Protein AF-0000000086144415 (afdb_homodimer)

InterPro domains:
  IPR002347 Short-chain dehydrogenase/reductase SDR [PF00106] (21-232)
  IPR002347 Short-chain dehydrogenase/reductase SDR [PR00081] (22-39)
  IPR002347 Short-chain dehydrogenase/reductase SDR [PR00081] (98-109)
  IPR002347 Short-chain dehydrogenase/reductase SDR [PR00081] (190-209)
  IPR002347 Short-chain dehydrogenase/reductase SDR [PR00081] (211-228)
  IPR020904 Short-chain dehydrogenase/reductase, conserved site [PS00061] (177-205)
  IPR036291 NAD(P)-binding domain superfamily [SSF51735] (18-260)

Nearest PDB structures (foldseek):
  5h5x-assembly2_E  TM=8.619E-01  e=9.545E-18  Streptomyces coelicolor A3(2)
  8hdi-assembly2_D  TM=8.477E-01  e=2.192E-17  Brucella melitensis bv. 1 str. 16M
  5h5x-assembly1_A  TM=8.588E-01  e=1.173E-15  Streptomyces coelicolor A3(2)
  3tjr-assembly1_B  TM=8.057E-01  e=3.034E-15  Mycobacterium avium subsp. paratuberculosis
  7eny-assembly1_B  TM=7.997E-01  e=1.056E-14  Escherichia coli K-12

Structure (mmCIF, N/CA/C/O backbone):
data_AF-0000000086144415-model_v1
#
loop_
_entity.id
_entity.type
_entity.pdbx_description
1 polymer 'Uncharacterized protein'
#
loop_
_atom_site.group_PDB
_atom_site.id
_atom_site.type_symbol
_atom_site.label_atom_id
_atom_site.label_alt_id
_atom_site.label_comp_id
_atom_site.label_asym_id
_atom_site.label_entity_id
_atom_site.label_seq_id
_atom_site.pdbx_PDB_ins_code
_atom_site.Cartn_x
_atom_site.Cartn_y
_atom_site.Cartn_z
_atom_site.occupancy
_atom_site.B_iso_or_equiv
_atom_site.auth_seq_id
_atom_site.auth_comp_id
_atom_site.auth_asym_id
_atom_site.auth_atom_id
_atom_site.pdbx_PDB_model_num
ATOM 1 N N . MET A 1 1 ? -20.672 19.828 -0.382 1 48.62 1 MET A N 1
ATOM 2 C CA . MET A 1 1 ? -19.234 19.562 -0.326 1 48.62 1 MET A CA 1
ATOM 3 C C . MET A 1 1 ? -18.484 20.406 -1.344 1 48.62 1 MET A C 1
ATOM 5 O O . MET A 1 1 ? -18.938 20.578 -2.477 1 48.62 1 MET A O 1
ATOM 9 N N . PRO A 1 2 ? -17.594 21.25 -0.908 1 56.31 2 PRO A N 1
ATOM 10 C CA . PRO A 1 2 ? -16.984 22.156 -1.889 1 56.31 2 PRO A CA 1
ATOM 11 C C . PRO A 1 2 ? -16.297 21.406 -3.031 1 56.31 2 PRO A C 1
ATOM 13 O O . PRO A 1 2 ? -15.859 20.266 -2.852 1 56.31 2 PRO A O 1
ATOM 16 N N . ALA A 1 3 ? -16.453 21.922 -4.102 1 64.31 3 ALA A N 1
ATOM 17 C CA . ALA A 1 3 ? -15.805 21.375 -5.293 1 64.31 3 ALA A CA 1
ATOM 18 C C . ALA A 1 3 ? -14.289 21.5 -5.203 1 64.31 3 ALA A C 1
ATOM 20 O O . ALA A 1 3 ? -13.766 22.562 -4.852 1 64.31 3 ALA A O 1
ATOM 21 N N . SER A 1 4 ? -13.594 20.391 -5.203 1 77.56 4 SER A N 1
ATOM 22 C CA . SER A 1 4 ? -12.141 20.438 -5.262 1 77.56 4 SER A CA 1
ATOM 23 C C . SER A 1 4 ? -11.664 21.109 -6.551 1 77.56 4 SER A C 1
ATOM 25 O O . SER A 1 4 ? -12.195 20.828 -7.629 1 77.56 4 SER A O 1
ATOM 27 N N . LYS A 1 5 ? -10.805 22.141 -6.531 1 80.06 5 LYS A N 1
ATOM 28 C CA . LYS A 1 5 ? -10.203 22.812 -7.676 1 80.06 5 LYS A CA 1
ATOM 29 C C . LYS A 1 5 ? -8.711 22.516 -7.777 1 80.06 5 LYS A C 1
ATOM 31 O O . LYS A 1 5 ? -8.078 22.156 -6.785 1 80.06 5 LYS A O 1
ATOM 36 N N . PRO A 1 6 ? -8.156 22.5 -8.961 1 79.56 6 PRO A N 1
ATOM 37 C CA . PRO A 1 6 ? -6.703 22.359 -9.086 1 79.56 6 PRO A CA 1
ATOM 38 C C . PRO A 1 6 ? -5.945 23.391 -8.242 1 79.56 6 PRO A C 1
ATOM 40 O O . PRO A 1 6 ? -6.406 24.531 -8.086 1 79.56 6 PRO A O 1
ATOM 43 N N . ILE A 1 7 ? -4.859 22.906 -7.84 1 85.12 7 ILE A N 1
ATOM 44 C CA . ILE A 1 7 ? -4.02 23.812 -7.07 1 85.12 7 ILE A CA 1
ATOM 45 C C . ILE A 1 7 ? -3.461 24.891 -7.984 1 85.12 7 ILE A C 1
ATOM 47 O O . ILE A 1 7 ? -2.918 24.594 -9.055 1 85.12 7 ILE A O 1
ATOM 51 N N . ASN A 1 8 ? -3.611 26.156 -7.59 1 87.62 8 ASN A N 1
ATOM 52 C CA . ASN A 1 8 ? -3.08 27.281 -8.344 1 87.62 8 ASN A CA 1
ATOM 53 C C . ASN A 1 8 ? -1.71 27.703 -7.816 1 87.62 8 ASN A C 1
ATOM 55 O O . ASN A 1 8 ? -1.618 28.453 -6.836 1 87.62 8 ASN A O 1
ATOM 59 N N . PHE A 1 9 ? -0.709 27.375 -8.523 1 90.94 9 PHE A N 1
ATOM 60 C CA . PHE A 1 9 ? 0.654 27.578 -8.047 1 90.94 9 PHE A CA 1
ATOM 61 C C . PHE A 1 9 ? 1.124 29 -8.336 1 90.94 9 PHE A C 1
ATOM 63 O O . PHE A 1 9 ? 2.207 29.406 -7.902 1 90.94 9 PHE A O 1
ATOM 70 N N . THR A 1 10 ? 0.354 29.766 -9.008 1 90.38 10 THR A N 1
ATOM 71 C CA . THR A 1 10 ? 0.693 31.156 -9.234 1 90.38 10 THR A CA 1
ATOM 72 C C . THR A 1 10 ? 0.309 32.031 -8.031 1 90.38 10 THR A C 1
ATOM 74 O O . THR A 1 10 ? 0.774 33.156 -7.887 1 90.38 10 THR A O 1
ATOM 77 N N . GLN A 1 11 ? -0.533 31.531 -7.234 1 92.12 11 GLN A N 1
ATOM 78 C CA . GLN A 1 11 ? -0.904 32.219 -6.004 1 92.12 11 GLN A CA 1
ATOM 79 C C . GLN A 1 11 ? 0.086 31.922 -4.883 1 92.12 11 GLN A C 1
ATOM 81 O O . GLN A 1 11 ? 0.542 30.781 -4.738 1 92.12 11 GLN A O 1
ATOM 86 N N . PRO A 1 12 ? 0.399 32.969 -4.164 1 93.88 12 PRO A N 1
ATOM 87 C CA . PRO A 1 12 ? 1.288 32.688 -3.029 1 93.88 12 PRO A CA 1
ATOM 88 C C . PRO A 1 12 ? 0.652 31.781 -1.981 1 93.88 12 PRO A C 1
ATOM 90 O O . PRO A 1 12 ? -0.575 31.734 -1.861 1 93.88 12 PRO A O 1
ATOM 93 N N . VAL A 1 13 ? 1.495 31.109 -1.271 1 95.62 13 VAL A N 1
ATOM 94 C CA . VAL A 1 13 ? 1.021 30.297 -0.165 1 95.62 13 VAL A CA 1
ATOM 95 C C . VAL A 1 13 ? 0.422 31.172 0.923 1 95.62 13 VAL A C 1
ATOM 97 O O . VAL A 1 13 ? 0.95 32.25 1.215 1 95.62 13 VAL A O 1
ATOM 100 N N . ASP A 1 14 ? -0.673 30.75 1.553 1 94.94 14 ASP A N 1
ATOM 101 C CA . ASP A 1 14 ? -1.291 31.484 2.656 1 94.94 14 ASP A CA 1
ATOM 102 C C . ASP A 1 14 ? -0.694 31.062 3.996 1 94.94 14 ASP A C 1
ATOM 104 O O . ASP A 1 14 ? -1.388 30.484 4.836 1 94.94 14 ASP A O 1
ATOM 108 N N . TYR A 1 15 ? 0.466 31.5 4.309 1 96.69 15 TYR A N 1
ATOM 109 C CA . TYR A 1 15 ? 1.142 31.125 5.547 1 96.69 15 TYR A CA 1
ATOM 110 C C . TYR A 1 15 ? 0.437 31.734 6.754 1 96.69 15 TYR A C 1
ATOM 112 O O . TYR A 1 15 ? 0.538 31.219 7.867 1 96.69 15 TYR A O 1
ATOM 120 N N . ALA A 1 16 ? -0.273 32.844 6.547 1 96.31 16 ALA A N 1
ATOM 121 C CA . ALA A 1 16 ? -0.988 33.5 7.637 1 96.31 16 ALA A CA 1
ATOM 122 C C . ALA A 1 16 ? -2.074 32.594 8.211 1 96.31 16 ALA A C 1
ATOM 124 O O . ALA A 1 16 ? -2.398 32.688 9.398 1 96.31 16 ALA A O 1
ATOM 125 N N . ALA A 1 17 ? -2.547 31.75 7.371 1 96.06 17 ALA A N 1
ATOM 126 C CA . ALA A 1 17 ? -3.611 30.844 7.781 1 96.06 17 ALA A CA 1
ATOM 127 C C . ALA A 1 17 ? -3.094 29.812 8.781 1 96.06 17 ALA A C 1
ATOM 129 O O . ALA A 1 17 ? -3.881 29.094 9.414 1 96.06 17 ALA A O 1
ATOM 130 N N . LEU A 1 18 ? -1.826 29.703 9.031 1 97.19 18 LEU A N 1
ATOM 131 C CA . LEU A 1 18 ? -1.237 28.75 9.961 1 97.19 18 LEU A CA 1
ATOM 132 C C . LEU A 1 18 ? -1.22 29.297 11.383 1 97.19 18 LEU A C 1
ATOM 134 O O . LEU A 1 18 ? -1.001 28.547 12.336 1 97.19 18 LEU A O 1
ATOM 138 N N . GLU A 1 19 ? -1.445 30.562 11.5 1 96.69 19 GLU A N 1
ATOM 139 C CA . GLU A 1 19 ? -1.404 31.188 12.812 1 96.69 19 GLU A CA 1
ATOM 140 C C . GLU A 1 19 ? -2.43 30.562 13.758 1 96.69 19 GLU A C 1
ATOM 142 O O . GLU A 1 19 ? -3.594 30.391 13.391 1 96.69 19 GLU A O 1
ATOM 147 N N . ASP A 1 20 ? -1.973 30.109 14.891 1 96.38 20 ASP A N 1
ATOM 148 C CA . ASP A 1 20 ? -2.754 29.578 16 1 96.38 20 ASP A CA 1
ATOM 149 C C . ASP A 1 20 ? -3.348 28.219 15.664 1 96.38 20 ASP A C 1
ATOM 151 O O . ASP A 1 20 ? -4.195 27.703 16.406 1 96.38 20 ASP A O 1
ATOM 155 N N . LYS A 1 21 ? -2.979 27.688 14.492 1 97 21 LYS A N 1
ATOM 156 C CA . LYS A 1 21 ? -3.422 26.328 14.18 1 97 21 LYS A CA 1
ATOM 157 C C . LYS A 1 21 ? -2.676 25.297 15.016 1 97 21 LYS A C 1
ATOM 159 O O . LYS A 1 21 ? -1.475 25.438 15.258 1 97 21 LYS A O 1
ATOM 164 N N . ASN A 1 22 ? -3.379 24.312 15.492 1 97.75 22 ASN A N 1
ATOM 165 C CA . ASN A 1 22 ? -2.793 23.188 16.203 1 97.75 22 ASN A CA 1
ATOM 166 C C . ASN A 1 22 ? -2.311 22.109 15.234 1 97.75 22 ASN A C 1
ATOM 168 O O . ASN A 1 22 ? -3.119 21.453 14.578 1 97.75 22 ASN A O 1
ATOM 172 N N . VAL A 1 23 ? -0.97 21.875 15.195 1 98.56 23 VAL A N 1
ATOM 173 C CA . VAL A 1 23 ? -0.371 20.953 14.234 1 98.56 23 VAL A CA 1
ATOM 174 C C . VAL A 1 23 ? 0.227 19.75 14.977 1 98.56 23 VAL A C 1
ATOM 176 O O . VAL A 1 23 ? 1.065 19.922 15.859 1 98.56 23 VAL A O 1
ATOM 179 N N . LEU A 1 24 ? -0.27 18.594 14.695 1 98.75 24 LEU A N 1
ATOM 180 C CA . LEU A 1 24 ? 0.326 17.328 15.133 1 98.75 24 LEU A CA 1
ATOM 181 C C . LEU A 1 24 ? 1.202 16.734 14.031 1 98.75 24 LEU A C 1
ATOM 183 O O . LEU A 1 24 ? 0.714 16.422 12.945 1 98.75 24 LEU A O 1
ATOM 187 N N . LEU A 1 25 ? 2.498 16.641 14.297 1 98.75 25 LEU A N 1
ATOM 188 C CA . LEU A 1 25 ? 3.488 16.25 13.297 1 98.75 25 LEU A CA 1
ATOM 189 C C . LEU A 1 25 ? 4.32 15.07 13.797 1 98.75 25 LEU A C 1
ATOM 191 O O . LEU A 1 25 ? 4.988 15.164 14.828 1 98.75 25 LEU A O 1
ATOM 195 N N . THR A 1 26 ? 4.227 13.945 13.109 1 98.38 26 THR A N 1
ATOM 196 C CA . THR A 1 26 ? 5.094 12.82 13.445 1 98.38 26 THR A CA 1
ATOM 197 C C . THR A 1 26 ? 6.328 12.805 12.547 1 98.38 26 THR A C 1
ATOM 199 O O . THR A 1 26 ? 6.328 13.391 11.469 1 98.38 26 THR A O 1
ATOM 202 N N . GLY A 1 27 ? 7.375 12.07 13.047 1 97.06 27 GLY A N 1
ATOM 203 C CA . GLY A 1 27 ? 8.633 12.117 12.32 1 97.06 27 GLY A CA 1
ATOM 204 C C . GLY A 1 27 ? 9.273 13.492 12.32 1 97.06 27 GLY A C 1
ATOM 205 O O . GLY A 1 27 ? 9.758 13.961 11.289 1 97.06 27 GLY A O 1
ATOM 206 N N . ALA A 1 28 ? 9.281 14.117 13.43 1 96.62 28 ALA A N 1
ATOM 207 C CA . ALA A 1 28 ? 9.578 15.547 13.484 1 96.62 28 ALA A CA 1
ATOM 208 C C . ALA A 1 28 ? 11.039 15.797 13.852 1 96.62 28 ALA A C 1
ATOM 210 O O . ALA A 1 28 ? 11.492 16.938 13.906 1 96.62 28 ALA A O 1
ATOM 211 N N . ALA A 1 29 ? 11.82 14.758 14.023 1 94.06 29 ALA A N 1
ATOM 212 C CA . ALA A 1 29 ? 13.164 14.953 14.57 1 94.06 29 ALA A CA 1
ATOM 213 C C . ALA A 1 29 ? 14.195 15.102 13.445 1 94.06 29 ALA A C 1
ATOM 215 O O . ALA A 1 29 ? 15.352 15.445 13.695 1 94.06 29 ALA A O 1
ATOM 216 N N . SER A 1 30 ? 13.797 14.781 12.203 1 89.38 30 SER A N 1
ATOM 217 C CA . SER A 1 30 ? 14.758 14.867 11.117 1 89.38 30 SER A CA 1
ATOM 218 C C . SER A 1 30 ? 14.062 15.109 9.781 1 89.38 30 SER A C 1
ATOM 220 O O . SER A 1 30 ? 12.836 15.109 9.703 1 89.38 30 SER A O 1
ATOM 222 N N . GLY A 1 31 ? 14.867 15.539 8.805 1 92.12 31 GLY A N 1
ATOM 223 C CA . GLY A 1 31 ? 14.406 15.594 7.43 1 92.12 31 GLY A CA 1
ATOM 224 C C . GLY A 1 31 ? 13.266 16.562 7.215 1 92.12 31 GLY A C 1
ATOM 225 O O . GLY A 1 31 ? 13.352 17.734 7.613 1 92.12 31 GLY A O 1
ATOM 226 N N . PHE A 1 32 ? 12.273 16.062 6.473 1 93.5 32 PHE A N 1
ATOM 227 C CA . PHE A 1 32 ? 11.109 16.891 6.16 1 93.5 32 PHE A CA 1
ATOM 228 C C . PHE A 1 32 ? 10.414 17.344 7.434 1 93.5 32 PHE A C 1
ATOM 230 O O . PHE A 1 32 ? 10 18.5 7.539 1 93.5 32 PHE A O 1
ATOM 237 N N . GLY A 1 33 ? 10.359 16.406 8.406 1 96.25 33 GLY A N 1
ATOM 238 C CA . GLY A 1 33 ? 9.641 16.703 9.641 1 96.25 33 GLY A CA 1
ATOM 239 C C . GLY A 1 33 ? 10.266 17.828 10.438 1 96.25 33 GLY A C 1
ATOM 240 O O . GLY A 1 33 ? 9.555 18.719 10.914 1 96.25 33 GLY A O 1
ATOM 241 N N . ALA A 1 34 ? 11.531 17.781 10.578 1 96.12 34 ALA A N 1
ATOM 242 C CA . ALA A 1 34 ? 12.227 18.828 11.32 1 96.12 34 ALA A CA 1
ATOM 243 C C . ALA A 1 34 ? 12.062 20.188 10.641 1 96.12 34 ALA A C 1
ATOM 245 O O . ALA A 1 34 ? 11.773 21.188 11.297 1 96.12 34 ALA A O 1
ATOM 246 N N . SER A 1 35 ? 12.25 20.188 9.359 1 96.88 35 SER A N 1
ATOM 247 C CA . SER A 1 35 ? 12.117 21.422 8.594 1 96.88 35 SER A CA 1
ATOM 248 C C . SER A 1 35 ? 10.68 21.938 8.633 1 96.88 35 SER A C 1
ATOM 250 O O . SER A 1 35 ? 10.453 23.141 8.734 1 96.88 35 SER A O 1
ATOM 252 N N . ALA A 1 36 ? 9.75 21.047 8.562 1 97.88 36 ALA A N 1
ATOM 253 C CA . ALA A 1 36 ? 8.336 21.422 8.617 1 97.88 36 ALA A CA 1
ATOM 254 C C . ALA A 1 36 ? 7.984 22 9.984 1 97.88 36 ALA A C 1
ATOM 256 O O . ALA A 1 36 ? 7.234 22.984 10.078 1 97.88 36 ALA A O 1
ATOM 257 N N . ALA A 1 37 ? 8.492 21.359 11.023 1 98.38 37 ALA A N 1
ATOM 258 C CA . ALA A 1 37 ? 8.258 21.875 12.375 1 98.38 37 ALA A CA 1
ATOM 259 C C . ALA A 1 37 ? 8.68 23.328 12.492 1 98.38 37 ALA A C 1
ATOM 261 O O . ALA A 1 37 ? 7.926 24.156 13.016 1 98.38 37 ALA A O 1
ATOM 262 N N . LYS A 1 38 ? 9.836 23.625 11.977 1 97.94 38 LYS A N 1
ATOM 263 C CA . LYS A 1 38 ? 10.352 25 12.023 1 97.94 38 LYS A CA 1
ATOM 264 C C . LYS A 1 38 ? 9.469 25.938 11.211 1 97.94 38 LYS A C 1
ATOM 266 O O . LYS A 1 38 ? 9.172 27.047 11.648 1 97.94 38 LYS A O 1
ATOM 271 N N . MET A 1 39 ? 9.055 25.484 10.039 1 97.94 39 MET A N 1
ATOM 272 C CA . MET A 1 39 ? 8.211 26.312 9.172 1 97.94 39 MET A CA 1
ATOM 273 C C . MET A 1 39 ? 6.879 26.609 9.844 1 97.94 39 MET A C 1
ATOM 275 O O . MET A 1 39 ? 6.445 27.766 9.883 1 97.94 39 MET A O 1
ATOM 279 N N . PHE A 1 40 ? 6.203 25.594 10.43 1 98.38 40 PHE A N 1
ATOM 280 C CA . PHE A 1 40 ? 4.922 25.797 11.102 1 98.38 40 PHE A CA 1
ATOM 281 C C . PHE A 1 40 ? 5.074 26.734 12.289 1 98.38 40 PHE A C 1
ATOM 283 O O . PHE A 1 40 ? 4.25 27.625 12.492 1 98.38 40 PHE A O 1
ATOM 290 N N . ALA A 1 41 ? 6.137 26.594 13.039 1 98.38 41 ALA A N 1
ATOM 291 C CA . ALA A 1 41 ? 6.395 27.453 14.195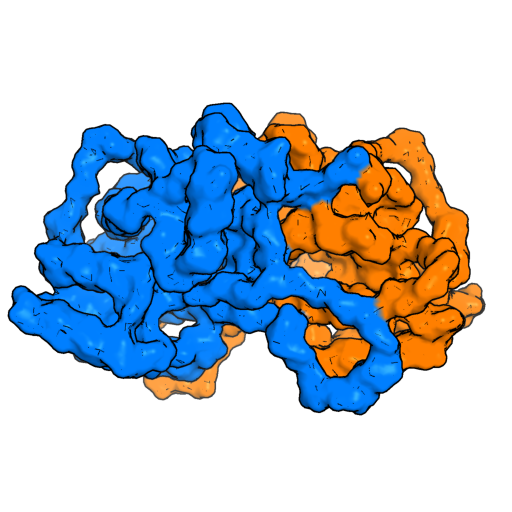 1 98.38 41 ALA A CA 1
ATOM 292 C C . ALA A 1 41 ? 6.625 28.891 13.766 1 98.38 41 ALA A C 1
ATOM 294 O O . ALA A 1 41 ? 6.086 29.812 14.375 1 98.38 41 ALA A O 1
ATOM 295 N N . GLN A 1 42 ? 7.402 29.031 12.75 1 97.62 42 GLN A N 1
ATOM 296 C CA . GLN A 1 42 ? 7.723 30.359 12.234 1 97.62 42 GLN A CA 1
ATOM 297 C C . GLN A 1 42 ? 6.461 31.109 11.852 1 97.62 42 GLN A C 1
ATOM 299 O O . GLN A 1 42 ? 6.426 32.344 11.914 1 97.62 42 GLN A O 1
ATOM 304 N N . HIS A 1 43 ? 5.461 30.406 11.516 1 97.88 43 HIS A N 1
ATOM 305 C CA . HIS A 1 43 ? 4.242 31.062 11.047 1 97.88 43 HIS A CA 1
ATOM 306 C C . HIS A 1 43 ? 3.141 31 12.102 1 97.88 43 HIS A C 1
ATOM 308 O O . HIS A 1 43 ? 1.958 31.125 11.773 1 97.88 43 HIS A O 1
ATOM 314 N N . GLY A 1 44 ? 3.447 30.641 13.359 1 97.75 44 GLY A N 1
ATOM 315 C CA . GLY A 1 44 ? 2.586 30.906 14.5 1 97.75 44 GLY A CA 1
ATOM 316 C C . GLY A 1 44 ? 1.765 29.703 14.922 1 97.75 44 GLY A C 1
ATOM 317 O O . GLY A 1 44 ? 0.854 29.828 15.742 1 97.75 44 GLY A O 1
ATOM 318 N N . ALA A 1 45 ? 2.066 28.578 14.43 1 97.94 45 ALA A N 1
ATOM 319 C CA . ALA A 1 45 ? 1.304 27.375 14.797 1 97.94 45 ALA A CA 1
ATOM 320 C C . ALA A 1 45 ? 1.707 26.875 16.172 1 97.94 45 ALA A C 1
ATOM 322 O O . ALA A 1 45 ? 2.816 27.141 16.641 1 97.94 45 ALA A O 1
ATOM 323 N N . ASN A 1 46 ? 0.771 26.203 16.844 1 98.25 46 ASN A N 1
ATOM 324 C CA . ASN A 1 46 ? 1.062 25.375 18.016 1 98.25 46 ASN A CA 1
ATOM 325 C C . ASN A 1 46 ? 1.437 23.953 17.594 1 98.25 46 ASN A C 1
ATOM 327 O O . ASN A 1 46 ? 0.776 23.344 16.734 1 98.25 46 ASN A O 1
ATOM 331 N N . LEU A 1 47 ? 2.52 23.469 18.25 1 98.62 47 LEU A N 1
ATOM 332 C CA . LEU A 1 47 ? 3.041 22.219 17.703 1 98.62 47 LEU A CA 1
ATOM 333 C C . LEU A 1 47 ? 3.111 21.141 18.766 1 98.62 47 LEU A C 1
ATOM 335 O O . LEU A 1 47 ? 3.512 21.406 19.906 1 98.62 47 LEU A O 1
ATOM 339 N N . VAL A 1 48 ? 2.65 19.984 18.422 1 98.81 48 VAL A N 1
ATOM 340 C CA . VAL A 1 48 ? 3.082 18.75 19.078 1 98.81 48 VAL A CA 1
ATOM 341 C C . VAL A 1 48 ? 3.881 17.891 18.094 1 98.81 48 VAL A C 1
ATOM 343 O O . VAL A 1 48 ? 3.383 17.547 17.016 1 98.81 48 VAL A O 1
ATOM 346 N N . LEU A 1 49 ? 5.102 17.625 18.484 1 98.69 49 LEU A N 1
ATOM 347 C CA . LEU A 1 49 ? 6.043 16.859 17.672 1 98.69 49 LEU A CA 1
ATOM 348 C C . LEU A 1 49 ? 6.191 15.438 18.219 1 98.69 49 LEU A C 1
ATOM 350 O O . LEU A 1 49 ? 6.23 15.234 19.438 1 98.69 49 LEU A O 1
ATOM 354 N N . ALA A 1 50 ? 6.238 14.5 17.312 1 98.56 50 ALA A N 1
ATOM 355 C CA . ALA A 1 50 ? 6.418 13.102 17.703 1 98.56 50 ALA A CA 1
ATOM 356 C C . ALA A 1 50 ? 7.484 12.422 16.859 1 98.56 50 ALA A C 1
ATOM 358 O O . ALA A 1 50 ? 7.57 12.672 15.648 1 98.56 50 ALA A O 1
ATOM 359 N N . ASP A 1 51 ? 8.242 11.625 17.453 1 97.88 51 ASP A N 1
ATOM 360 C CA . ASP A 1 51 ? 9.297 10.859 16.797 1 97.88 51 ASP A CA 1
ATOM 361 C C . ASP A 1 51 ? 9.797 9.727 17.688 1 97.88 51 ASP A C 1
ATOM 363 O O . ASP A 1 51 ? 9.609 9.766 18.906 1 97.88 51 ASP A O 1
ATOM 367 N N . LEU A 1 52 ? 10.383 8.805 17.078 1 96.12 52 LEU A N 1
ATOM 368 C CA . LEU A 1 52 ? 11.055 7.758 17.828 1 96.12 52 LEU A CA 1
ATOM 369 C C . LEU A 1 52 ? 12.344 8.281 18.469 1 96.12 52 LEU A C 1
ATOM 371 O O . LEU A 1 52 ? 12.734 7.836 19.547 1 96.12 52 LEU A O 1
ATOM 375 N N . ASN A 1 53 ? 13.039 9.148 17.797 1 96.06 53 ASN A N 1
ATOM 376 C CA . ASN A 1 53 ? 14.289 9.75 18.234 1 96.06 53 ASN A CA 1
ATOM 377 C C . ASN A 1 53 ? 14.062 10.789 19.328 1 96.06 53 ASN A C 1
ATOM 379 O O . ASN A 1 53 ? 13.898 11.977 19.031 1 96.06 53 ASN A O 1
ATOM 383 N N . GLU A 1 54 ? 14.195 10.391 20.547 1 96.81 54 GLU A N 1
ATOM 384 C CA . GLU A 1 54 ? 13.883 11.25 21.688 1 96.81 54 GLU A CA 1
ATOM 385 C C . GLU A 1 54 ? 14.859 12.422 21.781 1 96.81 54 GLU A C 1
ATOM 387 O O . GLU A 1 54 ? 14.453 13.57 21.938 1 96.81 54 GLU A O 1
ATOM 392 N N . SER A 1 55 ? 16.125 12.109 21.641 1 97.19 55 SER A N 1
ATOM 393 C CA . SER A 1 55 ? 17.125 13.156 21.766 1 97.19 55 SER A CA 1
ATOM 394 C C . SER A 1 55 ? 16.953 14.227 20.703 1 97.19 55 SER A C 1
ATOM 396 O O . SER A 1 55 ? 16.953 15.422 21 1 97.19 55 SER A O 1
ATOM 398 N N . GLY A 1 56 ? 16.797 13.812 19.438 1 96.12 56 GLY A N 1
ATOM 399 C CA . GLY A 1 56 ? 16.594 14.75 18.344 1 96.12 56 GLY A CA 1
ATOM 400 C C . GLY A 1 56 ? 15.305 15.547 18.484 1 96.12 56 GLY A C 1
ATOM 401 O O . GLY A 1 56 ? 15.281 16.75 18.203 1 96.12 56 GLY A O 1
ATOM 402 N N . GLY A 1 57 ? 14.281 14.883 18.984 1 97.5 57 GLY A N 1
ATOM 403 C CA . GLY A 1 57 ? 13 15.539 19.188 1 97.5 57 GLY A CA 1
ATOM 404 C C . GLY A 1 57 ? 13.031 16.594 20.281 1 97.5 57 GLY A C 1
ATOM 405 O O . GLY A 1 57 ? 12.477 17.672 20.125 1 97.5 57 GLY A O 1
ATOM 406 N N . LYS A 1 58 ? 13.672 16.281 21.359 1 97.75 58 LYS A N 1
ATOM 407 C CA . LYS A 1 58 ? 13.789 17.234 22.469 1 97.75 58 LYS A CA 1
ATOM 408 C C . LYS A 1 58 ? 14.625 18.453 22.062 1 97.75 58 LYS A C 1
ATOM 410 O O . LYS A 1 58 ? 14.328 19.578 22.469 1 97.75 58 LYS A O 1
ATOM 415 N N . ALA A 1 59 ? 15.648 18.172 21.312 1 97.44 59 ALA A N 1
ATOM 416 C CA . ALA A 1 59 ? 16.453 19.281 20.797 1 97.44 59 ALA A CA 1
ATOM 417 C C . ALA A 1 59 ? 15.609 20.203 19.922 1 97.44 59 ALA A C 1
ATOM 419 O O . ALA A 1 59 ? 15.727 21.422 20.016 1 97.44 59 ALA A O 1
ATOM 420 N N . MET A 1 60 ? 14.797 19.625 19.094 1 97.19 60 MET A N 1
ATOM 421 C CA . MET A 1 60 ? 13.906 20.391 18.234 1 97.19 60 MET A CA 1
ATOM 422 C C . MET A 1 60 ? 12.898 21.188 19.047 1 97.19 60 MET A C 1
ATOM 424 O O . MET A 1 60 ? 12.648 22.359 18.766 1 97.19 60 MET A O 1
ATOM 428 N N . GLU A 1 61 ? 12.305 20.578 20.031 1 98.25 61 GLU A N 1
ATOM 429 C CA . GLU A 1 61 ? 11.383 21.266 20.938 1 98.25 61 GLU A CA 1
ATOM 430 C C . GLU A 1 61 ? 12.031 22.484 21.578 1 98.25 61 GLU A C 1
ATOM 432 O O . GLU A 1 61 ? 11.438 23.578 21.594 1 98.25 61 GLU A O 1
ATOM 437 N N . GLN A 1 62 ? 13.227 22.312 22.047 1 97.94 62 GLN A N 1
ATOM 438 C CA . GLN A 1 62 ? 13.938 23.406 22.703 1 97.94 62 GLN A CA 1
ATOM 439 C C . GLN A 1 62 ? 14.219 24.547 21.719 1 97.94 62 GLN A C 1
ATOM 441 O O . GLN A 1 62 ? 14.039 25.719 22.047 1 97.94 62 GLN A O 1
ATOM 446 N N . GLU A 1 63 ? 14.672 24.156 20.594 1 97.12 63 GLU A N 1
ATOM 447 C CA . GLU A 1 63 ? 14.969 25.156 19.562 1 97.12 63 GLU A CA 1
ATOM 448 C C . GLU A 1 63 ? 13.727 25.984 19.219 1 97.12 63 GLU A C 1
ATOM 450 O O . GLU A 1 63 ? 13.773 27.219 19.188 1 97.12 63 GLU A O 1
ATOM 455 N N . ILE A 1 64 ? 12.648 25.344 18.969 1 97.75 64 ILE A N 1
ATOM 456 C CA . ILE A 1 64 ? 11.406 26 18.562 1 97.75 64 ILE A CA 1
ATOM 457 C C . ILE A 1 64 ? 10.844 26.797 19.734 1 97.75 64 ILE A C 1
ATOM 459 O O . ILE A 1 64 ? 10.375 27.922 19.547 1 97.75 64 ILE A O 1
ATOM 463 N N . ALA A 1 65 ? 10.898 26.266 20.938 1 97.56 65 ALA A N 1
ATOM 464 C CA . ALA A 1 65 ? 10.398 26.969 22.109 1 97.56 65 ALA A CA 1
ATOM 465 C C . ALA A 1 65 ? 11.164 28.266 22.344 1 97.56 65 ALA A C 1
ATOM 467 O O . ALA A 1 65 ? 10.594 29.266 22.797 1 97.56 65 ALA A O 1
ATOM 468 N N . SER A 1 66 ? 12.367 28.203 22.047 1 96.62 66 SER A N 1
ATOM 469 C CA . SER A 1 66 ? 13.219 29.375 22.25 1 96.62 66 SER A CA 1
ATOM 470 C C . SER A 1 66 ? 12.797 30.531 21.359 1 96.62 66 SER A C 1
ATOM 472 O O . SER A 1 66 ? 13.102 31.688 21.656 1 96.62 66 SER A O 1
ATOM 474 N N . SER A 1 67 ? 12.133 30.188 20.328 1 93.88 67 SER A N 1
ATOM 475 C CA . SER A 1 67 ? 11.648 31.234 19.422 1 93.88 67 SER A CA 1
ATOM 476 C C . SER A 1 67 ? 10.297 31.766 19.875 1 93.88 67 SER A C 1
ATOM 478 O O . SER A 1 67 ? 9.727 32.656 19.234 1 93.88 67 SER A O 1
ATOM 480 N N . GLY A 1 68 ? 9.703 31.203 21 1 94.62 68 GLY A N 1
ATOM 481 C CA . GLY A 1 68 ? 8.453 31.672 21.562 1 94.62 68 GLY A CA 1
ATOM 482 C C . GLY A 1 68 ? 7.254 30.859 21.125 1 94.62 68 GLY A C 1
ATOM 483 O O . GLY A 1 68 ? 6.125 31.125 21.547 1 94.62 68 GLY A O 1
ATOM 484 N N . ALA A 1 69 ? 7.453 29.953 20.312 1 95.44 69 ALA A N 1
ATOM 485 C CA . ALA A 1 69 ? 6.355 29.141 19.797 1 95.44 69 ALA A CA 1
ATOM 486 C C . ALA A 1 69 ? 5.887 28.125 20.844 1 95.44 69 ALA A C 1
ATOM 488 O O . ALA A 1 69 ? 6.668 27.719 21.703 1 95.44 69 ALA A O 1
ATOM 489 N N . LYS A 1 70 ? 4.672 27.812 20.891 1 97.56 70 LYS A N 1
ATOM 490 C CA . LYS A 1 70 ? 4.113 26.734 21.719 1 97.56 70 LYS A CA 1
ATOM 491 C C . LYS A 1 70 ? 4.379 25.375 21.094 1 97.56 70 LYS A C 1
ATOM 493 O O . LYS A 1 70 ? 3.838 25.047 20.031 1 97.56 70 LYS A O 1
ATOM 498 N N . VAL A 1 71 ? 5.254 24.594 21.766 1 98.56 71 VAL A N 1
ATOM 499 C CA . VAL A 1 71 ? 5.672 23.328 21.188 1 98.56 71 VAL A CA 1
ATOM 500 C C . VAL A 1 71 ? 5.902 22.297 22.281 1 98.56 71 VAL A C 1
ATOM 502 O O . VAL A 1 71 ? 6.359 22.641 23.375 1 98.56 71 VAL A O 1
ATOM 505 N N . LYS A 1 72 ? 5.535 21.078 22.031 1 98.62 72 LYS A N 1
ATOM 506 C CA . LYS A 1 72 ? 5.781 19.922 22.906 1 98.62 72 LYS A CA 1
ATOM 507 C C . LYS A 1 72 ? 6.242 18.719 22.094 1 98.62 72 LYS A C 1
ATOM 509 O O . LYS A 1 72 ? 5.688 18.422 21.031 1 98.62 72 LYS A O 1
ATOM 514 N N . PHE A 1 73 ? 7.262 18.031 22.562 1 98.62 73 PHE A N 1
ATOM 515 C CA . PHE A 1 73 ? 7.719 16.797 21.938 1 98.62 73 PHE A CA 1
ATOM 516 C C . PHE A 1 73 ? 7.25 15.586 22.75 1 98.62 73 PHE A C 1
ATOM 518 O O . PHE A 1 73 ? 7.262 15.609 23.984 1 98.62 73 PHE A O 1
ATOM 525 N N . ILE A 1 74 ? 6.84 14.555 22.062 1 98.38 74 ILE A N 1
ATOM 526 C CA . ILE A 1 74 ? 6.453 13.281 22.656 1 98.38 74 ILE A CA 1
ATOM 527 C C . ILE A 1 74 ? 7.141 12.141 21.906 1 98.38 74 ILE A C 1
ATOM 529 O O . ILE A 1 74 ? 7.027 12.031 20.688 1 98.38 74 ILE A O 1
ATOM 533 N N . ALA A 1 75 ? 7.875 11.289 22.625 1 97.88 75 ALA A N 1
ATOM 534 C CA . ALA A 1 75 ? 8.484 10.109 22.016 1 97.88 75 ALA A CA 1
ATOM 535 C C . ALA A 1 75 ? 7.441 9.047 21.703 1 97.88 75 ALA A C 1
ATOM 537 O O . ALA A 1 75 ? 6.727 8.586 22.594 1 97.88 75 ALA A O 1
ATOM 538 N N . VAL A 1 76 ? 7.391 8.656 20.406 1 96.44 76 VAL A N 1
ATOM 539 C CA . VAL A 1 76 ? 6.344 7.719 20 1 96.44 76 VAL A CA 1
ATOM 540 C C . VAL A 1 76 ? 6.871 6.781 18.922 1 96.44 76 VAL A C 1
ATOM 542 O O . VAL A 1 76 ? 7.578 7.215 18.016 1 96.44 76 VAL A O 1
ATOM 545 N N . ASP A 1 77 ? 6.602 5.539 19.125 1 96.56 77 ASP A N 1
ATOM 546 C CA . ASP A 1 77 ? 6.691 4.57 18.047 1 96.56 77 ASP A CA 1
ATOM 547 C C . ASP A 1 77 ? 5.359 4.449 17.297 1 96.56 77 ASP A C 1
ATOM 549 O O . ASP A 1 77 ? 4.418 3.838 17.812 1 96.56 77 ASP A O 1
ATOM 553 N N . VAL A 1 78 ? 5.309 4.965 16.109 1 95.06 78 VAL A N 1
ATOM 554 C CA . VAL A 1 78 ? 4.039 5.078 15.391 1 95.06 78 VAL A CA 1
ATOM 555 C C . VAL A 1 78 ? 3.557 3.693 14.977 1 95.06 78 VAL A C 1
ATOM 557 O O . VAL A 1 78 ? 2.414 3.533 14.539 1 95.06 78 VAL A O 1
ATOM 560 N N . THR A 1 79 ? 4.418 2.652 15.07 1 92.31 79 THR A N 1
ATOM 561 C CA . THR A 1 79 ? 3.988 1.3 14.734 1 92.31 79 THR A CA 1
ATOM 562 C C . THR A 1 79 ? 3.152 0.703 15.867 1 92.31 79 THR A C 1
ATOM 564 O O . THR A 1 79 ? 2.51 -0.334 15.688 1 92.31 79 THR A O 1
ATOM 567 N N . SER A 1 80 ? 3.162 1.354 17.016 1 92.44 80 SER A N 1
ATOM 568 C CA . SER A 1 80 ? 2.344 0.939 18.141 1 92.44 80 SER A CA 1
ATOM 569 C C . SER A 1 80 ? 1.044 1.734 18.203 1 92.44 80 SER A C 1
ATOM 571 O O . SER A 1 80 ? 1.063 2.947 18.422 1 92.44 80 SER A O 1
ATOM 573 N N . THR A 1 81 ? 0.037 1.021 18.109 1 89.12 81 THR A N 1
ATOM 574 C CA . THR A 1 81 ? -1.27 1.669 18.172 1 89.12 81 THR A CA 1
ATOM 575 C C . THR A 1 81 ? -1.5 2.305 19.531 1 89.12 81 THR A C 1
ATOM 577 O O . THR A 1 81 ? -2.041 3.408 19.625 1 89.12 81 THR A O 1
ATOM 580 N N . GLU A 1 82 ? -1.127 1.629 20.562 1 91.12 82 GLU A N 1
ATOM 581 C CA . GLU A 1 82 ? -1.248 2.174 21.906 1 91.12 82 GLU A CA 1
ATOM 582 C C . GLU A 1 82 ? -0.461 3.473 22.047 1 91.12 82 GLU A C 1
ATOM 584 O O . GLU A 1 82 ? -0.935 4.43 22.672 1 91.12 82 GLU A O 1
ATOM 589 N N . ALA A 1 83 ? 0.69 3.482 21.453 1 94.31 83 ALA A N 1
ATOM 590 C CA . ALA A 1 83 ? 1.521 4.684 21.516 1 94.31 83 ALA A CA 1
ATOM 591 C C . ALA A 1 83 ? 0.867 5.84 20.766 1 94.31 83 ALA A C 1
ATOM 593 O O . ALA A 1 83 ? 0.956 6.992 21.188 1 94.31 83 ALA A O 1
ATOM 594 N N . GLN A 1 84 ? 0.187 5.57 19.719 1 94.88 84 GLN A N 1
ATOM 595 C CA . GLN A 1 84 ? -0.47 6.621 18.938 1 94.88 84 GLN A CA 1
ATOM 596 C C . GLN A 1 84 ? -1.682 7.176 19.688 1 94.88 84 GLN A C 1
ATOM 598 O O . GLN A 1 84 ? -1.981 8.367 19.594 1 94.88 84 GLN A O 1
ATOM 603 N N . ILE A 1 85 ? -2.363 6.293 20.359 1 94.19 85 ILE A N 1
ATOM 604 C CA . ILE A 1 85 ? -3.486 6.738 21.188 1 94.19 85 ILE A CA 1
ATOM 605 C C . ILE A 1 85 ? -2.986 7.688 22.266 1 94.19 85 ILE A C 1
ATOM 607 O O . ILE A 1 85 ? -3.543 8.773 22.469 1 94.19 85 ILE A O 1
ATOM 611 N N . LYS A 1 86 ? -1.961 7.289 22.875 1 95 86 LYS A N 1
ATOM 612 C CA . LYS A 1 86 ? -1.38 8.125 23.922 1 95 86 LYS A CA 1
ATOM 613 C C . LYS A 1 86 ? -0.87 9.445 23.359 1 95 86 LYS A C 1
ATOM 615 O O . LYS A 1 86 ? -1.019 10.5 23.969 1 95 86 LYS A O 1
ATOM 620 N N . LEU A 1 87 ? -0.281 9.367 22.203 1 97.12 87 LEU A N 1
ATOM 621 C CA . LEU A 1 87 ? 0.179 10.578 21.516 1 97.12 87 LEU A CA 1
ATOM 622 C C . LEU A 1 87 ? -0.971 11.555 21.312 1 97.12 87 LEU A C 1
ATOM 624 O O . LEU A 1 87 ? -0.842 12.742 21.625 1 97.12 87 LEU A O 1
ATOM 628 N N . LEU A 1 88 ? -2.07 11.031 20.812 1 96.94 88 LEU A N 1
ATOM 629 C CA . LEU A 1 88 ? -3.217 11.891 20.516 1 96.94 88 LEU A CA 1
ATOM 630 C C . LEU A 1 88 ? -3.787 12.477 21.812 1 96.94 88 LEU A C 1
ATOM 632 O O . LEU A 1 88 ? -4.129 13.664 21.859 1 96.94 88 LEU A O 1
ATOM 636 N N . GLN A 1 89 ? -3.814 11.688 22.859 1 96.38 89 GLN A N 1
ATOM 637 C CA . GLN A 1 89 ? -4.293 12.172 24.141 1 96.38 89 GLN A CA 1
ATOM 638 C C . GLN A 1 89 ? -3.434 13.328 24.656 1 96.38 89 GLN A C 1
ATOM 640 O O . GLN A 1 89 ? -3.957 14.367 25.062 1 96.38 89 GLN A O 1
ATOM 645 N N . GLU A 1 90 ? -2.195 13.148 24.609 1 97.5 90 GLU A N 1
ATOM 646 C CA . GLU A 1 90 ? -1.271 14.172 25.109 1 97.5 90 GLU A CA 1
ATOM 647 C C . GLU A 1 90 ? -1.316 15.422 24.234 1 97.5 90 GLU A C 1
ATOM 649 O O . GLU A 1 90 ? -1.227 16.547 24.734 1 97.5 90 GLU A O 1
ATOM 654 N N . ALA A 1 91 ? -1.436 15.18 22.953 1 98.19 91 ALA A N 1
ATOM 655 C CA . ALA A 1 91 ? -1.535 16.312 22.047 1 98.19 91 ALA A CA 1
ATOM 656 C C . ALA A 1 91 ? -2.766 17.156 22.344 1 98.19 91 ALA A C 1
ATOM 658 O O . ALA A 1 91 ? -2.676 18.391 22.438 1 98.19 91 ALA A O 1
ATOM 659 N N . LEU A 1 92 ? -3.857 16.5 22.547 1 97.25 92 LEU A N 1
ATOM 660 C CA . LEU A 1 92 ? -5.109 17.203 22.797 1 97.25 92 LEU A CA 1
ATOM 661 C C . LEU A 1 92 ? -5.043 17.953 24.125 1 97.25 92 LEU A C 1
ATOM 663 O O . LEU A 1 92 ? -5.547 19.078 24.234 1 97.25 92 LEU A O 1
ATOM 667 N N . ALA A 1 93 ? -4.41 17.375 25.078 1 96.94 93 ALA A N 1
ATOM 668 C CA . ALA A 1 93 ? -4.266 18.031 26.375 1 96.94 93 ALA A CA 1
ATOM 669 C C . ALA A 1 93 ? -3.389 19.266 26.266 1 96.94 93 ALA A C 1
ATOM 671 O O . ALA A 1 93 ? -3.574 20.234 27.016 1 96.94 93 ALA A O 1
ATOM 672 N N . PHE A 1 94 ? -2.523 19.266 25.344 1 98 94 PHE A N 1
ATOM 673 C CA . PHE A 1 94 ? -1.554 20.344 25.219 1 98 94 PHE A CA 1
ATOM 674 C C . PHE A 1 94 ? -2.131 21.5 24.391 1 98 94 PHE A C 1
ATOM 676 O O . PHE A 1 94 ? -1.865 22.672 24.672 1 98 94 PHE A O 1
ATOM 683 N N . PHE A 1 95 ? -2.861 21.172 23.312 1 97.19 95 PHE A N 1
ATOM 684 C CA . PHE A 1 95 ? -3.314 22.156 22.344 1 97.19 95 PHE A CA 1
ATOM 685 C C . PHE A 1 95 ? -4.383 23.062 22.938 1 97.19 95 PHE A C 1
ATOM 687 O O . PHE A 1 95 ? -5.25 22.594 23.688 1 97.19 95 PHE A O 1
ATOM 694 N N . PRO A 1 96 ? -4.285 24.281 22.438 1 92.12 96 PRO A N 1
ATOM 695 C CA . PRO A 1 96 ? -5.469 25.109 22.703 1 92.12 96 PRO A CA 1
ATOM 696 C C . PRO A 1 96 ? -6.734 24.547 22.062 1 92.12 96 PRO A C 1
ATOM 698 O O . PRO A 1 96 ? -6.664 23.922 21 1 92.12 96 PRO A O 1
ATOM 701 N N . ARG A 1 97 ? -7.875 24.594 22.641 1 90.19 97 ARG A N 1
ATOM 702 C CA . ARG A 1 97 ? -9.188 24.172 22.172 1 90.19 97 ARG A CA 1
ATOM 703 C C . ARG A 1 97 ? -9.312 22.641 22.188 1 90.19 97 ARG A C 1
ATOM 705 O O . ARG A 1 97 ? -10.359 22.094 21.844 1 90.19 97 ARG A O 1
ATOM 712 N N . ASN A 1 98 ? -8.172 21.875 22.453 1 93.12 98 ASN A N 1
ATOM 713 C CA . ASN A 1 98 ? -8.172 20.422 22.547 1 93.12 98 ASN A CA 1
ATOM 714 C C . ASN A 1 98 ? -8.547 19.781 21.203 1 93.12 98 ASN A C 1
ATOM 716 O O . ASN A 1 98 ? -9.352 18.844 21.172 1 93.12 98 ASN A O 1
ATOM 720 N N . GLU A 1 99 ? -8.023 20.391 20.156 1 94.94 99 GLU A N 1
ATOM 721 C CA . GLU A 1 99 ? -8.289 19.891 18.812 1 94.94 99 GLU A CA 1
ATOM 722 C C . GLU A 1 99 ? -7.043 19.969 17.938 1 94.94 99 GLU A C 1
ATOM 724 O O . GLU A 1 99 ? -6.191 20.828 18.141 1 94.94 99 GLU A O 1
ATOM 729 N N . VAL A 1 100 ? -7.023 19.016 17.016 1 97.44 100 VAL A N 1
ATOM 730 C CA . VAL A 1 100 ? -6.016 19.062 15.953 1 97.44 100 VAL A CA 1
ATOM 731 C C . VAL A 1 100 ? -6.594 19.75 14.719 1 97.44 100 VAL A C 1
ATOM 733 O O . VAL A 1 100 ? -7.668 19.375 14.242 1 97.44 100 VAL A O 1
ATOM 736 N N . ASP A 1 101 ? -5.887 20.75 14.219 1 97.31 101 ASP A N 1
ATOM 737 C CA . ASP A 1 101 ? -6.309 21.391 12.984 1 97.31 101 ASP A CA 1
ATOM 738 C C . ASP A 1 101 ? -5.617 20.766 11.773 1 97.31 101 ASP A C 1
ATOM 740 O O . ASP A 1 101 ? -6.23 20.625 10.711 1 97.31 101 ASP A O 1
ATOM 744 N N . ILE A 1 102 ? -4.352 20.5 11.93 1 98.31 102 ILE A N 1
ATOM 745 C CA . ILE A 1 102 ? -3.535 19.938 10.867 1 98.31 102 ILE A CA 1
ATOM 746 C C . ILE A 1 102 ? -2.773 18.719 11.391 1 98.31 102 ILE A C 1
ATOM 748 O O . ILE A 1 102 ? -2.043 18.828 12.383 1 98.31 102 ILE A O 1
ATOM 752 N N . TYR A 1 103 ? -2.98 17.578 10.812 1 98.62 103 TYR A N 1
ATOM 753 C CA . TYR A 1 103 ? -2.215 16.375 11.117 1 98.62 103 TYR A CA 1
ATOM 754 C C . TYR A 1 103 ? -1.284 16.016 9.969 1 98.62 103 TYR A C 1
ATOM 756 O O . TYR A 1 103 ? -1.719 15.914 8.82 1 98.62 103 TYR A O 1
ATOM 764 N N . VAL A 1 104 ? -0.011 15.883 10.25 1 98.62 104 VAL A N 1
ATOM 765 C CA . VAL A 1 104 ? 1 15.508 9.266 1 98.62 104 VAL A CA 1
ATOM 766 C C . VAL A 1 104 ? 1.696 14.219 9.711 1 98.62 104 VAL A C 1
ATOM 768 O O . VAL A 1 104 ? 2.736 14.266 10.375 1 98.62 104 VAL A O 1
ATOM 771 N N . PRO A 1 105 ? 1.17 13.117 9.297 1 98.12 105 PRO A N 1
ATOM 772 C CA . PRO A 1 105 ? 1.85 11.844 9.586 1 98.12 105 PRO A CA 1
ATOM 773 C C . PRO A 1 105 ? 3.084 11.633 8.719 1 98.12 105 PRO A C 1
ATOM 775 O O . PRO A 1 105 ? 3.062 10.805 7.801 1 98.12 105 PRO A O 1
ATOM 778 N N . ASN A 1 106 ? 4.184 12.211 9.148 1 96.75 106 ASN A N 1
ATOM 779 C CA . ASN A 1 106 ? 5.391 12.289 8.336 1 96.75 106 ASN A CA 1
ATOM 780 C C . ASN A 1 106 ? 6.391 11.203 8.711 1 96.75 106 ASN A C 1
ATOM 782 O O . ASN A 1 106 ? 7.34 10.945 7.965 1 96.75 106 ASN A O 1
ATOM 786 N N . ALA A 1 107 ? 6.188 10.555 9.836 1 92.62 107 ALA A N 1
ATOM 787 C CA . ALA A 1 107 ? 7.113 9.484 10.211 1 92.62 107 ALA A CA 1
ATOM 788 C C . ALA A 1 107 ? 7.246 8.453 9.094 1 92.62 107 ALA A C 1
ATOM 790 O O . ALA A 1 107 ? 6.246 7.996 8.539 1 92.62 107 ALA A O 1
ATOM 791 N N . GLY A 1 108 ? 8.438 8.164 8.703 1 91.5 108 GLY A N 1
ATOM 792 C CA . GLY A 1 108 ? 8.688 7.223 7.625 1 91.5 108 GLY A CA 1
ATOM 793 C C . GLY A 1 108 ? 10.141 6.785 7.543 1 91.5 108 GLY A C 1
ATOM 794 O O . GLY A 1 108 ? 11.031 7.477 8.047 1 91.5 108 GLY A O 1
ATOM 795 N N . ILE A 1 109 ? 10.336 5.648 6.953 1 89 109 ILE A N 1
ATOM 796 C CA . ILE A 1 109 ? 11.672 5.105 6.746 1 89 109 ILE A CA 1
ATOM 797 C C . ILE A 1 109 ? 11.812 4.598 5.312 1 89 109 ILE A C 1
ATOM 799 O O . ILE A 1 109 ? 10.805 4.328 4.645 1 89 109 ILE A O 1
ATOM 803 N N . LEU A 1 110 ? 12.984 4.547 4.816 1 82.44 110 LEU A N 1
ATOM 804 C CA . LEU A 1 110 ? 13.25 4.031 3.477 1 82.44 110 LEU A CA 1
ATOM 805 C C . LEU A 1 110 ? 13.445 2.52 3.502 1 82.44 110 LEU A C 1
ATOM 807 O O . LEU A 1 110 ? 13.008 1.818 2.584 1 82.44 110 LEU A O 1
ATOM 811 N N . GLY A 1 111 ? 13.93 1.972 4.609 1 76.88 111 GLY A N 1
ATOM 812 C CA . GLY A 1 111 ? 14.266 0.559 4.676 1 76.88 111 GLY A CA 1
ATOM 813 C C . GLY A 1 111 ? 15.484 0.197 3.852 1 76.88 111 GLY A C 1
ATOM 814 O O . GLY A 1 111 ? 16.031 1.04 3.135 1 76.88 111 GLY A O 1
ATOM 815 N N . PRO A 1 112 ? 15.953 -1.026 3.934 1 77.19 112 PRO A N 1
ATOM 816 C CA . PRO A 1 112 ? 17.109 -1.484 3.164 1 77.19 112 PRO A CA 1
ATOM 817 C C . PRO A 1 112 ? 16.766 -1.795 1.709 1 77.19 112 PRO A C 1
ATOM 819 O O . PRO A 1 112 ? 15.602 -2 1.376 1 77.19 112 PRO A O 1
ATOM 822 N N . PRO A 1 113 ? 17.859 -1.685 0.845 1 76.94 113 PRO A N 1
ATOM 823 C CA . PRO A 1 113 ? 17.609 -2.168 -0.517 1 76.94 113 PRO A CA 1
ATOM 824 C C . PRO A 1 113 ? 17.125 -3.615 -0.553 1 76.94 113 PRO A C 1
ATOM 826 O O . PRO A 1 113 ? 17.516 -4.418 0.306 1 76.94 113 PRO A O 1
ATOM 829 N N . LEU A 1 114 ? 16.312 -3.848 -1.572 1 81.19 114 LEU A N 1
ATOM 830 C CA . LEU A 1 114 ? 15.805 -5.207 -1.704 1 81.19 114 LEU A CA 1
ATOM 831 C C . LEU A 1 114 ? 16.938 -6.188 -1.98 1 81.19 114 LEU A C 1
ATOM 833 O O . LEU A 1 114 ? 17.828 -5.906 -2.787 1 81.19 114 LEU A O 1
ATOM 837 N N . ALA A 1 115 ? 16.906 -7.348 -1.25 1 84.06 115 ALA A N 1
ATOM 838 C CA . ALA A 1 115 ? 17.75 -8.5 -1.571 1 84.06 115 ALA A CA 1
ATOM 839 C C . ALA A 1 115 ? 16.938 -9.797 -1.543 1 84.06 115 ALA A C 1
ATOM 841 O O . ALA A 1 115 ? 16.422 -10.188 -0.496 1 84.06 115 ALA A O 1
ATOM 842 N N . ILE A 1 116 ? 16.812 -10.336 -2.742 1 89.19 116 ILE A N 1
ATOM 843 C CA . ILE A 1 116 ? 16.156 -11.641 -2.764 1 89.19 116 ILE A CA 1
ATOM 844 C C . ILE A 1 116 ? 17.016 -12.664 -2.031 1 89.19 116 ILE A C 1
ATOM 846 O O . ILE A 1 116 ? 16.5 -13.461 -1.24 1 89.19 116 ILE A O 1
ATOM 850 N N . ALA A 1 117 ? 18.391 -12.594 -2.242 1 89.38 117 ALA A N 1
ATOM 851 C CA . ALA A 1 117 ? 19.359 -13.375 -1.496 1 89.38 117 ALA A CA 1
ATOM 852 C C . ALA A 1 117 ? 18.953 -14.836 -1.408 1 89.38 117 ALA A C 1
ATOM 854 O O . ALA A 1 117 ? 18.734 -15.367 -0.315 1 89.38 117 ALA A O 1
ATOM 855 N N . PRO A 1 118 ? 18.906 -15.461 -2.635 1 92.38 118 PRO A N 1
ATOM 856 C CA . PRO A 1 118 ? 18.516 -16.875 -2.631 1 92.38 118 PRO A CA 1
ATOM 857 C C . PRO A 1 118 ? 19.297 -17.703 -1.627 1 92.38 118 PRO A C 1
ATOM 859 O O . PRO A 1 118 ? 20.516 -17.531 -1.495 1 92.38 118 PRO A O 1
ATOM 862 N N . ALA A 1 119 ? 18.594 -18.547 -0.855 1 92.69 119 ALA A N 1
ATOM 863 C CA . ALA A 1 119 ? 19.188 -19.328 0.226 1 92.69 119 ALA A CA 1
ATOM 864 C C . ALA A 1 119 ? 18.656 -20.75 0.247 1 92.69 119 ALA A C 1
ATOM 866 O O . ALA A 1 119 ? 17.609 -21.031 -0.351 1 92.69 119 ALA A O 1
ATOM 867 N N . ASP A 1 120 ? 19.375 -21.578 0.917 1 92.69 120 ASP A N 1
ATOM 868 C CA . ASP A 1 120 ? 18.969 -22.969 1.068 1 92.69 120 ASP A CA 1
ATOM 869 C C . ASP A 1 120 ? 17.75 -23.078 1.976 1 92.69 120 ASP A C 1
ATOM 871 O O . ASP A 1 120 ? 17.703 -22.484 3.049 1 92.69 120 ASP A O 1
ATOM 875 N N . PRO A 1 121 ? 16.75 -23.844 1.512 1 92.56 121 PRO A N 1
ATOM 876 C CA . PRO A 1 121 ? 15.555 -24.016 2.342 1 92.56 121 PRO A CA 1
ATOM 877 C C . PRO A 1 121 ? 15.875 -24.578 3.725 1 92.56 121 PRO A C 1
ATOM 879 O O . PRO A 1 121 ? 15.102 -24.406 4.664 1 92.56 121 PRO A O 1
ATOM 882 N N . ALA A 1 122 ? 16.953 -25.234 3.891 1 90.88 122 ALA A N 1
ATOM 883 C CA . ALA A 1 122 ? 17.359 -25.781 5.188 1 90.88 122 ALA A CA 1
ATOM 884 C C . ALA A 1 122 ? 17.531 -24.656 6.211 1 90.88 122 ALA A C 1
ATOM 886 O O . ALA A 1 122 ? 17.406 -24.891 7.418 1 90.88 122 ALA A O 1
ATOM 887 N N . ASP A 1 123 ? 17.766 -23.5 5.691 1 91.06 123 ASP A N 1
ATOM 888 C CA . ASP A 1 123 ? 17.969 -22.359 6.566 1 91.06 123 ASP A CA 1
ATOM 889 C C . ASP A 1 123 ? 16.672 -21.922 7.223 1 91.06 123 ASP A C 1
ATOM 891 O O . ASP A 1 123 ? 16.672 -21.203 8.219 1 91.06 123 ASP A O 1
ATOM 895 N N . LEU A 1 124 ? 15.547 -22.375 6.648 1 90.19 124 LEU A N 1
ATOM 896 C CA . LEU A 1 124 ? 14.25 -22.031 7.207 1 90.19 124 LEU A CA 1
ATOM 897 C C . LEU A 1 124 ? 14.109 -22.562 8.633 1 90.19 124 LEU A C 1
ATOM 899 O O . LEU A 1 124 ? 13.492 -21.906 9.477 1 90.19 124 LEU A O 1
ATOM 903 N N . ALA A 1 125 ? 14.672 -23.703 8.898 1 86.06 125 ALA A N 1
ATOM 904 C CA . ALA A 1 125 ? 14.531 -24.359 10.188 1 86.06 125 ALA A CA 1
ATOM 905 C C . ALA A 1 125 ? 15.227 -23.578 11.289 1 86.06 125 ALA A C 1
ATOM 907 O O . ALA A 1 125 ? 14.875 -23.688 12.469 1 86.06 125 ALA A O 1
ATOM 908 N N . SER A 1 126 ? 16.141 -22.766 10.906 1 84.31 126 SER A N 1
ATOM 909 C CA . SER A 1 126 ? 16.922 -22.031 11.898 1 84.31 126 SER A CA 1
ATOM 910 C C . SER A 1 126 ? 16.375 -20.625 12.125 1 84.31 126 SER A C 1
ATOM 912 O O . SER A 1 126 ? 16.844 -19.906 13.008 1 84.31 126 SER A O 1
ATOM 914 N N . LEU A 1 127 ? 15.352 -20.391 11.266 1 83.81 127 LEU A N 1
ATOM 915 C CA . LEU A 1 127 ? 14.836 -19.047 11.406 1 83.81 127 LEU A CA 1
ATOM 916 C C . LEU A 1 127 ? 14.031 -18.891 12.695 1 83.81 127 LEU A C 1
ATOM 918 O O . LEU A 1 127 ? 13.172 -19.719 12.992 1 83.81 127 LEU A O 1
ATOM 922 N N . LYS A 1 128 ? 14.508 -17.953 13.648 1 74.44 128 LYS A N 1
ATOM 923 C CA . LYS A 1 128 ? 13.773 -17.625 14.867 1 74.44 128 LYS A CA 1
ATOM 924 C C . LYS A 1 128 ? 12.703 -16.578 14.602 1 74.44 128 LYS A C 1
ATOM 926 O O . LYS A 1 128 ? 11.844 -16.328 15.453 1 74.44 128 LYS A O 1
ATOM 931 N N . GLY A 1 129 ? 12.742 -16.109 13.469 1 73.94 129 GLY A N 1
ATOM 932 C CA . GLY A 1 129 ? 11.867 -15.047 12.977 1 73.94 129 GLY A CA 1
ATOM 933 C C . GLY A 1 129 ? 12.203 -14.609 11.562 1 73.94 129 GLY A C 1
ATOM 934 O O . GLY A 1 129 ? 13.102 -15.172 10.922 1 73.94 129 GLY A O 1
ATOM 935 N N . VAL A 1 130 ? 11.406 -13.734 11.055 1 72.25 130 VAL A N 1
ATOM 936 C CA . VAL A 1 130 ? 11.664 -13.258 9.703 1 72.25 130 VAL A CA 1
ATOM 937 C C . VAL A 1 130 ? 12.898 -12.359 9.703 1 72.25 130 VAL A C 1
ATOM 939 O O . VAL A 1 130 ? 13.039 -11.484 10.555 1 72.25 130 VAL A O 1
ATOM 942 N N . PRO A 1 131 ? 13.688 -12.742 8.727 1 79.44 131 PRO A N 1
ATOM 943 C CA . PRO A 1 131 ? 14.766 -11.766 8.531 1 79.44 131 PRO A CA 1
ATOM 944 C C . PRO A 1 131 ? 14.242 -10.336 8.398 1 79.44 131 PRO A C 1
ATOM 946 O O . PRO A 1 131 ? 13.188 -10.109 7.801 1 79.44 131 PRO A O 1
ATOM 949 N N . GLN A 1 132 ? 14.906 -9.477 8.984 1 76.25 132 GLN A N 1
ATOM 950 C CA . GLN A 1 132 ? 14.461 -8.086 9.07 1 76.25 132 GLN A CA 1
ATOM 951 C C . GLN A 1 132 ? 14.195 -7.512 7.68 1 76.25 132 GLN A C 1
ATOM 953 O O . GLN A 1 132 ? 13.266 -6.723 7.496 1 76.25 132 GLN A O 1
ATOM 958 N N . ASP A 1 133 ? 15.023 -7.977 6.797 1 78.75 133 ASP A N 1
ATOM 959 C CA . ASP A 1 133 ? 14.883 -7.434 5.449 1 78.75 133 ASP A CA 1
ATOM 960 C C . ASP A 1 133 ? 13.609 -7.938 4.777 1 78.75 133 ASP A C 1
ATOM 962 O O . ASP A 1 133 ? 13.133 -7.344 3.807 1 78.75 133 ASP A O 1
ATOM 966 N N . LEU A 1 134 ? 13.031 -8.969 5.398 1 82.56 134 LEU A N 1
ATOM 967 C CA . LEU A 1 134 ? 11.812 -9.531 4.824 1 82.56 134 LEU A CA 1
ATOM 968 C C . LEU A 1 134 ? 10.586 -9.07 5.605 1 82.56 134 LEU A C 1
ATOM 970 O O . LEU A 1 134 ? 9.461 -9.211 5.129 1 82.56 134 LEU A O 1
ATOM 974 N N . ALA A 1 135 ? 10.82 -8.477 6.715 1 77.5 135 ALA A N 1
ATOM 975 C CA . ALA A 1 135 ? 9.719 -8.109 7.598 1 77.5 135 ALA A CA 1
ATOM 976 C C . ALA A 1 135 ? 9.016 -6.844 7.105 1 77.5 135 ALA A C 1
ATOM 978 O O . ALA A 1 135 ? 7.918 -6.52 7.555 1 77.5 135 ALA A O 1
ATOM 979 N N . ALA A 1 136 ? 9.547 -6.207 6.277 1 84.81 136 ALA A N 1
ATOM 980 C CA . ALA A 1 136 ? 9 -5.016 5.629 1 84.81 136 ALA A CA 1
ATOM 981 C C . ALA A 1 136 ? 8.516 -4.004 6.66 1 84.81 136 ALA A C 1
ATOM 983 O O . ALA A 1 136 ? 7.383 -3.529 6.59 1 84.81 136 ALA A O 1
ATOM 984 N N . PRO A 1 137 ? 9.406 -3.654 7.578 1 88.5 137 PRO A N 1
ATOM 985 C CA . PRO A 1 137 ? 9.016 -2.615 8.531 1 88.5 137 PRO A CA 1
ATOM 986 C C . PRO A 1 137 ? 8.555 -1.33 7.852 1 88.5 137 PRO A C 1
ATOM 988 O O . PRO A 1 137 ? 7.773 -0.566 8.43 1 88.5 137 PRO A O 1
ATOM 991 N N . VAL A 1 138 ? 8.969 -1.167 6.656 1 92.38 138 VAL A N 1
ATOM 992 C CA . VAL A 1 138 ? 8.625 0.031 5.898 1 92.38 138 VAL A CA 1
ATOM 993 C C . VAL A 1 138 ? 7.109 0.1 5.699 1 92.38 138 VAL A C 1
ATOM 995 O O . VAL A 1 138 ? 6.512 1.17 5.824 1 92.38 138 VAL A O 1
ATOM 998 N N . ILE A 1 139 ? 6.484 -1.006 5.398 1 93.81 139 ILE A N 1
ATOM 999 C CA . ILE A 1 139 ? 5.039 -1.034 5.199 1 93.81 139 ILE A CA 1
ATOM 1000 C C . ILE A 1 139 ? 4.328 -0.691 6.504 1 93.81 139 ILE A C 1
ATOM 1002 O O . ILE A 1 139 ? 3.344 0.052 6.504 1 93.81 139 ILE A O 1
ATOM 1006 N N . THR A 1 140 ? 4.852 -1.149 7.57 1 93 140 THR A N 1
ATOM 1007 C CA . THR A 1 140 ? 4.246 -0.916 8.875 1 93 140 THR A CA 1
ATOM 1008 C C . THR A 1 140 ? 4.375 0.551 9.281 1 93 140 THR A C 1
ATOM 1010 O O . THR A 1 140 ? 3.406 1.162 9.734 1 93 140 THR A O 1
ATOM 1013 N N . VAL A 1 141 ? 5.484 1.094 9.078 1 94.38 141 VAL A N 1
ATOM 1014 C CA . VAL A 1 141 ? 5.742 2.463 9.508 1 94.38 141 VAL A CA 1
ATOM 1015 C C . VAL A 1 141 ? 5.098 3.443 8.531 1 94.38 141 VAL A C 1
ATOM 1017 O O . VAL A 1 141 ? 4.34 4.328 8.945 1 94.38 141 VAL A O 1
ATOM 1020 N N . ASN A 1 142 ? 5.344 3.236 7.223 1 95.5 142 ASN A N 1
ATOM 1021 C CA . ASN A 1 142 ? 5.039 4.25 6.219 1 95.5 142 ASN A CA 1
ATOM 1022 C C . ASN A 1 142 ? 3.58 4.176 5.773 1 95.5 142 ASN A C 1
ATOM 1024 O O . ASN A 1 142 ? 3.066 5.109 5.16 1 95.5 142 ASN A O 1
ATOM 1028 N N . LEU A 1 143 ? 2.943 3.064 6.047 1 95.25 143 LEU A N 1
ATOM 1029 C CA . LEU A 1 143 ? 1.569 2.938 5.57 1 95.25 143 LEU A CA 1
ATOM 1030 C C . LEU A 1 143 ? 0.616 2.66 6.727 1 95.25 143 LEU A C 1
ATOM 1032 O O . LEU A 1 143 ? -0.282 3.459 7.004 1 95.25 143 LEU A O 1
ATOM 1036 N N . HIS A 1 144 ? 0.878 1.577 7.41 1 94 144 HIS A N 1
ATOM 1037 C CA . HIS A 1 144 ? -0.04 1.21 8.484 1 94 144 HIS A CA 1
ATOM 1038 C C . HIS A 1 144 ? -0.077 2.281 9.57 1 94 144 HIS A C 1
ATOM 1040 O O . HIS A 1 144 ? -1.152 2.66 10.039 1 94 144 HIS A O 1
ATOM 1046 N N . GLY A 1 145 ? 1.035 2.748 9.984 1 94.69 145 GLY A N 1
ATOM 1047 C CA . GLY A 1 145 ? 1.103 3.82 10.961 1 94.69 145 GLY A CA 1
ATOM 1048 C C . GLY A 1 145 ? 0.407 5.09 10.508 1 94.69 145 GLY A C 1
ATOM 1049 O O . GLY A 1 145 ? -0.27 5.75 11.297 1 94.69 145 GLY A O 1
ATOM 1050 N N . VAL A 1 146 ? 0.555 5.41 9.273 1 96.62 146 VAL A N 1
ATOM 1051 C CA . VAL A 1 146 ? -0.08 6.586 8.688 1 96.62 146 VAL A CA 1
ATOM 1052 C C . VAL A 1 146 ? -1.598 6.414 8.695 1 96.62 146 VAL A C 1
ATOM 1054 O O . VAL A 1 146 ? -2.33 7.328 9.086 1 96.62 146 VAL A O 1
ATOM 1057 N N . TYR A 1 147 ? -2.061 5.27 8.281 1 95.38 147 TYR A N 1
ATOM 1058 C CA . TYR A 1 147 ? -3.488 4.973 8.242 1 95.38 147 TYR A CA 1
ATOM 1059 C C . TYR A 1 147 ? -4.109 5.102 9.625 1 95.38 147 TYR A C 1
ATOM 1061 O O . TYR A 1 147 ? -5.086 5.836 9.812 1 95.38 147 TYR A O 1
ATOM 1069 N N . VAL A 1 148 ? -3.514 4.457 10.609 1 94.38 148 VAL A N 1
ATOM 1070 C CA . VAL A 1 148 ? -4.055 4.418 11.961 1 94.38 148 VAL A CA 1
ATOM 1071 C C . VAL A 1 148 ? -4.031 5.82 12.57 1 94.38 148 VAL A C 1
ATOM 1073 O O . VAL A 1 148 ? -5.023 6.266 13.148 1 94.38 148 VAL A O 1
ATOM 1076 N N . GLY A 1 149 ? -2.955 6.469 12.391 1 96 149 GLY A N 1
ATOM 1077 C CA . GLY A 1 149 ? -2.85 7.82 12.922 1 96 149 GLY A CA 1
ATOM 1078 C C . GLY A 1 149 ? -3.889 8.766 12.352 1 96 149 GLY A C 1
ATOM 1079 O O . GLY A 1 149 ? -4.516 9.531 13.094 1 96 149 GLY A O 1
ATOM 1080 N N . ALA A 1 150 ? -4.066 8.727 11.047 1 96.5 150 ALA A N 1
ATOM 1081 C CA . ALA A 1 150 ? -5.027 9.602 10.383 1 96.5 150 ALA A CA 1
ATOM 1082 C C . ALA A 1 150 ? -6.453 9.297 10.844 1 96.5 150 ALA A C 1
ATOM 1084 O O . ALA A 1 150 ? -7.223 10.211 11.141 1 96.5 150 ALA A O 1
ATOM 1085 N N . MET A 1 151 ? -6.738 8.031 10.922 1 94.31 151 MET A N 1
ATOM 1086 C CA . MET A 1 151 ? -8.094 7.633 11.297 1 94.31 151 MET A CA 1
ATOM 1087 C C . MET A 1 151 ? -8.375 7.984 12.75 1 94.31 151 MET A C 1
ATOM 1089 O O . MET A 1 151 ? -9.453 8.492 13.078 1 94.31 151 MET A O 1
ATOM 1093 N N . LEU A 1 152 ? -7.449 7.734 13.625 1 94.75 152 LEU A N 1
ATOM 1094 C CA . LEU A 1 152 ? -7.598 8.086 15.039 1 94.75 152 LEU A CA 1
ATOM 1095 C C . LEU A 1 152 ? -7.789 9.594 15.203 1 94.75 152 LEU A C 1
ATOM 1097 O O . LEU A 1 152 ? -8.664 10.031 15.945 1 94.75 152 LEU A O 1
ATOM 1101 N N . THR A 1 153 ? -6.992 10.328 14.508 1 96.88 153 THR A N 1
ATOM 1102 C CA . THR A 1 153 ? -7.035 11.781 14.625 1 96.88 153 THR A CA 1
ATOM 1103 C C . THR A 1 153 ? -8.367 12.328 14.109 1 96.88 153 THR A C 1
ATOM 1105 O O . THR A 1 153 ? -8.961 13.219 14.727 1 96.88 153 THR A O 1
ATOM 1108 N N . MET A 1 154 ? -8.852 11.797 13.008 1 95.19 154 MET A N 1
ATOM 1109 C CA . MET A 1 154 ? -10.141 12.242 12.484 1 95.19 154 MET A CA 1
ATOM 1110 C C . MET A 1 154 ? -11.273 11.891 13.438 1 95.19 154 MET A C 1
ATOM 1112 O O . MET A 1 154 ? -12.125 12.734 13.727 1 95.19 154 MET A O 1
ATOM 1116 N N . ARG A 1 155 ? -11.242 10.773 13.977 1 93.88 155 ARG A N 1
ATOM 1117 C CA . ARG A 1 155 ? -12.352 10.305 14.797 1 93.88 155 ARG A CA 1
ATOM 1118 C C . ARG A 1 155 ? -12.398 11.047 16.125 1 93.88 155 ARG A C 1
ATOM 1120 O O . ARG A 1 155 ? -13.469 11.438 16.594 1 93.88 155 ARG A O 1
ATOM 1127 N N . TYR A 1 156 ? -11.172 11.289 16.656 1 94.56 156 TYR A N 1
ATOM 1128 C CA . TYR A 1 156 ? -11.18 11.727 18.047 1 94.56 156 TYR A CA 1
ATOM 1129 C C . TYR A 1 156 ? -10.523 13.094 18.203 1 94.56 156 TYR A C 1
ATOM 1131 O O . TYR A 1 156 ? -10.688 13.758 19.219 1 94.56 156 TYR A O 1
ATOM 1139 N N . GLY A 1 157 ? -9.805 13.5 17.172 1 96.31 157 GLY A N 1
ATOM 1140 C CA . GLY A 1 157 ? -8.867 14.578 17.453 1 96.31 157 GLY A CA 1
ATOM 1141 C C . GLY A 1 157 ? -9.266 15.898 16.812 1 96.31 157 GLY A C 1
ATOM 1142 O O . GLY A 1 157 ? -8.773 16.953 17.203 1 96.31 157 GLY A O 1
ATOM 1143 N N . MET A 1 158 ? -10.164 15.867 15.844 1 96.06 158 MET A N 1
ATOM 1144 C CA . MET A 1 158 ? -10.352 17.078 15.039 1 96.06 158 MET A CA 1
ATOM 1145 C C . MET A 1 158 ? -11.648 17.781 15.414 1 96.06 158 MET A C 1
ATOM 1147 O O . MET A 1 158 ? -12.094 18.688 14.703 1 96.06 158 MET A O 1
ATOM 1151 N N . GLY A 1 159 ? -12.281 17.297 16.484 1 93.25 159 GLY A N 1
ATOM 1152 C CA . GLY A 1 159 ? -13.477 17.953 16.984 1 93.25 159 GLY A CA 1
ATOM 1153 C C . GLY A 1 159 ? -14.68 17.766 16.078 1 93.25 159 GLY A C 1
ATOM 1154 O O . GLY A 1 159 ? -15.609 18.578 16.078 1 93.25 159 GLY A O 1
ATOM 1155 N N . LEU A 1 160 ? -14.664 16.703 15.32 1 92.5 160 LEU A N 1
ATOM 1156 C CA . LEU A 1 160 ? -15.703 16.484 14.328 1 92.5 160 LEU A CA 1
ATOM 1157 C C . LEU A 1 160 ? -17.031 16.109 14.992 1 92.5 160 LEU A C 1
ATOM 1159 O O . LEU A 1 160 ? -18.078 16.172 14.359 1 92.5 160 LEU A O 1
ATOM 1163 N N . HIS A 1 161 ? -16.938 15.633 16.219 1 90.19 161 HIS A N 1
ATOM 1164 C CA . HIS A 1 161 ? -18.141 15.234 16.953 1 90.19 161 HIS A CA 1
ATOM 1165 C C . HIS A 1 161 ? -18.938 16.453 17.406 1 90.19 161 HIS A C 1
ATOM 1167 O O . HIS A 1 161 ? -20.094 16.328 17.797 1 90.19 161 HIS A O 1
ATOM 1173 N N . LYS A 1 162 ? -18.375 17.5 17.422 1 87.5 162 LYS A N 1
ATOM 1174 C CA . LYS A 1 162 ? -19.016 18.719 17.906 1 87.5 162 LYS A CA 1
ATOM 1175 C C . LYS A 1 162 ? -20.031 19.234 16.891 1 87.5 162 LYS A C 1
ATOM 1177 O O . LYS A 1 162 ? -19.828 19.125 15.688 1 87.5 162 LYS A O 1
ATOM 1182 N N . THR A 1 163 ? -21.328 19.547 17.344 1 73.88 163 THR A N 1
ATOM 1183 C CA . THR A 1 163 ? -22.391 20.141 16.547 1 73.88 163 THR A CA 1
ATOM 1184 C C . THR A 1 163 ? -22.203 21.656 16.422 1 73.88 163 THR A C 1
ATOM 1186 O O . THR A 1 163 ? -21.703 22.297 17.344 1 73.88 163 THR A O 1
ATOM 1189 N N . GLY A 1 164 ? -22.469 22.406 15.266 1 55.91 164 GLY A N 1
ATOM 1190 C CA . GLY A 1 164 ? -22.625 23.844 15.117 1 55.91 164 GLY A CA 1
ATOM 1191 C C . GLY A 1 164 ? -21.375 24.531 14.602 1 55.91 164 GLY A C 1
ATOM 1192 O O . GLY A 1 164 ? -21.438 25.656 14.117 1 55.91 164 GLY A O 1
ATOM 1193 N N . THR A 1 165 ? -20.266 24.422 15.328 1 50.25 165 THR A N 1
ATOM 1194 C CA . THR A 1 165 ? -19.156 25.344 15.117 1 50.25 165 THR A CA 1
ATOM 1195 C C . THR A 1 165 ? -18.438 25.062 13.797 1 50.25 165 THR A C 1
ATOM 1197 O O . THR A 1 165 ? -18.312 23.906 13.398 1 50.25 165 THR A O 1
ATOM 1200 N N . ALA A 1 166 ? -18.625 26.203 13.031 1 51.72 166 ALA A N 1
ATOM 1201 C CA . ALA A 1 166 ? -17.859 26.25 11.789 1 51.72 166 ALA A CA 1
ATOM 1202 C C . ALA A 1 166 ? -16.438 25.75 11.992 1 51.72 166 ALA A C 1
ATOM 1204 O O . ALA A 1 166 ? -15.625 26.422 12.625 1 51.72 166 ALA A O 1
ATOM 1205 N N . ALA A 1 167 ? -16.25 24.625 12.219 1 56.25 167 ALA A N 1
ATOM 1206 C CA . ALA A 1 167 ? -14.961 24 12.523 1 56.25 167 ALA A CA 1
ATOM 1207 C C . ALA A 1 167 ? -13.898 24.438 11.523 1 56.25 167 ALA A C 1
ATOM 1209 O O . ALA A 1 167 ? -14.211 24.75 10.367 1 56.25 167 ALA A O 1
ATOM 1210 N N . SER A 1 168 ? -12.789 25.266 12.07 1 59.47 168 SER A N 1
ATOM 1211 C CA . SER A 1 168 ? -11.578 25.5 11.281 1 59.47 168 SER A CA 1
ATOM 1212 C C . SER A 1 168 ? -11.336 24.344 10.305 1 59.47 168 SER A C 1
ATOM 1214 O O . SER A 1 168 ? -11.672 23.188 10.594 1 59.47 168 SER A O 1
ATOM 1216 N N . PRO A 1 169 ? -11.047 24.828 9.078 1 80.88 169 PRO A N 1
ATOM 1217 C CA . PRO A 1 169 ? -10.758 23.797 8.086 1 80.88 169 PRO A CA 1
ATOM 1218 C C . PRO A 1 169 ? -9.758 22.766 8.578 1 80.88 169 PRO A C 1
ATOM 1220 O O . PRO A 1 169 ? -8.773 23.109 9.242 1 80.88 169 PRO A O 1
ATOM 1223 N N . LYS A 1 170 ? -10.078 21.641 8.711 1 94.38 170 LYS A N 1
ATOM 1224 C CA . LYS A 1 170 ? -9.219 20.531 9.125 1 94.38 170 LYS A CA 1
ATOM 1225 C C . LYS A 1 170 ? -8.492 19.922 7.922 1 94.38 170 LYS A C 1
ATOM 1227 O O . LYS A 1 170 ? -9.047 19.875 6.82 1 94.38 170 LYS A O 1
ATOM 1232 N N . SER A 1 171 ? -7.203 19.656 8.203 1 96.88 171 SER A N 1
ATOM 1233 C CA . SER A 1 171 ? -6.398 19.141 7.102 1 96.88 171 SER A CA 1
ATOM 1234 C C . SER A 1 171 ? -5.5 18 7.547 1 96.88 171 SER A C 1
ATOM 1236 O O . SER A 1 171 ? -4.934 18.031 8.641 1 96.88 171 SER A O 1
ATOM 1238 N N . ILE A 1 172 ? -5.473 17.047 6.746 1 97.69 172 ILE A N 1
ATOM 1239 C CA . ILE A 1 172 ? -4.449 16.016 6.832 1 97.69 172 ILE A CA 1
ATOM 1240 C C . ILE A 1 172 ? -3.516 16.109 5.629 1 97.69 172 ILE A C 1
ATOM 1242 O O . ILE A 1 172 ? -3.969 16.094 4.48 1 97.69 172 ILE A O 1
ATOM 1246 N N . VAL A 1 173 ? -2.23 16.25 5.91 1 98.12 173 VAL A N 1
ATOM 1247 C CA . VAL A 1 173 ? -1.219 16.328 4.859 1 98.12 173 VAL A CA 1
ATOM 1248 C C . VAL A 1 173 ? -0.41 15.031 4.828 1 98.12 173 VAL A C 1
ATOM 1250 O O . VAL A 1 173 ? 0.443 14.797 5.688 1 98.12 173 VAL A O 1
ATOM 1253 N N . LEU A 1 174 ? -0.667 14.242 3.803 1 97.25 174 LEU A N 1
ATOM 1254 C CA . LEU A 1 174 ? 0.032 12.969 3.662 1 97.25 174 LEU A CA 1
ATOM 1255 C C . LEU A 1 174 ? 1.348 13.148 2.914 1 97.25 174 LEU A C 1
ATOM 1257 O O . LEU A 1 174 ? 1.396 13.836 1.891 1 97.25 174 LEU A O 1
ATOM 1261 N N . MET A 1 175 ? 2.375 12.539 3.48 1 94.12 175 MET A N 1
ATOM 1262 C CA . MET A 1 175 ? 3.662 12.516 2.791 1 94.12 175 MET A CA 1
ATOM 1263 C C . MET A 1 175 ? 3.801 11.273 1.926 1 94.12 175 MET A C 1
ATOM 1265 O O . MET A 1 175 ? 4.117 10.195 2.432 1 94.12 175 MET A O 1
ATOM 1269 N N . ASP A 1 176 ? 3.6 11.453 0.741 1 89.38 176 ASP A N 1
ATOM 1270 C CA . ASP A 1 176 ? 3.766 10.398 -0.253 1 89.38 176 ASP A CA 1
ATOM 1271 C C . ASP A 1 176 ? 5.137 10.477 -0.918 1 89.38 176 ASP A C 1
ATOM 1273 O O . ASP A 1 176 ? 6.145 10.727 -0.25 1 89.38 176 ASP A O 1
ATOM 1277 N N . SER A 1 177 ? 5.289 10.016 -2.041 1 72.94 177 SER A N 1
ATOM 1278 C CA . SER A 1 177 ? 6.508 10.016 -2.84 1 72.94 177 SER A CA 1
ATOM 1279 C C . SER A 1 177 ? 6.203 9.805 -4.32 1 72.94 177 SER A C 1
ATOM 1281 O O . SER A 1 177 ? 5.137 9.297 -4.672 1 72.94 177 SER A O 1
ATOM 1283 N N . LEU A 1 178 ? 7.109 10.305 -5.039 1 67.44 178 LEU A N 1
ATOM 1284 C CA . LEU A 1 178 ? 6.977 9.938 -6.445 1 67.44 178 LEU A CA 1
ATOM 1285 C C . LEU A 1 178 ? 7.137 8.438 -6.637 1 67.44 178 LEU A C 1
ATOM 1287 O O . LEU A 1 178 ? 6.676 7.883 -7.641 1 67.44 178 LEU A O 1
ATOM 1291 N N . ALA A 1 179 ? 7.746 7.863 -5.676 1 62.59 179 ALA A N 1
ATOM 1292 C CA . ALA A 1 179 ? 7.844 6.406 -5.688 1 62.59 179 ALA A CA 1
ATOM 1293 C C . ALA A 1 179 ? 6.465 5.762 -5.59 1 62.59 179 ALA A C 1
ATOM 1295 O O . ALA A 1 179 ? 6.309 4.57 -5.863 1 62.59 179 ALA A O 1
ATOM 1296 N N . GLY A 1 180 ? 5.516 6.453 -5.266 1 63.44 180 GLY A N 1
ATOM 1297 C CA . GLY A 1 180 ? 4.137 5.984 -5.254 1 63.44 180 GLY A CA 1
ATOM 1298 C C . GLY A 1 180 ? 3.498 5.992 -6.629 1 63.44 180 GLY A C 1
ATOM 1299 O O . GLY A 1 180 ? 2.375 5.512 -6.801 1 63.44 180 GLY A O 1
ATOM 1300 N N . TYR A 1 181 ? 4.262 6.473 -7.551 1 64.25 181 TYR A N 1
ATOM 1301 C CA . TYR A 1 181 ? 3.736 6.57 -8.906 1 64.25 181 TYR A CA 1
ATOM 1302 C C . TYR A 1 181 ? 4.609 5.793 -9.891 1 64.25 181 TYR A C 1
ATOM 1304 O O . TYR A 1 181 ? 4.094 5.113 -10.781 1 64.25 181 TYR A O 1
ATOM 1312 N N . CYS A 1 182 ? 5.938 5.891 -9.797 1 61.25 182 CYS A N 1
ATOM 1313 C CA . CYS A 1 182 ? 6.805 5.242 -10.773 1 61.25 182 CYS A CA 1
ATOM 1314 C C . CYS A 1 182 ? 7.688 4.191 -10.109 1 61.25 182 CYS A C 1
ATOM 1316 O O . CYS A 1 182 ? 8.281 3.352 -10.781 1 61.25 182 CYS A O 1
ATOM 1318 N N . GLY A 1 183 ? 7.586 3.994 -8.984 1 59.44 183 GLY A N 1
ATOM 1319 C CA . GLY A 1 183 ? 8.43 3.059 -8.258 1 59.44 183 GLY A CA 1
ATOM 1320 C C . GLY A 1 183 ? 9.812 3.607 -7.961 1 59.44 183 GLY A C 1
ATOM 1321 O O . GLY A 1 183 ? 10.297 4.496 -8.664 1 59.44 183 GLY A O 1
ATOM 1322 N N . ALA A 1 184 ? 10.359 3.348 -6.875 1 55.91 184 ALA A N 1
ATOM 1323 C CA . ALA A 1 184 ? 11.766 3.6 -6.547 1 55.91 184 ALA A CA 1
ATOM 1324 C C . ALA A 1 184 ? 12.602 2.338 -6.727 1 55.91 184 ALA A C 1
ATOM 1326 O O . ALA A 1 184 ? 12.383 1.337 -6.039 1 55.91 184 ALA A O 1
ATOM 1327 N N . GLU A 1 185 ? 13.461 2.488 -7.707 1 60.16 185 GLU A N 1
ATOM 1328 C CA . GLU A 1 185 ? 14.258 1.31 -8.016 1 60.16 185 GLU A CA 1
ATOM 1329 C C . GLU A 1 185 ? 15.047 0.839 -6.801 1 60.16 185 GLU A C 1
ATOM 1331 O O . GLU A 1 185 ? 15.695 1.643 -6.125 1 60.16 185 GLU A O 1
ATOM 1336 N N . GLY A 1 186 ? 14.789 -0.353 -6.434 1 65.56 186 GLY A N 1
ATOM 1337 C CA . GLY A 1 186 ? 15.594 -0.997 -5.406 1 65.56 186 GLY A CA 1
ATOM 1338 C C . GLY A 1 186 ? 14.922 -1.018 -4.047 1 65.56 186 GLY A C 1
ATOM 1339 O O . GLY A 1 186 ? 15.336 -1.755 -3.152 1 65.56 186 GLY A O 1
ATOM 1340 N N . CYS A 1 187 ? 14.008 -0.227 -3.895 1 80.12 187 CYS A N 1
ATOM 1341 C CA . CYS A 1 187 ? 13.312 -0.225 -2.609 1 80.12 187 CYS A CA 1
ATOM 1342 C C . CYS A 1 187 ? 11.875 -0.685 -2.766 1 80.12 187 CYS A C 1
ATOM 1344 O O . CYS A 1 187 ? 10.945 0.128 -2.709 1 80.12 187 CYS A O 1
ATOM 1346 N N . VAL A 1 188 ? 11.711 -1.885 -2.758 1 86 188 VAL A N 1
ATOM 1347 C CA . VAL A 1 188 ? 10.438 -2.49 -3.125 1 86 188 VAL A CA 1
ATOM 1348 C C . VAL A 1 188 ? 9.414 -2.25 -2.018 1 86 188 VAL A C 1
ATOM 1350 O O . VAL A 1 188 ? 8.266 -1.892 -2.291 1 86 188 VAL A O 1
ATOM 1353 N N . SER A 1 189 ? 9.844 -2.455 -0.755 1 89.31 189 SER A N 1
ATOM 1354 C CA . SER A 1 189 ? 8.906 -2.246 0.344 1 89.31 189 SER A CA 1
ATOM 1355 C C . SER A 1 189 ? 8.5 -0.782 0.45 1 89.31 189 SER A C 1
ATOM 1357 O O . SER A 1 189 ? 7.352 -0.476 0.791 1 89.31 189 SER A O 1
ATOM 1359 N N . TYR A 1 190 ? 9.383 0.109 0.166 1 88.31 190 TYR A N 1
ATOM 1360 C CA . TYR A 1 190 ? 9.062 1.533 0.158 1 88.31 190 TYR A CA 1
ATOM 1361 C C . TYR A 1 190 ? 8.062 1.865 -0.942 1 88.31 190 TYR A C 1
ATOM 1363 O O . TYR A 1 190 ? 7.074 2.557 -0.7 1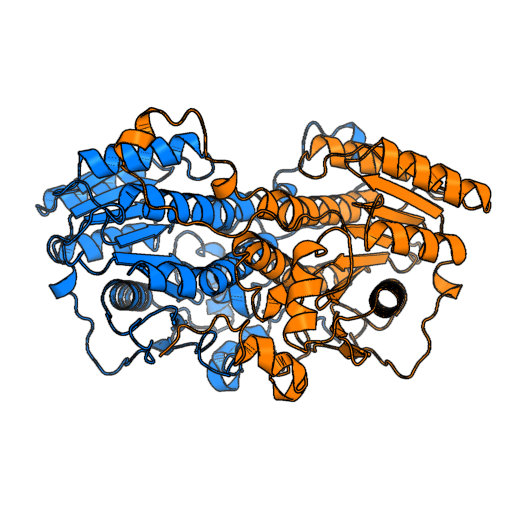 88.31 190 TYR A O 1
ATOM 1371 N N . THR A 1 191 ? 8.344 1.337 -2.111 1 85.81 191 THR A N 1
ATOM 1372 C CA . THR A 1 191 ? 7.434 1.544 -3.236 1 85.81 191 THR A CA 1
ATOM 1373 C C . THR A 1 191 ? 6.035 1.031 -2.906 1 85.81 191 THR A C 1
ATOM 1375 O O . THR A 1 191 ? 5.043 1.725 -3.139 1 85.81 191 THR A O 1
ATOM 1378 N N . ALA A 1 192 ? 5.984 -0.111 -2.355 1 89.81 192 ALA A N 1
ATOM 1379 C CA . ALA A 1 192 ? 4.699 -0.684 -1.973 1 89.81 192 ALA A CA 1
ATOM 1380 C C . ALA A 1 192 ? 3.979 0.208 -0.965 1 89.81 192 ALA A C 1
ATOM 1382 O O . ALA A 1 192 ? 2.785 0.481 -1.109 1 89.81 192 ALA A O 1
ATOM 1383 N N . ALA A 1 193 ? 4.656 0.648 -0.004 1 92 193 ALA A N 1
ATOM 1384 C CA . ALA A 1 193 ? 4.074 1.486 1.041 1 92 193 ALA A CA 1
ATOM 1385 C C . ALA A 1 193 ? 3.561 2.803 0.465 1 92 193 ALA A C 1
ATOM 1387 O O . ALA A 1 193 ? 2.457 3.244 0.794 1 92 193 ALA A O 1
ATOM 1388 N N . LYS A 1 194 ? 4.34 3.377 -0.33 1 88.19 194 LYS A N 1
ATOM 1389 C CA . LYS A 1 194 ? 3.971 4.695 -0.838 1 88.19 194 LYS A CA 1
ATOM 1390 C C . LYS A 1 194 ? 2.832 4.594 -1.85 1 88.19 194 LYS A C 1
ATOM 1392 O O . LYS A 1 194 ? 1.991 5.492 -1.937 1 88.19 194 LYS A O 1
ATOM 1397 N N . PHE A 1 195 ? 2.805 3.527 -2.607 1 87 195 PHE A N 1
ATOM 1398 C CA . PHE A 1 195 ? 1.596 3.26 -3.379 1 87 195 PHE A CA 1
ATOM 1399 C C . PHE A 1 195 ? 0.389 3.113 -2.459 1 87 195 PHE A C 1
ATOM 1401 O O . PHE A 1 195 ? -0.699 3.602 -2.77 1 87 195 PHE A O 1
ATOM 1408 N N . GLY A 1 196 ? 0.612 2.479 -1.431 1 90.88 196 GLY A N 1
ATOM 1409 C CA . GLY A 1 196 ? -0.444 2.336 -0.442 1 90.88 196 GLY A CA 1
ATOM 1410 C C . GLY A 1 196 ? -0.943 3.664 0.096 1 90.88 196 GLY A C 1
ATOM 1411 O O . GLY A 1 196 ? -2.15 3.861 0.252 1 90.88 196 GLY A O 1
ATOM 1412 N N . VAL A 1 197 ? -0.053 4.551 0.365 1 92.94 197 VAL A N 1
ATOM 1413 C CA . VAL A 1 197 ? -0.425 5.871 0.859 1 92.94 197 VAL A CA 1
ATOM 1414 C C . VAL A 1 197 ? -1.23 6.613 -0.206 1 92.94 197 VAL A C 1
ATOM 1416 O O . VAL A 1 197 ? -2.205 7.301 0.111 1 92.94 197 VAL A O 1
ATOM 1419 N N . ARG A 1 198 ? -0.821 6.492 -1.413 1 85.88 198 ARG A N 1
ATOM 1420 C CA . ARG A 1 198 ? -1.597 7.07 -2.506 1 85.88 198 ARG A CA 1
ATOM 1421 C C . ARG A 1 198 ? -3.021 6.527 -2.512 1 85.88 198 ARG A C 1
ATOM 1423 O O . ARG A 1 198 ? -3.982 7.289 -2.613 1 85.88 198 ARG A O 1
ATOM 1430 N N . GLY A 1 199 ? -3.1 5.227 -2.441 1 86.12 199 GLY A N 1
ATOM 1431 C CA . GLY A 1 199 ? -4.414 4.609 -2.377 1 86.12 199 GLY A CA 1
ATOM 1432 C C . GLY A 1 199 ? -5.227 5.055 -1.177 1 86.12 199 GLY A C 1
ATOM 1433 O O . GLY A 1 199 ? -6.445 5.223 -1.271 1 86.12 199 GLY A O 1
ATOM 1434 N N . PHE A 1 200 ? -4.562 5.238 -0.091 1 90.56 200 PHE A N 1
ATOM 1435 C CA . PHE A 1 200 ? -5.219 5.727 1.117 1 90.56 200 PHE A CA 1
ATOM 1436 C C . PHE A 1 200 ? -5.797 7.117 0.898 1 90.56 200 PHE A C 1
ATOM 1438 O O . PHE A 1 200 ? -6.961 7.367 1.21 1 90.56 200 PHE A O 1
ATOM 1445 N N . MET A 1 201 ? -4.996 7.938 0.348 1 88.56 201 MET A N 1
ATOM 1446 C CA . MET A 1 201 ? -5.465 9.289 0.043 1 88.56 201 MET A CA 1
ATOM 1447 C C . MET A 1 201 ? -6.68 9.242 -0.88 1 88.56 201 MET A C 1
ATOM 1449 O O . MET A 1 201 ? -7.719 9.836 -0.575 1 88.56 201 MET A O 1
ATOM 1453 N N . ARG A 1 202 ? -6.562 8.547 -1.887 1 80.88 202 ARG A N 1
ATOM 1454 C CA . ARG A 1 202 ? -7.629 8.469 -2.881 1 80.88 202 ARG A CA 1
ATOM 1455 C C . ARG A 1 202 ? -8.906 7.898 -2.271 1 80.88 202 ARG A C 1
ATOM 1457 O O . ARG A 1 202 ? -10 8.391 -2.545 1 80.88 202 ARG A O 1
ATOM 1464 N N . GLY A 1 203 ? -8.75 6.91 -1.544 1 82.5 203 GLY A N 1
ATOM 1465 C CA . GLY A 1 203 ? -9.906 6.262 -0.944 1 82.5 203 GLY A CA 1
ATOM 1466 C C . GLY A 1 203 ? -10.539 7.082 0.161 1 82.5 203 GLY A C 1
ATOM 1467 O O . GLY A 1 203 ? -11.75 7.008 0.378 1 82.5 203 GLY A O 1
ATOM 1468 N N . LEU A 1 204 ? -9.781 7.879 0.808 1 87.94 204 LEU A N 1
ATOM 1469 C CA . LEU A 1 204 ? -10.242 8.578 2.004 1 87.94 204 LEU A CA 1
ATOM 1470 C C . LEU A 1 204 ? -10.812 9.945 1.648 1 87.94 204 LEU A C 1
ATOM 1472 O O . LEU A 1 204 ? -11.68 10.469 2.354 1 87.94 204 LEU A O 1
ATOM 1476 N N . ARG A 1 205 ? -10.352 10.523 0.635 1 86.44 205 ARG A N 1
ATOM 1477 C CA . ARG A 1 205 ? -10.539 11.938 0.361 1 86.44 205 ARG A CA 1
ATOM 1478 C C . ARG A 1 205 ? -12.023 12.289 0.327 1 86.44 205 ARG A C 1
ATOM 1480 O O . ARG A 1 205 ? -12.445 13.305 0.897 1 86.44 205 ARG A O 1
ATOM 1487 N N . LYS A 1 206 ? -12.844 11.508 -0.298 1 82.62 206 LYS A N 1
ATOM 1488 C CA . LYS A 1 206 ? -14.273 11.797 -0.394 1 82.62 206 LYS A CA 1
ATOM 1489 C C . LYS A 1 206 ? -14.945 11.688 0.971 1 82.62 206 LYS A C 1
ATOM 1491 O O . LYS A 1 206 ? -15.789 12.523 1.319 1 82.62 206 LYS A O 1
ATOM 1496 N N . HIS A 1 207 ? -14.625 10.711 1.703 1 85.25 207 HIS A N 1
ATOM 1497 C CA . HIS A 1 207 ? -15.195 10.508 3.027 1 85.25 207 HIS A CA 1
ATOM 1498 C C . HIS A 1 207 ? -14.781 11.617 3.988 1 85.25 207 HIS A C 1
ATOM 1500 O O . HIS A 1 207 ? -15.594 12.109 4.773 1 85.25 207 HIS A O 1
ATOM 1506 N N . ALA A 1 208 ? -13.562 11.938 3.916 1 89.5 208 ALA A N 1
ATOM 1507 C CA . ALA A 1 208 ? -13.055 13.023 4.754 1 89.5 208 ALA A CA 1
ATOM 1508 C C . ALA A 1 208 ? -13.734 14.344 4.414 1 89.5 208 ALA A C 1
ATOM 1510 O O . ALA A 1 208 ? -14.133 15.094 5.309 1 89.5 208 ALA A O 1
ATOM 1511 N N . ALA A 1 209 ? -13.875 14.586 3.145 1 87.06 209 ALA A N 1
ATOM 1512 C CA . ALA A 1 209 ? -14.516 15.82 2.695 1 87.06 209 ALA A CA 1
ATOM 1513 C C . ALA A 1 209 ? -15.945 15.914 3.232 1 87.06 209 ALA A C 1
ATOM 1515 O O . ALA A 1 209 ? -16.422 17 3.562 1 87.06 209 ALA A O 1
ATOM 1516 N N . ALA A 1 210 ? -16.562 14.812 3.365 1 85.31 210 ALA A N 1
ATOM 1517 C CA . ALA A 1 210 ? -17.953 14.773 3.822 1 85.31 210 ALA A CA 1
ATOM 1518 C C . ALA A 1 210 ? -18.062 15.25 5.266 1 85.31 210 ALA A C 1
ATOM 1520 O O . ALA A 1 210 ? -19.141 15.68 5.699 1 85.31 210 ALA A O 1
ATOM 1521 N N . VAL A 1 211 ? -16.969 15.234 5.961 1 87.81 211 VAL A N 1
ATOM 1522 C CA . VAL A 1 211 ? -17.016 15.68 7.348 1 87.81 211 VAL A CA 1
ATOM 1523 C C . VAL A 1 211 ? -16.172 16.938 7.516 1 87.81 211 VAL A C 1
ATOM 1525 O O . VAL A 1 211 ? -15.797 17.312 8.633 1 87.81 211 VAL A O 1
ATOM 1528 N N . GLY A 1 212 ? -15.734 17.469 6.406 1 88.62 212 GLY A N 1
ATOM 1529 C CA . GLY A 1 212 ? -15.086 18.766 6.43 1 88.62 212 GLY A CA 1
ATOM 1530 C C . GLY A 1 212 ? -13.586 18.688 6.641 1 88.62 212 GLY A C 1
ATOM 1531 O O . GLY A 1 212 ? -12.969 19.641 7.113 1 88.62 212 GLY A O 1
ATOM 1532 N N . VAL A 1 213 ? -13.008 17.562 6.359 1 93.19 213 VAL A N 1
ATOM 1533 C CA . VAL A 1 213 ? -11.562 17.406 6.496 1 93.19 213 VAL A CA 1
ATOM 1534 C C . VAL A 1 213 ? -10.93 17.281 5.113 1 93.19 213 VAL A C 1
ATOM 1536 O O . VAL A 1 213 ? -11.328 16.438 4.316 1 93.19 213 VAL A O 1
ATOM 1539 N N . ARG A 1 214 ? -9.977 18.156 4.824 1 92.94 214 ARG A N 1
ATOM 1540 C CA . ARG A 1 214 ? -9.219 18.016 3.588 1 92.94 214 ARG A CA 1
ATOM 1541 C C . ARG A 1 214 ? -8.07 17.031 3.756 1 92.94 214 ARG A C 1
ATOM 1543 O O . ARG A 1 214 ? -7.375 17.047 4.777 1 92.94 214 ARG A O 1
ATOM 1550 N N . VAL A 1 215 ? -7.938 16.156 2.779 1 93.38 215 VAL A N 1
ATOM 1551 C CA . VAL A 1 215 ? -6.812 15.234 2.734 1 93.38 215 VAL A CA 1
ATOM 1552 C C . VAL A 1 215 ? -6.039 15.422 1.431 1 93.38 215 VAL A C 1
ATOM 1554 O O . VAL A 1 215 ? -6.57 15.18 0.345 1 93.38 215 VAL A O 1
ATOM 1557 N N . ASN A 1 216 ? -4.812 15.898 1.541 1 92.5 216 ASN A N 1
ATOM 1558 C CA . ASN A 1 216 ? -3.953 16.125 0.384 1 92.5 216 ASN A CA 1
ATOM 1559 C C . ASN A 1 216 ? -2.586 15.469 0.56 1 92.5 216 ASN A C 1
ATOM 1561 O O . ASN A 1 216 ? -2.152 15.219 1.686 1 92.5 216 ASN A O 1
ATOM 1565 N N . SER A 1 217 ? -1.966 15.211 -0.584 1 93.31 217 SER A N 1
ATOM 1566 C CA . SER A 1 217 ? -0.672 14.539 -0.541 1 93.31 217 SER A CA 1
ATOM 1567 C C . SER A 1 217 ? 0.433 15.43 -1.104 1 93.31 217 SER A C 1
ATOM 1569 O O . SER A 1 217 ? 0.192 16.219 -2.014 1 93.31 217 SER A O 1
ATOM 1571 N N . VAL A 1 218 ? 1.611 15.281 -0.52 1 94.69 218 VAL A N 1
ATOM 1572 C CA . VAL A 1 218 ? 2.857 15.828 -1.054 1 94.69 218 VAL A CA 1
ATOM 1573 C C . VAL A 1 218 ? 3.73 14.688 -1.579 1 94.69 218 VAL A C 1
ATOM 1575 O O . VAL A 1 218 ? 4.008 13.727 -0.858 1 94.69 218 VAL A O 1
ATOM 1578 N N . CYS A 1 219 ? 4.148 14.789 -2.781 1 89.69 219 CYS A N 1
ATOM 1579 C CA . CYS A 1 219 ? 4.867 13.711 -3.455 1 89.69 219 CYS A CA 1
ATOM 1580 C C . CYS A 1 219 ? 6.238 14.188 -3.93 1 89.69 219 CYS A C 1
ATOM 1582 O O . CYS A 1 219 ? 6.414 14.5 -5.109 1 89.69 219 CYS A O 1
ATOM 1584 N N . PRO A 1 220 ? 7.199 14.086 -3.104 1 89.75 220 PRO A N 1
ATOM 1585 C CA . PRO A 1 220 ? 8.523 14.609 -3.465 1 89.75 220 PRO A CA 1
ATOM 1586 C C . PRO A 1 220 ? 9.32 13.633 -4.328 1 89.75 220 PRO A C 1
ATOM 1588 O O . PRO A 1 220 ? 9.211 12.414 -4.16 1 89.75 220 PRO A O 1
ATOM 1591 N N . PHE A 1 221 ? 10.047 14.258 -5.152 1 83.19 221 PHE A N 1
ATOM 1592 C CA . PHE A 1 221 ? 11.188 13.57 -5.75 1 83.19 221 PHE A CA 1
ATOM 1593 C C . PHE A 1 221 ? 12.328 13.438 -4.75 1 83.19 221 PHE A C 1
ATOM 1595 O O . PHE A 1 221 ? 12.141 13.68 -3.555 1 83.19 221 PHE A O 1
ATOM 1602 N N . TYR A 1 222 ? 13.492 12.977 -5.25 1 81.94 222 TYR A N 1
ATOM 1603 C CA . TYR A 1 222 ? 14.633 12.875 -4.348 1 81.94 222 TYR A CA 1
ATOM 1604 C C . TYR A 1 222 ? 15.008 14.242 -3.777 1 81.94 222 TYR A C 1
ATOM 1606 O O . TYR A 1 222 ? 15.141 15.219 -4.52 1 81.94 222 TYR A O 1
ATOM 1614 N N . VAL A 1 223 ? 14.992 14.289 -2.537 1 85.44 223 VAL A N 1
ATOM 1615 C CA . VAL A 1 223 ? 15.414 15.477 -1.804 1 85.44 223 VAL A CA 1
ATOM 1616 C C . VAL A 1 223 ? 16.594 15.133 -0.896 1 85.44 223 VAL A C 1
ATOM 1618 O O . VAL A 1 223 ? 16.672 14.023 -0.36 1 85.44 223 VAL A O 1
ATOM 1621 N N . ASP A 1 224 ? 17.531 16.047 -0.811 1 83.69 224 ASP A N 1
ATOM 1622 C CA . ASP A 1 224 ? 18.688 15.82 0.047 1 83.69 224 ASP A CA 1
ATOM 1623 C C . ASP A 1 224 ? 18.297 15.867 1.522 1 83.69 224 ASP A C 1
ATOM 1625 O O . ASP A 1 224 ? 18.141 16.953 2.098 1 83.69 224 ASP A O 1
ATOM 1629 N N . THR A 1 225 ? 18.078 14.75 2.123 1 82.88 225 THR A N 1
ATOM 1630 C CA . THR A 1 225 ? 17.797 14.508 3.533 1 82.88 225 THR A CA 1
ATOM 1631 C C . THR A 1 225 ? 18.641 13.359 4.066 1 82.88 225 THR A C 1
ATOM 1633 O O . THR A 1 225 ? 19.281 12.641 3.297 1 82.88 225 THR A O 1
ATOM 1636 N N . PRO A 1 226 ? 18.703 13.211 5.422 1 77.12 226 PRO A N 1
ATOM 1637 C CA . PRO A 1 226 ? 19.422 12.055 5.949 1 77.12 226 PRO A CA 1
ATOM 1638 C C . PRO A 1 226 ? 18.938 10.727 5.375 1 77.12 226 PRO A C 1
ATOM 1640 O O . PRO A 1 226 ? 19.719 9.812 5.148 1 77.12 226 PRO A O 1
ATOM 1643 N N . MET A 1 227 ? 17.734 10.625 5.012 1 74.5 227 MET A N 1
ATOM 1644 C CA . MET A 1 227 ? 17.125 9.406 4.469 1 74.5 227 MET A CA 1
ATOM 1645 C C . MET A 1 227 ? 17.719 9.07 3.102 1 74.5 227 MET A C 1
ATOM 1647 O O . MET A 1 227 ? 17.906 7.898 2.768 1 74.5 227 MET A O 1
ATOM 1651 N N . THR A 1 228 ? 18.031 10.094 2.262 1 76.12 228 THR A N 1
ATOM 1652 C CA . THR A 1 228 ? 18.453 9.875 0.885 1 76.12 228 THR A CA 1
ATOM 1653 C C . THR A 1 228 ? 19.938 10.164 0.729 1 76.12 228 THR A C 1
ATOM 1655 O O . THR A 1 228 ? 20.438 10.336 -0.388 1 76.12 228 THR A O 1
ATOM 1658 N N . ALA A 1 229 ? 20.641 10.281 1.828 1 77.5 229 ALA A N 1
ATOM 1659 C CA . ALA A 1 229 ? 22.031 10.727 1.835 1 77.5 229 ALA A CA 1
ATOM 1660 C C . ALA A 1 229 ? 22.906 9.805 1.001 1 77.5 229 ALA A C 1
ATOM 1662 O O . ALA A 1 229 ? 23.844 10.258 0.343 1 77.5 229 ALA A O 1
ATOM 1663 N N . ALA A 1 230 ? 22.578 8.57 0.997 1 75 230 ALA A N 1
ATOM 1664 C CA . ALA A 1 230 ? 23.391 7.602 0.272 1 75 230 ALA A CA 1
ATOM 1665 C C . ALA A 1 230 ? 23.078 7.629 -1.221 1 75 230 ALA A C 1
ATOM 1667 O O . ALA A 1 230 ? 23.922 7.277 -2.045 1 75 230 ALA A O 1
ATOM 1668 N N . LEU A 1 231 ? 21.922 8.078 -1.564 1 76.56 231 LEU A N 1
ATOM 1669 C CA . LEU A 1 231 ? 21.453 7.992 -2.945 1 76.56 231 LEU A CA 1
ATOM 1670 C C . LEU A 1 231 ? 21.734 9.289 -3.695 1 76.56 231 LEU A C 1
ATOM 1672 O O . LEU A 1 231 ? 21.984 9.273 -4.902 1 76.56 231 LEU A O 1
ATOM 1676 N N . VAL A 1 232 ? 21.719 10.391 -3.02 1 80.25 232 VAL A N 1
ATOM 1677 C CA . VAL A 1 232 ? 21.781 11.711 -3.641 1 80.25 232 VAL A CA 1
ATOM 1678 C C . VAL A 1 232 ? 23.109 11.883 -4.371 1 80.25 232 VAL A C 1
ATOM 1680 O O . VAL A 1 232 ? 23.141 12.312 -5.527 1 80.25 232 VAL A O 1
ATOM 1683 N N . PRO A 1 233 ? 24.203 11.383 -3.758 1 79.06 233 PRO A N 1
ATOM 1684 C CA . PRO A 1 233 ? 25.469 11.516 -4.488 1 79.06 233 PRO A CA 1
ATOM 1685 C C . PRO A 1 233 ? 25.484 10.711 -5.789 1 79.06 233 PRO A C 1
ATOM 1687 O O . PRO A 1 233 ? 26.016 11.18 -6.801 1 79.06 233 PRO A O 1
ATOM 1690 N N . ALA A 1 234 ? 24.875 9.586 -5.75 1 75.12 234 ALA A N 1
ATOM 1691 C CA . ALA A 1 234 ? 24.812 8.758 -6.949 1 75.12 234 ALA A CA 1
ATOM 1692 C C . ALA A 1 234 ? 23.953 9.414 -8.031 1 75.12 234 ALA A C 1
ATOM 1694 O O . ALA A 1 234 ? 24.297 9.383 -9.211 1 75.12 234 ALA A O 1
ATOM 1695 N N . LEU A 1 235 ? 22.906 9.984 -7.617 1 75.88 235 LEU A N 1
ATOM 1696 C CA . LEU A 1 235 ? 22.031 10.688 -8.547 1 75.88 235 LEU A CA 1
ATOM 1697 C C . LEU A 1 235 ? 22.734 11.891 -9.156 1 75.88 235 LEU A C 1
ATOM 1699 O O . LEU A 1 235 ? 22.688 12.102 -10.375 1 75.88 235 LEU A O 1
ATOM 1703 N N . GLN A 1 236 ? 23.422 12.562 -8.352 1 77.94 236 GLN A N 1
ATOM 1704 C CA . GLN A 1 236 ? 24.125 13.742 -8.82 1 77.94 236 GLN A CA 1
ATOM 1705 C C . GLN A 1 236 ? 25.25 13.367 -9.789 1 77.94 236 GLN A C 1
ATOM 1707 O O . GLN A 1 236 ? 25.453 14.039 -10.797 1 77.94 236 GLN A O 1
ATOM 1712 N N . ALA A 1 237 ? 25.859 12.289 -9.477 1 78.62 237 ALA A N 1
ATOM 1713 C CA . ALA A 1 237 ? 26.922 11.781 -10.359 1 78.62 237 ALA A CA 1
ATOM 1714 C C . ALA A 1 237 ? 26.359 11.391 -11.719 1 78.62 237 ALA A C 1
ATOM 1716 O O . ALA A 1 237 ? 27.031 11.516 -12.742 1 78.62 237 ALA A O 1
ATOM 1717 N N . ALA A 1 238 ? 25.125 11.008 -11.703 1 73.94 238 ALA A N 1
ATOM 1718 C CA . ALA A 1 238 ? 24.453 10.602 -12.938 1 73.94 238 ALA A CA 1
ATOM 1719 C C . ALA A 1 238 ? 23.812 11.797 -13.641 1 73.94 238 ALA A C 1
ATOM 1721 O O . ALA A 1 238 ? 23.156 11.641 -14.664 1 73.94 238 ALA A O 1
ATOM 1722 N N . GLY A 1 239 ? 23.953 13.016 -13.031 1 75.5 239 GLY A N 1
ATOM 1723 C CA . GLY A 1 239 ? 23.438 14.234 -13.633 1 75.5 239 GLY A CA 1
ATOM 1724 C C . GLY A 1 239 ? 21.969 14.461 -13.352 1 75.5 239 GLY A C 1
ATOM 1725 O O . GLY A 1 239 ? 21.312 15.227 -14.047 1 75.5 239 GLY A O 1
ATOM 1726 N N . ILE A 1 240 ? 21.469 13.852 -12.398 1 74.06 240 ILE A N 1
ATOM 1727 C CA . ILE A 1 240 ? 20.062 13.984 -12.047 1 74.06 240 ILE A CA 1
ATOM 1728 C C . ILE A 1 240 ? 19.906 14.969 -10.891 1 74.06 240 ILE A C 1
ATOM 1730 O O . ILE A 1 240 ? 20.406 14.727 -9.789 1 74.06 240 ILE A O 1
ATOM 1734 N N . PRO A 1 241 ? 19.234 16.062 -11.188 1 81.19 241 PRO A N 1
ATOM 1735 C CA . PRO A 1 241 ? 19.062 17.031 -10.086 1 81.19 241 PRO A CA 1
ATOM 1736 C C . PRO A 1 241 ? 18.078 16.547 -9.023 1 81.19 241 PRO A C 1
ATOM 1738 O O . PRO A 1 241 ? 17.234 15.695 -9.312 1 81.19 241 PRO A O 1
ATOM 1741 N N . VAL A 1 242 ? 18.266 17.062 -7.805 1 85.56 242 VAL A N 1
ATOM 1742 C CA . VAL A 1 242 ? 17.359 16.703 -6.715 1 85.56 242 VAL A CA 1
ATOM 1743 C C . VAL A 1 242 ? 16.469 17.906 -6.383 1 85.56 242 VAL A C 1
ATOM 1745 O O . VAL A 1 242 ? 16.812 19.047 -6.695 1 85.56 242 VAL A O 1
ATOM 1748 N N . ALA A 1 243 ? 15.305 17.656 -5.832 1 87.94 243 ALA A N 1
ATOM 1749 C CA . ALA A 1 243 ? 14.391 18.703 -5.414 1 87.94 243 ALA A CA 1
ATOM 1750 C C . ALA A 1 243 ? 14.859 19.359 -4.121 1 87.94 243 ALA A C 1
ATOM 1752 O O . ALA A 1 243 ? 15.664 18.781 -3.379 1 87.94 243 ALA A O 1
ATOM 1753 N N . SER A 1 244 ? 14.391 20.609 -3.873 1 91.56 244 SER A N 1
ATOM 1754 C CA . SER A 1 244 ? 14.812 21.344 -2.688 1 91.56 244 SER A CA 1
ATOM 1755 C C . SER A 1 244 ? 13.859 21.109 -1.521 1 91.56 244 SER A C 1
ATOM 1757 O O . SER A 1 244 ? 12.664 20.922 -1.722 1 91.56 244 SER A O 1
ATOM 1759 N N . ILE A 1 245 ? 14.383 21.234 -0.318 1 94.56 245 ILE A N 1
ATOM 1760 C CA . ILE A 1 245 ? 13.578 21.141 0.896 1 94.56 245 ILE A CA 1
ATOM 1761 C C . ILE A 1 245 ? 12.562 22.281 0.927 1 94.56 245 ILE A C 1
ATOM 1763 O O . ILE A 1 245 ? 11.438 22.094 1.404 1 94.56 245 ILE A O 1
ATOM 1767 N N . ASP A 1 246 ? 12.898 23.422 0.403 1 95.5 246 ASP A N 1
ATOM 1768 C CA . ASP A 1 246 ? 12 24.578 0.386 1 95.5 246 ASP A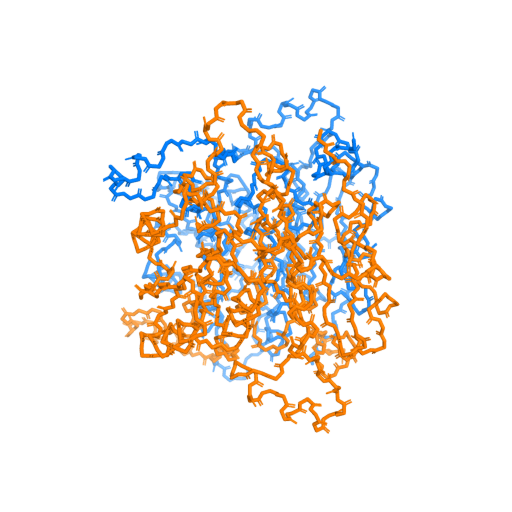 CA 1
ATOM 1769 C C . ASP A 1 246 ? 10.75 24.281 -0.434 1 95.5 246 ASP A C 1
ATOM 1771 O O . ASP A 1 246 ? 9.648 24.703 -0.071 1 95.5 246 ASP A O 1
ATOM 1775 N N . HIS A 1 247 ? 10.984 23.609 -1.531 1 94.94 247 HIS A N 1
ATOM 1776 C CA . HIS A 1 247 ? 9.836 23.234 -2.352 1 94.94 247 HIS A CA 1
ATOM 1777 C C . HIS A 1 247 ? 8.922 22.25 -1.611 1 94.94 247 HIS A C 1
ATOM 1779 O O . HIS A 1 247 ? 7.699 22.312 -1.767 1 94.94 247 HIS A O 1
ATOM 1785 N N . VAL A 1 248 ? 9.484 21.375 -0.841 1 96.25 248 VAL A N 1
ATOM 1786 C CA . VAL A 1 248 ? 8.688 20.438 -0.056 1 96.25 248 VAL A CA 1
ATOM 1787 C C . VAL A 1 248 ? 7.863 21.203 0.978 1 96.25 248 VAL A C 1
ATOM 1789 O O . VAL A 1 248 ? 6.668 20.938 1.133 1 96.25 248 VAL A O 1
ATOM 1792 N N . LEU A 1 249 ? 8.484 22.141 1.635 1 97.56 249 LEU A N 1
ATOM 1793 C CA . LEU A 1 249 ? 7.805 22.922 2.662 1 97.56 249 LEU A CA 1
ATOM 1794 C C . LEU A 1 249 ? 6.672 23.75 2.057 1 97.56 249 LEU A C 1
ATOM 1796 O O . LEU A 1 249 ? 5.598 23.875 2.65 1 97.56 249 LEU A O 1
ATOM 1800 N N . GLU A 1 250 ? 6.945 24.281 0.907 1 97 250 GLU A N 1
ATOM 1801 C CA . GLU A 1 250 ? 5.895 25.016 0.211 1 97 250 GLU A CA 1
ATOM 1802 C C . GLU A 1 250 ? 4.703 24.109 -0.1 1 97 250 GLU A C 1
ATOM 1804 O O . GLU A 1 250 ? 3.551 24.5 0.101 1 97 250 GLU A O 1
ATOM 1809 N N . ALA A 1 251 ? 4.996 22.969 -0.617 1 96.5 251 ALA A N 1
ATOM 1810 C CA . ALA A 1 251 ? 3.936 22.016 -0.938 1 96.5 251 ALA A CA 1
ATOM 1811 C C . ALA A 1 251 ? 3.137 21.641 0.306 1 96.5 251 ALA A C 1
ATOM 1813 O O . ALA A 1 251 ? 1.906 21.562 0.262 1 96.5 251 ALA A O 1
ATOM 1814 N N . MET A 1 252 ? 3.812 21.406 1.423 1 97.69 252 MET A N 1
ATOM 1815 C CA . MET A 1 252 ? 3.145 21.062 2.676 1 97.69 252 MET A CA 1
ATOM 1816 C C . MET A 1 252 ? 2.234 22.203 3.133 1 97.69 252 MET A C 1
ATOM 1818 O O . MET A 1 252 ? 1.098 21.969 3.543 1 97.69 252 MET A O 1
ATOM 1822 N N . ALA A 1 253 ? 2.734 23.375 3.057 1 97.81 253 ALA A N 1
ATOM 1823 C CA . ALA A 1 253 ? 1.953 24.531 3.473 1 97.81 253 ALA A CA 1
ATOM 1824 C C . ALA A 1 253 ? 0.722 24.719 2.588 1 97.81 253 ALA A C 1
ATOM 1826 O O . ALA A 1 253 ? -0.372 24.984 3.086 1 97.81 253 ALA A O 1
ATOM 1827 N N . ARG A 1 254 ? 0.91 24.562 1.312 1 96.5 254 ARG A N 1
ATOM 1828 C CA . ARG A 1 254 ? -0.223 24.656 0.399 1 96.5 254 ARG A CA 1
ATOM 1829 C C . ARG A 1 254 ? -1.267 23.578 0.707 1 96.5 254 ARG A C 1
ATOM 1831 O O . ARG A 1 254 ? -2.461 23.875 0.777 1 96.5 254 ARG A O 1
ATOM 1838 N N . ALA A 1 255 ? -0.776 22.406 0.888 1 95.38 255 ALA A N 1
ATOM 1839 C CA . ALA A 1 255 ? -1.678 21.297 1.189 1 95.38 255 ALA A CA 1
ATOM 1840 C C . ALA A 1 255 ? -2.439 21.547 2.488 1 95.38 255 ALA A C 1
ATOM 1842 O O . ALA A 1 255 ? -3.596 21.141 2.623 1 95.38 255 ALA A O 1
ATOM 1843 N N . ALA A 1 256 ? -1.876 22.203 3.393 1 96.56 256 ALA A N 1
ATOM 1844 C CA . ALA A 1 256 ? -2.447 22.438 4.719 1 96.56 256 ALA A CA 1
ATOM 1845 C C . ALA A 1 256 ? -3.408 23.609 4.703 1 96.56 256 ALA A C 1
ATOM 1847 O O . ALA A 1 256 ? -4.336 23.688 5.508 1 96.56 256 ALA A O 1
ATOM 1848 N N . THR A 1 257 ? -3.24 24.562 3.74 1 95.19 257 THR A N 1
ATOM 1849 C CA . THR A 1 257 ? -3.916 25.828 3.941 1 95.19 257 THR A CA 1
ATOM 1850 C C . THR A 1 257 ? -4.844 26.141 2.77 1 95.19 257 THR A C 1
ATOM 1852 O O . THR A 1 257 ? -5.77 26.953 2.9 1 95.19 257 THR A O 1
ATOM 1855 N N . ASP A 1 258 ? -4.535 25.609 1.607 1 92.06 258 ASP A N 1
ATOM 1856 C CA . ASP A 1 258 ? -5.387 25.906 0.46 1 92.06 258 ASP A CA 1
ATOM 1857 C C . ASP A 1 258 ? -6.781 25.312 0.646 1 92.06 258 ASP A C 1
ATOM 1859 O O . ASP A 1 258 ? -6.973 24.094 0.512 1 92.06 258 ASP A O 1
ATOM 1863 N N . GLU A 1 259 ? -7.738 26.125 0.801 1 89.38 259 GLU A N 1
ATOM 1864 C CA . GLU A 1 259 ? -9.094 25.688 1.131 1 89.38 259 GLU A CA 1
ATOM 1865 C C . GLU A 1 259 ? -9.797 25.109 -0.09 1 89.38 259 GLU A C 1
ATOM 1867 O O . GLU A 1 259 ? -10.836 24.453 0.04 1 89.38 259 GLU A O 1
ATOM 1872 N N . ALA A 1 260 ? -9.234 25.328 -1.196 1 87 260 ALA A N 1
ATOM 1873 C CA . ALA A 1 260 ? -9.836 24.812 -2.422 1 87 260 ALA A CA 1
ATOM 1874 C C . ALA A 1 260 ? -9.273 23.453 -2.777 1 87 260 ALA A C 1
ATOM 1876 O O . ALA A 1 260 ? -9.82 22.75 -3.637 1 87 260 ALA A O 1
ATOM 1877 N N . ALA A 1 261 ? -8.219 23.062 -2.07 1 88.31 261 ALA A N 1
ATOM 1878 C CA . ALA A 1 261 ? -7.566 21.781 -2.383 1 88.31 261 ALA A CA 1
ATOM 1879 C C . ALA A 1 261 ? -8.164 20.641 -1.565 1 88.31 261 ALA A C 1
ATOM 1881 O O . ALA A 1 261 ? -7.922 20.547 -0.361 1 88.31 261 ALA A O 1
ATOM 1882 N N . TRP A 1 262 ? -8.93 19.844 -2.189 1 88.38 262 TRP A N 1
ATOM 1883 C CA . TRP A 1 262 ? -9.523 18.656 -1.58 1 88.38 262 TRP A CA 1
ATOM 1884 C C . TRP A 1 262 ? -9.102 17.391 -2.324 1 88.38 262 TRP A C 1
ATOM 1886 O O . TRP A 1 262 ? -9.523 17.156 -3.457 1 88.38 262 TRP A O 1
ATOM 1896 N N . GLY A 1 263 ? -8.273 16.625 -1.654 1 85.75 263 GLY A N 1
ATOM 1897 C CA . GLY A 1 263 ? -7.855 15.375 -2.25 1 85.75 263 GLY A CA 1
ATOM 1898 C C . GLY A 1 263 ? -6.871 15.547 -3.389 1 85.75 263 GLY A C 1
ATOM 1899 O O . GLY A 1 263 ? -6.98 14.883 -4.422 1 85.75 263 GLY A O 1
ATOM 1900 N N . ARG A 1 264 ? -5.996 16.453 -3.232 1 85.44 264 ARG A N 1
ATOM 1901 C CA . ARG A 1 264 ? -5.023 16.734 -4.281 1 85.44 264 ARG A CA 1
ATOM 1902 C C . ARG A 1 264 ? -3.648 16.188 -3.912 1 85.44 264 ARG A C 1
ATOM 1904 O O . ARG A 1 264 ? -3.342 16.016 -2.732 1 85.44 264 ARG A O 1
ATOM 1911 N N . ALA A 1 265 ? -2.922 15.93 -4.965 1 87.19 265 ALA A N 1
ATOM 1912 C CA . ALA A 1 265 ? -1.531 15.516 -4.801 1 87.19 265 ALA A CA 1
ATOM 1913 C C . ALA A 1 265 ? -0.581 16.5 -5.484 1 87.19 265 ALA A C 1
ATOM 1915 O O . ALA A 1 265 ? -0.743 16.812 -6.668 1 87.19 265 ALA A O 1
ATOM 1916 N N . ILE A 1 266 ? 0.408 16.938 -4.727 1 88.69 266 ILE A N 1
ATOM 1917 C CA . ILE A 1 266 ? 1.382 17.891 -5.242 1 88.69 266 ILE A CA 1
ATOM 1918 C C . ILE A 1 266 ? 2.725 17.188 -5.453 1 88.69 266 ILE A C 1
ATOM 1920 O O . ILE A 1 266 ? 3.32 16.672 -4.504 1 88.69 266 ILE A O 1
ATOM 1924 N N . SER A 1 267 ? 3.199 17.203 -6.641 1 86.31 267 SER A N 1
ATOM 1925 C CA . SER A 1 267 ? 4.555 16.734 -6.883 1 86.31 267 SER A CA 1
ATOM 1926 C C . SER A 1 267 ? 5.586 17.812 -6.605 1 86.31 267 SER A C 1
ATOM 1928 O O . SER A 1 267 ? 5.34 19 -6.875 1 86.31 267 SER A O 1
ATOM 1930 N N . VAL A 1 268 ? 6.652 17.391 -6.047 1 90.19 268 VAL A N 1
ATOM 1931 C CA . VAL A 1 268 ? 7.781 18.281 -5.805 1 90.19 268 VAL A CA 1
ATOM 1932 C C . VAL A 1 268 ? 8.984 17.828 -6.629 1 90.19 268 VAL A C 1
ATOM 1934 O O . VAL A 1 268 ? 9.641 16.844 -6.289 1 90.19 268 VAL A O 1
ATOM 1937 N N . MET A 1 269 ? 9.281 18.594 -7.605 1 84.56 269 MET A N 1
ATOM 1938 C CA . MET A 1 269 ? 10.367 18.297 -8.531 1 84.56 269 MET A CA 1
ATOM 1939 C C . MET A 1 269 ? 11.453 19.375 -8.461 1 84.56 269 MET A C 1
ATOM 1941 O O . MET A 1 269 ? 11.234 20.438 -7.875 1 84.56 269 MET A O 1
ATOM 1945 N N . PRO A 1 270 ? 12.633 19 -9.047 1 83.44 270 PRO A N 1
ATOM 1946 C CA . PRO A 1 270 ? 13.672 20.031 -9.07 1 83.44 270 PRO A CA 1
ATOM 1947 C C . PRO A 1 270 ? 13.195 21.344 -9.711 1 83.44 270 PRO A C 1
ATOM 1949 O O . PRO A 1 270 ? 13.625 22.422 -9.312 1 83.44 270 PRO A O 1
ATOM 1952 N N . GLU A 1 271 ? 12.281 21.266 -10.672 1 83.12 271 GLU A N 1
ATOM 1953 C CA . GLU A 1 271 ? 11.805 22.422 -11.422 1 83.12 271 GLU A CA 1
ATOM 1954 C C . GLU A 1 271 ? 10.703 23.156 -10.672 1 83.12 271 GLU A C 1
ATOM 1956 O O . GLU A 1 271 ? 10.367 24.297 -11.008 1 83.12 271 GLU A O 1
ATOM 1961 N N . GLY A 1 272 ? 10.133 22.422 -9.688 1 88.38 272 GLY A N 1
ATOM 1962 C CA . GLY A 1 272 ? 9.07 23.062 -8.93 1 88.38 272 GLY A CA 1
ATOM 1963 C C . GLY A 1 272 ? 7.914 22.125 -8.625 1 88.38 272 GLY A C 1
ATOM 1964 O O . GLY A 1 272 ? 8.102 20.906 -8.539 1 88.38 272 GLY A O 1
ATOM 1965 N N . LEU A 1 273 ? 6.762 22.797 -8.328 1 90.12 273 LEU A N 1
ATOM 1966 C CA . LEU A 1 273 ? 5.594 22.047 -7.879 1 90.12 273 LEU A CA 1
ATOM 1967 C C . LEU A 1 273 ? 4.594 21.859 -9.016 1 90.12 273 LEU A C 1
ATOM 1969 O O . LEU A 1 273 ? 4.477 22.719 -9.891 1 90.12 273 LEU A O 1
ATOM 1973 N N . MET A 1 274 ? 3.957 20.766 -8.977 1 83.88 274 MET A N 1
ATOM 1974 C CA . MET A 1 274 ? 2.879 20.5 -9.93 1 83.88 274 MET A CA 1
ATOM 1975 C C . MET A 1 274 ? 1.745 19.734 -9.266 1 83.88 274 MET A C 1
ATOM 1977 O O . MET A 1 274 ? 1.987 18.875 -8.414 1 83.88 274 MET A O 1
ATOM 1981 N N . ASP A 1 275 ? 0.522 20.062 -9.695 1 84.81 275 ASP A N 1
ATOM 1982 C CA . ASP A 1 275 ? -0.627 19.25 -9.32 1 84.81 275 ASP A CA 1
ATOM 1983 C C . ASP A 1 275 ? -0.688 17.969 -10.164 1 84.81 275 ASP A C 1
ATOM 1985 O O . ASP A 1 275 ? -0.825 18.031 -11.383 1 84.81 275 ASP A O 1
ATOM 1989 N N . LEU A 1 276 ? -0.607 16.828 -9.555 1 76.69 276 LEU A N 1
ATOM 1990 C CA . LEU A 1 276 ? -0.524 15.57 -10.281 1 76.69 276 LEU A CA 1
ATOM 1991 C C . LEU A 1 276 ? -1.875 15.203 -10.883 1 76.69 276 LEU A C 1
ATOM 1993 O O . LEU A 1 276 ? -1.949 14.352 -11.773 1 76.69 276 LEU A O 1
ATOM 1997 N N . GLY A 1 277 ? -2.832 15.789 -10.547 1 66.31 277 GLY A N 1
ATOM 1998 C CA . GLY A 1 277 ? -4.152 15.531 -11.094 1 66.31 277 GLY A CA 1
ATOM 1999 C C . GLY A 1 277 ? -4.613 14.102 -10.891 1 66.31 277 GLY A C 1
ATOM 2000 O O . GLY A 1 277 ? -5.383 13.57 -11.695 1 66.31 277 GLY A O 1
ATOM 2001 N N . ASP A 1 278 ? -3.846 13.289 -10.336 1 56.12 278 ASP A N 1
ATOM 2002 C CA . ASP A 1 278 ? -4.16 11.883 -10.117 1 56.12 278 ASP A CA 1
ATOM 2003 C C . ASP A 1 278 ? -5.629 11.703 -9.734 1 56.12 278 ASP A C 1
ATOM 2005 O O . ASP A 1 278 ? -6.23 10.672 -10.055 1 56.12 278 ASP A O 1
ATOM 2009 N N . ASP A 1 279 ? -6.227 12.547 -8.938 1 51.16 279 ASP A N 1
ATOM 2010 C CA . ASP A 1 279 ? -7.52 12.391 -8.281 1 51.16 279 ASP A CA 1
ATOM 2011 C C . ASP A 1 279 ? -8.609 13.172 -9.016 1 51.16 279 ASP A C 1
ATOM 2013 O O . ASP A 1 279 ? -9.766 13.164 -8.602 1 51.16 279 ASP A O 1
ATOM 2017 N N . ALA A 1 280 ? -8.164 13.875 -9.961 1 43.72 280 ALA A N 1
ATOM 2018 C CA . ALA A 1 280 ? -9.203 14.695 -10.578 1 43.72 280 ALA A CA 1
ATOM 2019 C C . ALA A 1 280 ? -10.031 13.883 -11.57 1 43.72 280 ALA A C 1
ATOM 2021 O O . ALA A 1 280 ? -9.586 12.828 -12.039 1 43.72 280 ALA A O 1
ATOM 2022 N N . ALA A 1 281 ? -11.219 14.398 -11.812 1 41.16 281 ALA A N 1
ATOM 2023 C CA . ALA A 1 281 ? -12.297 13.93 -12.688 1 41.16 281 ALA A CA 1
ATOM 2024 C C . ALA A 1 281 ? -11.75 13.453 -14.023 1 41.16 281 ALA A C 1
ATOM 2026 O O . ALA A 1 281 ? -11.227 14.242 -14.812 1 41.16 281 ALA A O 1
ATOM 2027 N N . GLY A 1 282 ? -11.664 12.188 -14.188 1 41.09 282 GLY A N 1
ATOM 2028 C CA . GLY A 1 282 ? -11.422 11.555 -15.469 1 41.09 282 GLY A CA 1
ATOM 2029 C C . GLY A 1 282 ? -9.953 11.281 -15.734 1 41.09 282 GLY A C 1
ATOM 2030 O O . GLY A 1 282 ? -9.602 10.672 -16.75 1 41.09 282 GLY A O 1
ATOM 2031 N N . LEU A 1 283 ? -9.156 11.922 -15.062 1 43.41 283 LEU A N 1
ATOM 2032 C CA . LEU A 1 283 ? -7.734 11.742 -15.328 1 43.41 283 LEU A CA 1
ATOM 2033 C C . LEU A 1 283 ? -7.125 10.727 -14.367 1 43.41 283 LEU A C 1
ATOM 2035 O O . LEU A 1 283 ? -6.41 11.102 -13.438 1 43.41 283 LEU A O 1
ATOM 2039 N N . GLN A 1 284 ? -7.777 9.758 -14.242 1 40.44 284 GLN A N 1
ATOM 2040 C CA . GLN A 1 284 ? -7.484 8.648 -13.336 1 40.44 284 GLN A CA 1
ATOM 2041 C C . GLN A 1 284 ? -6.148 8 -13.672 1 40.44 284 GLN A C 1
ATOM 2043 O O . GLN A 1 284 ? -5.797 7.859 -14.852 1 40.44 284 GLN A O 1
ATOM 2048 N N . ALA A 1 285 ? -5.367 7.77 -12.953 1 45.22 285 ALA A N 1
ATOM 2049 C CA . ALA A 1 285 ? -4.164 6.941 -12.977 1 45.22 285 ALA A CA 1
ATOM 2050 C C . ALA A 1 285 ? -2.998 7.691 -13.617 1 45.22 285 ALA A C 1
ATOM 2052 O O . ALA A 1 285 ? -2.078 7.074 -14.164 1 45.22 285 ALA A O 1
ATOM 2053 N N . GLY A 1 286 ? -2.912 8.867 -13.359 1 44.91 286 GLY A N 1
ATOM 2054 C CA . GLY A 1 286 ? -1.658 9.547 -13.633 1 44.91 286 GLY A CA 1
ATOM 2055 C C . GLY A 1 286 ? -1.52 9.992 -15.078 1 44.91 286 GLY A C 1
ATOM 2056 O O . GLY A 1 286 ? -0.438 9.898 -15.664 1 44.91 286 GLY A O 1
ATOM 2057 N N . THR A 1 287 ? -2.693 10.141 -15.734 1 41.81 287 THR A N 1
ATOM 2058 C CA . THR A 1 287 ? -2.506 10.602 -17.109 1 41.81 287 THR A CA 1
ATOM 2059 C C . THR A 1 287 ? -1.379 11.625 -17.188 1 41.81 287 THR A C 1
ATOM 2061 O O . THR A 1 287 ? -0.684 11.711 -18.203 1 41.81 287 THR A O 1
ATOM 2064 N N . ASN A 1 288 ? -1.425 12.32 -16.078 1 43 288 ASN A N 1
ATOM 2065 C CA . ASN A 1 288 ? -0.346 13.297 -16.172 1 43 288 ASN A CA 1
ATOM 2066 C C . ASN A 1 288 ? 0.993 12.703 -15.75 1 43 288 ASN A C 1
ATOM 2068 O O . ASN A 1 288 ? 2.012 13.398 -15.734 1 43 288 ASN A O 1
ATOM 2072 N N . PHE A 1 289 ? 0.816 11.508 -15.266 1 44.84 289 PHE A N 1
ATOM 2073 C CA . PHE A 1 289 ? 2.092 10.883 -14.945 1 44.84 289 PHE A CA 1
ATOM 2074 C C . PHE A 1 289 ? 2.742 10.305 -16.188 1 44.84 289 PHE A C 1
ATOM 2076 O O . PHE A 1 289 ? 2.52 9.133 -16.531 1 44.84 289 PHE A O 1
ATOM 2083 N N . SER A 1 290 ? 2.838 11.094 -17.141 1 45.81 290 SER A N 1
ATOM 2084 C CA . SER A 1 290 ? 3.646 10.797 -18.328 1 45.81 290 SER A CA 1
ATOM 2085 C C . SER A 1 290 ? 4.918 11.641 -18.344 1 45.81 290 SER A C 1
ATOM 2087 O O . SER A 1 290 ? 5.023 12.641 -17.641 1 45.81 290 SER A O 1
ATOM 2089 N N . THR A 1 291 ? 5.773 10.953 -18.844 1 45.72 291 THR A N 1
ATOM 2090 C CA . THR A 1 291 ? 6.945 11.781 -19.109 1 45.72 291 THR A CA 1
ATOM 2091 C C . THR A 1 291 ? 6.535 13.148 -19.656 1 45.72 291 THR A C 1
ATOM 2093 O O . THR A 1 291 ? 7.27 14.125 -19.5 1 45.72 291 THR A O 1
ATOM 2096 N N . ALA A 1 292 ? 5.48 13.086 -20.266 1 46.56 292 ALA A N 1
ATOM 2097 C CA . ALA A 1 292 ? 5.035 14.375 -20.781 1 46.56 292 ALA A CA 1
ATOM 2098 C C . ALA A 1 292 ? 4.594 15.297 -19.656 1 46.56 292 ALA A C 1
ATOM 2100 O O . ALA A 1 292 ? 4.84 16.5 -19.703 1 46.56 292 ALA A O 1
ATOM 2101 N N . GLY A 1 293 ? 4.008 14.711 -18.719 1 46.59 293 GLY A N 1
ATOM 2102 C CA . GLY A 1 293 ? 3.498 15.539 -17.641 1 46.59 293 GLY A CA 1
ATOM 2103 C C . GLY A 1 293 ? 4.555 15.898 -16.609 1 46.59 293 GLY A C 1
ATOM 2104 O O . GLY A 1 293 ? 4.57 17.016 -16.094 1 46.59 293 GLY A O 1
ATOM 2105 N N . LEU A 1 294 ? 5.438 14.938 -16.344 1 53.69 294 LEU A N 1
ATOM 2106 C CA . LEU A 1 294 ? 6.332 15.109 -15.195 1 53.69 294 LEU A CA 1
ATOM 2107 C C . LEU A 1 294 ? 7.672 15.688 -15.648 1 53.69 294 LEU A C 1
ATOM 2109 O O . LEU A 1 294 ? 8.5 16.062 -14.812 1 53.69 294 LEU A O 1
ATOM 2113 N N . GLY A 1 295 ? 7.812 15.938 -16.938 1 51.47 295 GLY A N 1
ATOM 2114 C CA . GLY A 1 295 ? 9.023 16.562 -17.438 1 51.47 295 GLY A CA 1
ATOM 2115 C C . GLY A 1 295 ? 10.117 15.57 -17.766 1 51.47 295 GLY A C 1
ATOM 2116 O O . GLY A 1 295 ? 9.961 14.367 -17.562 1 51.47 295 GLY A O 1
ATOM 2117 N N . GLU A 1 296 ? 11.062 16.047 -18.328 1 52.31 296 GLU A N 1
ATOM 2118 C CA . GLU A 1 296 ? 12.148 15.266 -18.922 1 52.31 296 GLU A CA 1
ATOM 2119 C C . GLU A 1 296 ? 12.891 14.461 -17.859 1 52.31 296 GLU A C 1
ATOM 2121 O O . GLU A 1 296 ? 13.422 13.383 -18.141 1 52.31 296 GLU A O 1
ATOM 2126 N N . HIS A 1 297 ? 12.867 14.969 -16.656 1 52.28 297 HIS A N 1
ATOM 2127 C CA . HIS A 1 297 ? 13.648 14.297 -15.633 1 52.28 297 HIS A CA 1
ATOM 2128 C C . HIS A 1 297 ? 12.969 13.008 -15.18 1 52.28 297 HIS A C 1
ATOM 2130 O O . HIS A 1 297 ? 13.617 12.117 -14.633 1 52.28 297 HIS A O 1
ATOM 2136 N N . TRP A 1 298 ? 11.781 12.914 -15.602 1 58.03 298 TRP A N 1
ATOM 2137 C CA . TRP A 1 298 ? 11.031 11.695 -15.32 1 58.03 298 TRP A CA 1
ATOM 2138 C C . TRP A 1 298 ? 11.484 10.555 -16.234 1 58.03 298 TRP A C 1
ATOM 2140 O O . TRP A 1 298 ? 11.312 9.383 -15.898 1 58.03 298 TRP A O 1
ATOM 2150 N N . ALA A 1 299 ? 12.133 11.117 -17.156 1 56.62 299 ALA A N 1
ATOM 2151 C CA . ALA A 1 299 ? 12.594 10.109 -18.109 1 56.62 299 ALA A CA 1
ATOM 2152 C C . ALA A 1 299 ? 13.586 9.148 -17.453 1 56.62 299 ALA A C 1
ATOM 2154 O O . ALA A 1 299 ? 13.625 7.961 -17.797 1 56.62 299 ALA A O 1
ATOM 2155 N N . VAL A 1 300 ? 14.273 9.672 -16.469 1 56.38 300 VAL A N 1
ATOM 2156 C CA . VAL A 1 300 ? 15.297 8.859 -15.812 1 56.38 300 VAL A CA 1
ATOM 2157 C C . VAL A 1 300 ? 14.633 7.719 -15.039 1 56.38 300 VAL A C 1
ATOM 2159 O O . VAL A 1 300 ? 15.195 6.625 -14.93 1 56.38 300 VAL A O 1
ATOM 2162 N N . LEU A 1 301 ? 13.508 7.992 -14.602 1 60.88 301 LEU A N 1
ATOM 2163 C CA . LEU A 1 301 ? 12.789 7.008 -13.797 1 60.88 301 LEU A CA 1
ATOM 2164 C C . LEU A 1 301 ? 12.023 6.039 -14.68 1 60.88 301 LEU A C 1
ATOM 2166 O O . LEU A 1 301 ? 11.781 4.891 -14.297 1 60.88 301 LEU A O 1
ATOM 2170 N N . ILE A 1 302 ? 11.727 6.59 -15.859 1 58.12 302 ILE A N 1
ATOM 2171 C CA . ILE A 1 302 ? 10.859 5.797 -16.719 1 58.12 302 ILE A CA 1
ATOM 2172 C C . ILE A 1 302 ? 11.695 5.004 -17.719 1 58.12 302 ILE A C 1
ATOM 2174 O O . ILE A 1 302 ? 11.492 3.803 -17.891 1 58.12 302 ILE A O 1
ATOM 2178 N N . ASN A 1 303 ? 12.656 5.707 -18.297 1 58.25 303 ASN A N 1
ATOM 2179 C CA . ASN A 1 303 ? 13.422 5.055 -19.344 1 58.25 303 ASN A CA 1
ATOM 2180 C C . ASN A 1 303 ? 14.922 5.109 -19.062 1 58.25 303 ASN A C 1
ATOM 2182 O O . ASN A 1 303 ? 15.734 4.707 -19.906 1 58.25 303 ASN A O 1
ATOM 2186 N N . GLY A 1 304 ? 15.125 5.629 -17.891 1 58.56 304 GLY A N 1
ATOM 2187 C CA . GLY A 1 304 ? 16.531 5.793 -17.562 1 58.56 304 GLY A CA 1
ATOM 2188 C C . GLY A 1 304 ? 17.047 4.75 -16.578 1 58.56 304 GLY A C 1
ATOM 2189 O O . GLY A 1 304 ? 16.453 3.672 -16.453 1 58.56 304 GLY A O 1
ATOM 2190 N N . PRO A 1 305 ? 18.25 5.004 -15.992 1 57.59 305 PRO A N 1
ATOM 2191 C CA . PRO A 1 305 ? 18.938 4.059 -15.117 1 57.59 305 PRO A CA 1
ATOM 2192 C C . PRO A 1 305 ? 18.109 3.674 -13.898 1 57.59 305 PRO A C 1
ATOM 2194 O O . PRO A 1 305 ? 18.359 2.639 -13.273 1 57.59 305 PRO A O 1
ATOM 2197 N N . LEU A 1 306 ? 17.062 4.449 -13.68 1 59.59 306 LEU A N 1
ATOM 2198 C CA . LEU A 1 306 ? 16.281 4.176 -12.484 1 59.59 306 LEU A CA 1
ATOM 2199 C C . LEU A 1 306 ? 14.93 3.566 -12.852 1 59.59 306 LEU A C 1
ATOM 2201 O O . LEU A 1 306 ? 14.047 3.447 -11.992 1 59.59 306 LEU A O 1
ATOM 2205 N N 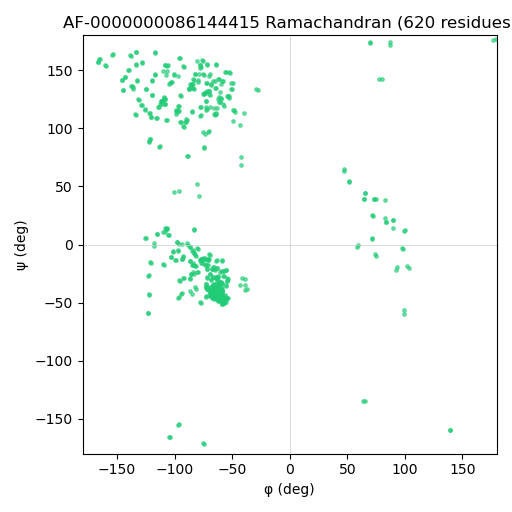. SER A 1 307 ? 14.914 3.24 -14.141 1 62.16 307 SER A N 1
ATOM 2206 C CA . SER A 1 307 ? 13.656 2.65 -14.602 1 62.16 307 SER A CA 1
ATOM 2207 C C . SER A 1 307 ? 13.438 1.269 -13.992 1 62.16 307 SER A C 1
ATOM 2209 O O . SER A 1 307 ? 14.391 0.501 -13.82 1 62.16 307 SER A O 1
ATOM 2211 N N . ASP A 1 308 ? 12.219 1.085 -13.625 1 60.44 308 ASP A N 1
ATOM 2212 C CA . ASP A 1 308 ? 11.828 -0.243 -13.156 1 60.44 308 ASP A CA 1
ATOM 2213 C C . ASP A 1 308 ? 11.5 -1.164 -14.328 1 60.44 308 ASP A C 1
ATOM 2215 O O . ASP A 1 308 ? 10.992 -2.268 -14.133 1 60.44 308 ASP A O 1
ATOM 2219 N N . GLU A 1 309 ? 11.898 -0.683 -15.484 1 63.91 309 GLU A N 1
ATOM 2220 C CA . GLU A 1 309 ? 11.602 -1.492 -16.656 1 63.91 309 GLU A CA 1
ATOM 2221 C C . GLU A 1 309 ? 12.516 -2.711 -16.734 1 63.91 309 GLU A C 1
ATOM 2223 O O . GLU A 1 309 ? 13.695 -2.629 -16.406 1 63.91 309 GLU A O 1
ATOM 2228 N N . ILE A 1 310 ? 11.883 -3.869 -16.938 1 64.06 310 ILE A N 1
ATOM 2229 C CA . ILE A 1 310 ? 12.664 -5.074 -17.188 1 64.06 310 ILE A CA 1
ATOM 2230 C C . ILE A 1 310 ? 13.43 -4.926 -18.5 1 64.06 310 ILE A C 1
ATOM 2232 O O . ILE A 1 310 ? 12.844 -4.629 -19.547 1 64.06 310 ILE A O 1
ATOM 2236 N N . PRO A 1 311 ? 14.836 -4.848 -18.312 1 53.97 311 PRO A N 1
ATOM 2237 C CA . PRO A 1 311 ? 15.617 -4.703 -19.547 1 53.97 311 PRO A CA 1
ATOM 2238 C C . PRO A 1 311 ? 15.289 -5.773 -20.578 1 53.97 311 PRO A C 1
ATOM 2240 O O . PRO A 1 311 ? 14.945 -6.906 -20.219 1 53.97 311 PRO A O 1
ATOM 2243 N N . VAL A 1 312 ? 14.93 -5.289 -21.859 1 50.12 312 VAL A N 1
ATOM 2244 C CA . VAL A 1 312 ? 14.742 -6.191 -23 1 50.12 312 VAL A CA 1
ATOM 2245 C C . VAL A 1 312 ? 16.047 -6.91 -23.312 1 50.12 312 VAL A C 1
ATOM 2247 O O . VAL A 1 312 ? 17.141 -6.348 -23.125 1 50.12 312 VAL A O 1
ATOM 2250 N N . MET B 1 1 ? 18.031 -10.969 -19.625 1 48 1 MET B N 1
ATOM 2251 C CA . MET B 1 1 ? 16.688 -10.961 -19.062 1 48 1 MET B CA 1
ATOM 2252 C C . MET B 1 1 ? 15.641 -10.859 -20.172 1 48 1 MET B C 1
ATOM 2254 O O . MET B 1 1 ? 15.812 -10.109 -21.125 1 48 1 MET B O 1
ATOM 2258 N N . PRO B 1 2 ? 14.734 -11.852 -20.25 1 56.69 2 PRO B N 1
ATOM 2259 C CA . PRO B 1 2 ? 13.82 -11.82 -21.391 1 56.69 2 PRO B CA 1
ATOM 2260 C C . PRO B 1 2 ? 12.977 -10.547 -21.438 1 56.69 2 PRO B C 1
ATOM 2262 O O . PRO B 1 2 ? 12.734 -9.93 -20.391 1 56.69 2 PRO B O 1
ATOM 2265 N N . ALA B 1 3 ? 12.852 -10.062 -22.578 1 64.5 3 ALA B N 1
ATOM 2266 C CA . ALA B 1 3 ? 11.992 -8.906 -22.812 1 64.5 3 ALA B CA 1
ATOM 2267 C C . ALA B 1 3 ? 10.531 -9.227 -22.5 1 64.5 3 ALA B C 1
ATOM 2269 O O . ALA B 1 3 ? 10.023 -10.266 -22.906 1 64.5 3 ALA B O 1
ATOM 2270 N N . SER B 1 4 ? 9.984 -8.531 -21.516 1 76.81 4 SER B N 1
ATOM 2271 C CA . SER B 1 4 ? 8.555 -8.688 -21.266 1 76.81 4 SER B CA 1
ATOM 2272 C C . SER B 1 4 ? 7.727 -8.234 -22.469 1 76.81 4 SER B C 1
ATOM 2274 O O . SER B 1 4 ? 8.016 -7.195 -23.062 1 76.81 4 SER B O 1
ATOM 2276 N N . LYS B 1 5 ? 6.82 -9.062 -23.047 1 79.56 5 LYS B N 1
ATOM 2277 C CA . LYS B 1 5 ? 5.91 -8.734 -24.141 1 79.56 5 LYS B CA 1
ATOM 2278 C C . LYS B 1 5 ? 4.477 -8.602 -23.625 1 79.56 5 LYS B C 1
ATOM 2280 O O . LYS B 1 5 ? 4.121 -9.172 -22.594 1 79.56 5 LYS B O 1
ATOM 2285 N N . PRO B 1 6 ? 3.676 -7.777 -24.234 1 79.12 6 PRO B N 1
ATOM 2286 C CA . PRO B 1 6 ? 2.254 -7.754 -23.891 1 79.12 6 PRO B CA 1
ATOM 2287 C C . PRO B 1 6 ? 1.61 -9.141 -23.938 1 79.12 6 PRO B C 1
ATOM 2289 O O . PRO B 1 6 ? 1.977 -9.969 -24.766 1 79.12 6 PRO B O 1
ATOM 2292 N N . ILE B 1 7 ? 0.696 -9.227 -23.062 1 84.94 7 ILE B N 1
ATOM 2293 C CA . ILE B 1 7 ? -0.033 -10.484 -23.047 1 84.94 7 ILE B CA 1
ATOM 2294 C C . ILE B 1 7 ? -0.892 -10.602 -24.297 1 84.94 7 ILE B C 1
ATOM 2296 O O . ILE B 1 7 ? -1.626 -9.672 -24.641 1 84.94 7 ILE B O 1
ATOM 2300 N N . ASN B 1 8 ? -0.774 -11.711 -25 1 87.31 8 ASN B N 1
ATOM 2301 C CA . ASN B 1 8 ? -1.575 -11.969 -26.203 1 87.31 8 ASN B CA 1
ATOM 2302 C C . ASN B 1 8 ? -2.824 -12.781 -25.859 1 87.31 8 ASN B C 1
ATOM 2304 O O . ASN B 1 8 ? -2.764 -14.008 -25.766 1 87.31 8 ASN B O 1
ATOM 2308 N N . PHE B 1 9 ? -3.93 -12.148 -25.844 1 90.81 9 PHE B N 1
ATOM 2309 C CA . PHE B 1 9 ? -5.16 -12.773 -25.375 1 90.81 9 PHE B CA 1
ATOM 2310 C C . PHE B 1 9 ? -5.824 -13.562 -26.5 1 90.81 9 PHE B C 1
ATOM 2312 O O . PHE B 1 9 ? -6.816 -14.258 -26.281 1 90.81 9 PHE B O 1
ATOM 2319 N N . THR B 1 10 ? -5.312 -13.492 -27.672 1 90.31 10 THR B N 1
ATOM 2320 C CA . THR B 1 10 ? -5.832 -14.297 -28.766 1 90.31 10 THR B CA 1
ATOM 2321 C C . THR B 1 10 ? -5.273 -15.711 -28.719 1 90.31 10 THR B C 1
ATOM 2323 O O . THR B 1 10 ? -5.812 -16.625 -29.359 1 90.31 10 THR B O 1
ATOM 2326 N N . GLN B 1 11 ? -4.23 -15.891 -28.031 1 91.94 11 GLN B N 1
ATOM 2327 C CA . GLN B 1 11 ? -3.66 -17.219 -27.844 1 91.94 11 GLN B CA 1
ATOM 2328 C C . GLN B 1 11 ? -4.328 -17.953 -26.688 1 91.94 11 GLN B C 1
ATOM 2330 O O . GLN B 1 11 ? -4.613 -17.344 -25.641 1 91.94 11 GLN B O 1
ATOM 2335 N N . PRO B 1 12 ? -4.582 -19.203 -26.906 1 93.75 12 PRO B N 1
ATOM 2336 C CA . PRO B 1 12 ? -5.156 -19.953 -25.781 1 93.75 12 PRO B CA 1
ATOM 2337 C C . PRO B 1 12 ? -4.203 -20.047 -24.594 1 93.75 12 PRO B C 1
ATOM 2339 O O . PRO B 1 12 ? -2.984 -19.984 -24.766 1 93.75 12 PRO B O 1
ATOM 2342 N N . VAL B 1 13 ? -4.777 -20.219 -23.453 1 95.56 13 VAL B N 1
ATOM 2343 C CA . VAL B 1 13 ? -3.977 -20.422 -22.25 1 95.56 13 VAL B CA 1
ATOM 2344 C C . VAL B 1 13 ? -3.24 -21.766 -22.359 1 95.56 13 VAL B C 1
ATOM 2346 O O . VAL B 1 13 ? -3.797 -22.75 -22.844 1 95.56 13 VAL B O 1
ATOM 2349 N N . ASP B 1 14 ? -1.997 -21.828 -21.906 1 94.94 14 ASP B N 1
ATOM 2350 C CA . ASP B 1 14 ? -1.222 -23.062 -21.875 1 94.94 14 ASP B CA 1
ATOM 2351 C C . ASP B 1 14 ? -1.449 -23.828 -20.578 1 94.94 14 ASP B C 1
ATOM 2353 O O . ASP B 1 14 ? -0.525 -24 -19.781 1 94.94 14 ASP B O 1
ATOM 2357 N N . TYR B 1 15 ? -2.555 -24.484 -20.453 1 96.75 15 TYR B N 1
ATOM 2358 C CA . TYR B 1 15 ? -2.887 -25.219 -19.234 1 96.75 15 TYR B CA 1
ATOM 2359 C C . TYR B 1 15 ? -1.986 -26.438 -19.078 1 96.75 15 TYR B C 1
ATOM 2361 O O . TYR B 1 15 ? -1.776 -26.922 -17.953 1 96.75 15 TYR B O 1
ATOM 2369 N N . ALA B 1 16 ? -1.459 -26.969 -20.188 1 96.38 16 ALA B N 1
ATOM 2370 C CA . ALA B 1 16 ? -0.583 -28.125 -20.141 1 96.38 16 ALA B CA 1
ATOM 2371 C C . ALA B 1 16 ? 0.691 -27.828 -19.359 1 96.38 16 ALA B C 1
ATOM 2373 O O . ALA B 1 16 ? 1.269 -28.719 -18.734 1 96.38 16 ALA B O 1
ATOM 2374 N N . ALA B 1 17 ? 1.045 -26.578 -19.375 1 96 17 ALA B N 1
ATOM 2375 C CA . ALA B 1 17 ? 2.262 -26.172 -18.688 1 96 17 ALA B CA 1
ATOM 2376 C C . ALA B 1 17 ? 2.096 -26.266 -17.172 1 96 17 ALA B C 1
ATOM 2378 O O . ALA B 1 17 ? 3.074 -26.188 -16.422 1 96 17 ALA B O 1
ATOM 2379 N N . LEU B 1 18 ? 0.937 -26.516 -16.641 1 97.19 18 LEU B N 1
ATOM 2380 C CA . LEU B 1 18 ? 0.676 -26.625 -15.203 1 97.19 18 LEU B CA 1
ATOM 2381 C C . LEU B 1 18 ? 0.931 -28.031 -14.703 1 97.19 18 LEU B C 1
ATOM 2383 O O . LEU B 1 18 ? 1.017 -28.266 -13.492 1 97.19 18 LEU B O 1
ATOM 2387 N N . GLU B 1 19 ? 1.049 -28.938 -15.617 1 96.69 19 GLU B N 1
ATOM 2388 C CA . GLU B 1 19 ? 1.248 -30.328 -15.227 1 96.69 19 GLU B CA 1
ATOM 2389 C C . GLU B 1 19 ? 2.52 -30.5 -14.398 1 96.69 19 GLU B C 1
ATOM 2391 O O . GLU B 1 19 ? 3.582 -30 -14.773 1 96.69 19 GLU B O 1
ATOM 2396 N N . ASP B 1 20 ? 2.383 -31.094 -13.234 1 96.38 20 ASP B N 1
ATOM 2397 C CA . ASP B 1 20 ? 3.449 -31.484 -12.32 1 96.38 20 ASP B CA 1
ATOM 2398 C C . ASP B 1 20 ? 4.086 -30.25 -11.664 1 96.38 20 ASP B C 1
ATOM 2400 O O . ASP B 1 20 ? 5.125 -30.359 -11.016 1 96.38 20 ASP B O 1
ATOM 2404 N N . LYS B 1 21 ? 3.516 -29.062 -11.945 1 97 21 LYS B N 1
ATOM 2405 C CA . LYS B 1 21 ? 4.016 -27.891 -11.25 1 97 21 LYS B CA 1
ATOM 2406 C C . LYS B 1 21 ? 3.592 -27.891 -9.781 1 97 21 LYS B C 1
ATOM 2408 O O . LYS B 1 21 ? 2.467 -28.281 -9.453 1 97 21 LYS B O 1
ATOM 2413 N N . ASN B 1 22 ? 4.488 -27.516 -8.906 1 97.81 22 ASN B N 1
ATOM 2414 C CA . ASN B 1 22 ? 4.203 -27.344 -7.488 1 97.81 22 ASN B CA 1
ATOM 2415 C C . ASN B 1 22 ? 3.625 -25.953 -7.203 1 97.81 22 ASN B C 1
ATOM 2417 O O . ASN B 1 22 ? 4.324 -24.953 -7.324 1 97.81 22 ASN B O 1
ATOM 2421 N N . VAL B 1 23 ? 2.334 -25.906 -6.758 1 98.56 23 VAL B N 1
ATOM 2422 C CA . VAL B 1 23 ? 1.63 -24.656 -6.551 1 98.56 23 VAL B CA 1
ATOM 2423 C C . VAL B 1 23 ? 1.344 -24.453 -5.062 1 98.56 23 VAL B C 1
ATOM 2425 O O . VAL B 1 23 ? 0.718 -25.312 -4.426 1 98.56 23 VAL B O 1
ATOM 2428 N N . LEU B 1 24 ? 1.884 -23.422 -4.504 1 98.75 24 LEU B N 1
ATOM 2429 C CA . LEU B 1 24 ? 1.538 -22.953 -3.162 1 98.75 24 LEU B CA 1
ATOM 2430 C C . LEU B 1 24 ? 0.499 -21.844 -3.221 1 98.75 24 LEU B C 1
ATOM 2432 O O . LEU B 1 24 ? 0.753 -20.781 -3.795 1 98.75 24 LEU B O 1
ATOM 2436 N N . LEU B 1 25 ? -0.688 -22.109 -2.684 1 98.75 25 LEU B N 1
ATOM 2437 C CA . LEU B 1 25 ? -1.833 -21.219 -2.797 1 98.75 25 LEU B CA 1
ATOM 2438 C C . LEU B 1 25 ? -2.398 -20.875 -1.42 1 98.75 25 LEU B C 1
ATOM 2440 O O . LEU B 1 25 ? -2.824 -21.781 -0.686 1 98.75 25 LEU B O 1
ATOM 2444 N N . THR B 1 26 ? -2.334 -19.609 -1.051 1 98.38 26 THR B N 1
ATOM 2445 C CA . THR B 1 26 ? -2.98 -19.203 0.188 1 98.38 26 THR B CA 1
ATOM 2446 C C . THR B 1 26 ? -4.383 -18.656 -0.089 1 98.38 26 THR B C 1
ATOM 2448 O O . THR B 1 26 ? -4.684 -18.25 -1.214 1 98.38 26 THR B O 1
ATOM 2451 N N . GLY B 1 27 ? -5.215 -18.641 1.005 1 97.06 27 GLY B N 1
ATOM 2452 C CA . GLY B 1 27 ? -6.602 -18.266 0.796 1 97.06 27 GLY B CA 1
ATOM 2453 C C . GLY B 1 27 ? -7.363 -19.25 -0.068 1 97.06 27 GLY B C 1
ATOM 2454 O O . GLY B 1 27 ? -8.117 -18.844 -0.961 1 97.06 27 GLY B O 1
ATOM 2455 N N . ALA B 1 28 ? -7.184 -20.484 0.184 1 96.75 28 ALA B N 1
ATOM 2456 C CA . ALA B 1 28 ? -7.609 -21.516 -0.767 1 96.75 28 ALA B CA 1
ATOM 2457 C C . ALA B 1 28 ? -8.961 -22.094 -0.372 1 96.75 28 ALA B C 1
ATOM 2459 O O . ALA B 1 28 ? -9.508 -22.953 -1.078 1 96.75 28 ALA B O 1
ATOM 2460 N N . ALA B 1 29 ? -9.578 -21.609 0.681 1 94.12 29 ALA B N 1
ATOM 2461 C CA . ALA B 1 29 ? -10.773 -22.281 1.189 1 94.12 29 ALA B CA 1
ATOM 2462 C C . ALA B 1 29 ? -12.039 -21.672 0.597 1 94.12 29 ALA B C 1
ATOM 2464 O O . ALA B 1 29 ? -13.133 -22.203 0.767 1 94.12 29 ALA B O 1
ATOM 2465 N N . SER B 1 30 ? -11.906 -20.5 -0.058 1 89.38 30 SER B N 1
ATOM 2466 C CA . SER B 1 30 ? -13.102 -19.859 -0.596 1 89.38 30 SER B CA 1
ATOM 2467 C C . SER B 1 30 ? -12.758 -18.953 -1.782 1 89.38 30 SER B C 1
ATOM 2469 O O . SER B 1 30 ? -11.586 -18.766 -2.109 1 89.38 30 SER B O 1
ATOM 2471 N N . GLY B 1 31 ? -13.805 -18.625 -2.539 1 92.12 31 GLY B N 1
ATOM 2472 C CA . GLY B 1 31 ? -13.68 -17.594 -3.557 1 92.12 31 GLY B CA 1
ATOM 2473 C C . GLY B 1 31 ? -12.727 -17.969 -4.672 1 92.12 31 GLY B C 1
ATOM 2474 O O . GLY B 1 31 ? -12.836 -19.047 -5.258 1 92.12 31 GLY B O 1
ATOM 2475 N N . PHE B 1 32 ? -11.891 -16.969 -4.996 1 93.44 32 PHE B N 1
ATOM 2476 C CA . PHE B 1 32 ? -10.914 -17.172 -6.062 1 93.44 32 PHE B CA 1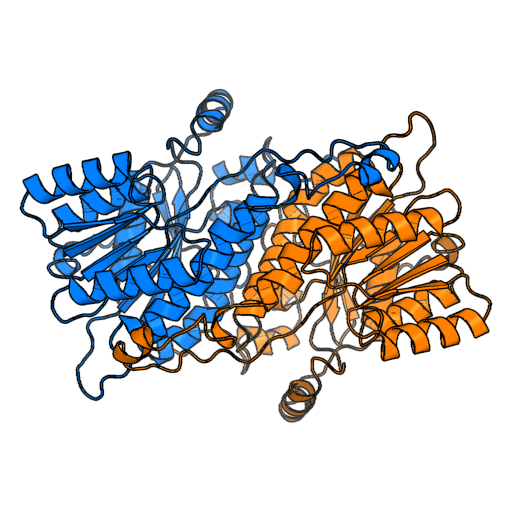
ATOM 2477 C C . PHE B 1 32 ? -9.992 -18.344 -5.746 1 93.44 32 PHE B C 1
ATOM 2479 O O . PHE B 1 32 ? -9.688 -19.141 -6.625 1 93.44 32 PHE B O 1
ATOM 2486 N N . GLY B 1 33 ? -9.617 -18.438 -4.461 1 96.25 33 GLY B N 1
ATOM 2487 C CA . GLY B 1 33 ? -8.672 -19.453 -4.051 1 96.25 33 GLY B CA 1
ATOM 2488 C C . GLY B 1 33 ? -9.203 -20.875 -4.23 1 96.25 33 GLY B C 1
ATOM 2489 O O . GLY B 1 33 ? -8.508 -21.734 -4.758 1 96.25 33 GLY B O 1
ATOM 2490 N N . ALA B 1 34 ? -10.398 -21.078 -3.812 1 96.06 34 ALA B N 1
ATOM 2491 C CA . ALA B 1 34 ? -11.016 -22.391 -3.955 1 96.06 34 ALA B CA 1
ATOM 2492 C C . ALA B 1 34 ? -11.148 -22.781 -5.426 1 96.06 34 ALA B C 1
ATOM 2494 O O . ALA B 1 34 ? -10.812 -23.906 -5.809 1 96.06 34 ALA B O 1
ATOM 2495 N N . SER B 1 35 ? -11.633 -21.859 -6.195 1 96.75 35 SER B N 1
ATOM 2496 C CA . SER B 1 35 ? -11.797 -22.109 -7.625 1 96.75 35 SER B CA 1
ATOM 2497 C C . SER B 1 35 ? -10.453 -22.328 -8.312 1 96.75 35 SER B C 1
ATOM 2499 O O . SER B 1 35 ? -10.336 -23.188 -9.188 1 96.75 35 SER B O 1
ATOM 2501 N N . ALA B 1 36 ? -9.477 -21.578 -7.914 1 97.88 36 ALA B N 1
ATOM 2502 C CA . ALA B 1 36 ? -8.141 -21.719 -8.477 1 97.88 36 ALA B CA 1
ATOM 2503 C C . ALA B 1 36 ? -7.539 -23.078 -8.117 1 97.88 36 ALA B C 1
ATOM 2505 O O . ALA B 1 36 ? -6.898 -23.719 -8.945 1 97.88 36 ALA B O 1
ATOM 2506 N N . ALA B 1 37 ? -7.727 -23.484 -6.871 1 98.38 37 ALA B N 1
ATOM 2507 C CA . ALA B 1 37 ? -7.238 -24.781 -6.438 1 98.38 37 ALA B CA 1
ATOM 2508 C C . ALA B 1 37 ? -7.773 -25.891 -7.34 1 98.38 37 ALA B C 1
ATOM 2510 O O . ALA B 1 37 ? -7.012 -26.766 -7.789 1 98.38 37 ALA B O 1
ATOM 2511 N N . LYS B 1 38 ? -9.047 -25.828 -7.617 1 97.94 38 LYS B N 1
ATOM 2512 C CA . LYS B 1 38 ? -9.672 -26.844 -8.477 1 97.94 38 LYS B CA 1
ATOM 2513 C C . LYS B 1 38 ? -9.102 -26.781 -9.891 1 97.94 38 LYS B C 1
ATOM 2515 O O . LYS B 1 38 ? -8.82 -27.812 -10.492 1 97.94 38 LYS B O 1
ATOM 2520 N N . MET B 1 39 ? -8.93 -25.562 -10.398 1 97.88 39 MET B N 1
ATOM 2521 C CA . MET B 1 39 ? -8.398 -25.391 -11.742 1 97.88 39 MET B CA 1
ATOM 2522 C C . MET B 1 39 ? -6.98 -25.953 -11.844 1 97.88 39 MET B C 1
ATOM 2524 O O . MET B 1 39 ? -6.668 -26.703 -12.766 1 97.88 39 MET B O 1
ATOM 2528 N N . PHE B 1 40 ? -6.082 -25.641 -10.883 1 98.31 40 PHE B N 1
ATOM 2529 C CA . PHE B 1 40 ? -4.711 -26.141 -10.891 1 98.31 40 PHE B CA 1
ATOM 2530 C C . PHE B 1 40 ? -4.684 -27.656 -10.789 1 98.31 40 PHE B C 1
ATOM 2532 O O . PHE B 1 40 ? -3.932 -28.312 -11.516 1 98.31 40 PHE B O 1
ATOM 2539 N N . ALA B 1 41 ? -5.527 -28.219 -9.961 1 98.38 41 ALA B N 1
ATOM 2540 C CA . ALA B 1 41 ? -5.598 -29.672 -9.789 1 98.38 41 ALA B CA 1
ATOM 2541 C C . ALA B 1 41 ? -6.066 -30.344 -11.078 1 98.38 41 ALA B C 1
ATOM 2543 O O . ALA B 1 41 ? -5.504 -31.359 -11.492 1 98.38 41 ALA B O 1
ATOM 2544 N N . GLN B 1 42 ? -7.066 -29.766 -11.648 1 97.62 42 GLN B N 1
ATOM 2545 C CA . GLN B 1 42 ? -7.633 -30.312 -12.875 1 97.62 42 GLN B CA 1
ATOM 2546 C C . GLN B 1 42 ? -6.574 -30.406 -13.969 1 97.62 42 GLN B C 1
ATOM 2548 O O . GLN B 1 42 ? -6.656 -31.281 -14.844 1 97.62 42 GLN B O 1
ATOM 2553 N N . HIS B 1 43 ? -5.617 -29.594 -13.898 1 97.88 43 HIS B N 1
ATOM 2554 C CA . HIS B 1 43 ? -4.613 -29.547 -14.953 1 97.88 43 HIS B CA 1
ATOM 2555 C C . HIS B 1 43 ? -3.299 -30.156 -14.484 1 97.88 43 HIS B C 1
ATOM 2557 O O . HIS B 1 43 ? -2.244 -29.906 -15.07 1 97.88 43 HIS B O 1
ATOM 2563 N N . GLY B 1 44 ? -3.273 -30.891 -13.359 1 97.75 44 GLY B N 1
ATOM 2564 C CA . GLY B 1 44 ? -2.205 -31.812 -13.031 1 97.75 44 GLY B CA 1
ATOM 2565 C C . GLY B 1 44 ? -1.188 -31.234 -12.062 1 97.75 44 GLY B C 1
ATOM 2566 O O . GLY B 1 44 ? -0.133 -31.828 -11.836 1 97.75 44 GLY B O 1
ATOM 2567 N N . ALA B 1 45 ? -1.471 -30.141 -11.469 1 97.94 45 ALA B N 1
ATOM 2568 C CA . ALA B 1 45 ? -0.527 -29.531 -10.539 1 97.94 45 ALA B CA 1
ATOM 2569 C C . ALA B 1 45 ? -0.548 -30.25 -9.188 1 97.94 45 ALA B C 1
ATOM 2571 O O . ALA B 1 45 ? -1.544 -30.875 -8.828 1 97.94 45 ALA B O 1
ATOM 2572 N N . ASN B 1 46 ? 0.59 -30.219 -8.484 1 98.25 46 ASN B N 1
ATOM 2573 C CA . ASN B 1 46 ? 0.663 -30.531 -7.062 1 98.25 46 ASN B CA 1
ATOM 2574 C C . ASN B 1 46 ? 0.352 -29.328 -6.195 1 98.25 46 ASN B C 1
ATOM 2576 O O . ASN B 1 46 ? 0.858 -28.234 -6.449 1 98.25 46 ASN B O 1
ATOM 2580 N N . LEU B 1 47 ? -0.497 -29.578 -5.176 1 98.62 47 LEU B N 1
ATOM 2581 C CA . LEU B 1 47 ? -1 -28.391 -4.492 1 98.62 47 LEU B CA 1
ATOM 2582 C C . LEU B 1 47 ? -0.714 -28.469 -2.996 1 98.62 47 LEU B C 1
ATOM 2584 O O . LEU B 1 47 ? -0.871 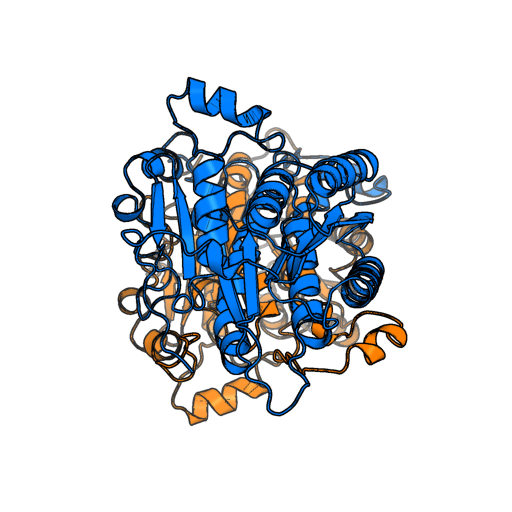-29.516 -2.379 1 98.62 47 LEU B O 1
ATOM 2588 N N . VAL B 1 48 ? -0.22 -27.406 -2.469 1 98.81 48 VAL B N 1
ATOM 2589 C CA . VAL B 1 48 ? -0.366 -27.094 -1.048 1 98.81 48 VAL B CA 1
ATOM 2590 C C . VAL B 1 48 ? -1.28 -25.891 -0.869 1 98.81 48 VAL B C 1
ATOM 2592 O O . VAL B 1 48 ? -1.009 -24.812 -1.406 1 98.81 48 VAL B O 1
ATOM 2595 N N . LEU B 1 49 ? -2.352 -26.125 -0.138 1 98.69 49 LEU B N 1
ATOM 2596 C CA . LEU B 1 49 ? -3.371 -25.109 0.127 1 98.69 49 LEU B CA 1
ATOM 2597 C C . LEU B 1 49 ? -3.246 -24.578 1.549 1 98.69 49 LEU B C 1
ATOM 2599 O O . LEU B 1 49 ? -2.984 -25.344 2.484 1 98.69 49 LEU B O 1
ATOM 2603 N N . ALA B 1 50 ? -3.383 -23.281 1.677 1 98.56 50 ALA B N 1
ATOM 2604 C CA . ALA B 1 50 ? -3.324 -22.672 2.996 1 98.56 50 ALA B CA 1
ATOM 2605 C C . ALA B 1 50 ? -4.48 -21.688 3.195 1 98.56 50 ALA B C 1
ATOM 2607 O O . ALA B 1 50 ? -4.863 -20.969 2.266 1 98.56 50 ALA B O 1
ATOM 2608 N N . ASP B 1 51 ? -5.008 -21.672 4.34 1 97.88 51 ASP B N 1
ATOM 2609 C CA . ASP B 1 51 ? -6.098 -20.781 4.723 1 97.88 51 ASP B CA 1
ATOM 2610 C C . ASP B 1 51 ? -6.266 -20.75 6.242 1 97.88 51 ASP B C 1
ATOM 2612 O O . ASP B 1 51 ? -5.801 -21.656 6.945 1 97.88 51 ASP B O 1
ATOM 2616 N N . LEU B 1 52 ? -6.879 -19.734 6.668 1 96.19 52 LEU B N 1
ATOM 2617 C CA . LEU B 1 52 ? -7.242 -19.656 8.078 1 96.19 52 LEU B CA 1
ATOM 2618 C C . LEU B 1 52 ? -8.398 -20.609 8.391 1 96.19 52 LEU B C 1
ATOM 2620 O O . LEU B 1 52 ? -8.477 -21.141 9.5 1 96.19 52 LEU B O 1
ATOM 2624 N N . ASN B 1 53 ? -9.305 -20.766 7.48 1 96.12 53 ASN B N 1
ATOM 2625 C CA . ASN B 1 53 ? -10.477 -21.625 7.617 1 96.12 53 ASN B CA 1
ATOM 2626 C C . ASN B 1 53 ? -10.109 -23.094 7.484 1 96.12 53 ASN B C 1
ATOM 2628 O O . ASN B 1 53 ? -10.148 -23.656 6.387 1 96.12 53 ASN B O 1
ATOM 2632 N N . GLU B 1 54 ? -9.922 -23.75 8.594 1 96.88 54 GLU B N 1
ATOM 2633 C CA . GLU B 1 54 ? -9.445 -25.125 8.602 1 96.88 54 GLU B CA 1
ATOM 2634 C C . GLU B 1 54 ? -10.492 -26.078 8.023 1 96.88 54 GLU B C 1
ATOM 2636 O O . GLU B 1 54 ? -10.18 -26.922 7.188 1 96.88 54 GLU B O 1
ATOM 2641 N N . SER B 1 55 ? -11.711 -25.891 8.461 1 97.19 55 SER B N 1
ATOM 2642 C CA . SER B 1 55 ? -12.766 -26.797 8.008 1 97.19 55 SER B CA 1
ATOM 2643 C C . SER B 1 55 ? -12.953 -26.703 6.492 1 97.19 55 SER B C 1
ATOM 2645 O O . SER B 1 55 ? -13.008 -27.719 5.809 1 97.19 55 SER B O 1
ATOM 2647 N N . GLY B 1 56 ? -13.062 -25.484 5.953 1 96.12 56 GLY B N 1
ATOM 2648 C CA . GLY B 1 56 ? -13.195 -25.281 4.52 1 96.12 56 GLY B CA 1
ATOM 2649 C C . GLY B 1 56 ? -12.008 -25.797 3.729 1 96.12 56 GLY B C 1
ATOM 2650 O O . GLY B 1 56 ? -12.172 -26.375 2.656 1 96.12 56 GLY B O 1
ATOM 2651 N N . GLY B 1 57 ? -10.828 -25.609 4.301 1 97.5 57 GLY B N 1
ATOM 2652 C CA . GLY B 1 57 ? -9.609 -26.062 3.648 1 97.5 57 GLY B CA 1
ATOM 2653 C C . GLY B 1 57 ? -9.492 -27.562 3.584 1 97.5 57 GLY B C 1
ATOM 2654 O O . GLY B 1 57 ? -9.102 -28.125 2.555 1 97.5 57 GLY B O 1
ATOM 2655 N N . LYS B 1 58 ? -9.844 -28.234 4.645 1 97.75 58 LYS B N 1
ATOM 2656 C CA . LYS B 1 58 ? -9.797 -29.688 4.676 1 97.75 58 LYS B CA 1
ATOM 2657 C C . LYS B 1 58 ? -10.82 -30.297 3.719 1 97.75 58 LYS B C 1
ATOM 2659 O O . LYS B 1 58 ? -10.555 -31.297 3.072 1 97.75 58 LYS B O 1
ATOM 2664 N N . ALA B 1 59 ? -11.953 -29.672 3.688 1 97.44 59 ALA B N 1
ATOM 2665 C CA . ALA B 1 59 ? -12.961 -30.109 2.727 1 97.44 59 ALA B CA 1
ATOM 2666 C C . ALA B 1 59 ? -12.438 -30 1.297 1 97.44 59 ALA B C 1
ATOM 2668 O O . ALA B 1 59 ? -12.648 -30.891 0.479 1 97.44 59 ALA B O 1
ATOM 2669 N N . MET B 1 60 ? -11.789 -28.906 1.005 1 97.19 60 MET B N 1
ATOM 2670 C CA . MET B 1 60 ? -11.203 -28.688 -0.314 1 97.19 60 MET B CA 1
ATOM 2671 C C . MET B 1 60 ? -10.125 -29.734 -0.605 1 97.19 60 MET B C 1
ATOM 2673 O O . MET B 1 60 ? -10.07 -30.281 -1.707 1 97.19 60 MET B O 1
ATOM 2677 N N . GLU B 1 61 ? -9.266 -30 0.326 1 98.25 61 GLU B N 1
ATOM 2678 C CA . GLU B 1 61 ? -8.234 -31.016 0.188 1 98.25 61 GLU B CA 1
ATOM 2679 C C . GLU B 1 61 ? -8.844 -32.375 -0.16 1 98.25 61 GLU B C 1
ATOM 2681 O O . GLU B 1 61 ? -8.375 -33.062 -1.078 1 98.25 61 GLU B O 1
ATOM 2686 N N . GLN B 1 62 ? -9.867 -32.719 0.551 1 97.94 62 GLN B N 1
ATOM 2687 C CA . GLN B 1 62 ? -10.523 -34 0.325 1 97.94 62 GLN B CA 1
ATOM 2688 C C . GLN B 1 62 ? -11.133 -34.062 -1.072 1 97.94 62 GLN B C 1
ATOM 2690 O O . GLN B 1 62 ? -11 -35.094 -1.763 1 97.94 62 GLN B O 1
ATOM 2695 N N . GLU B 1 63 ? -11.797 -33.031 -1.405 1 97.06 63 GLU B N 1
ATOM 2696 C CA . GLU B 1 63 ? -12.414 -32.969 -2.725 1 97.06 63 GLU B CA 1
ATOM 2697 C C . GLU B 1 63 ? -11.375 -33.156 -3.832 1 97.06 63 GLU B C 1
ATOM 2699 O O . GLU B 1 63 ? -11.555 -33.969 -4.742 1 97.06 63 GLU B O 1
ATOM 2704 N N . ILE B 1 64 ? -10.328 -32.438 -3.777 1 97.75 64 ILE B N 1
ATOM 2705 C CA . ILE B 1 64 ? -9.289 -32.438 -4.805 1 97.75 64 ILE B CA 1
ATOM 2706 C C . ILE B 1 64 ? -8.555 -33.781 -4.781 1 97.75 64 ILE B C 1
ATOM 2708 O O . ILE B 1 64 ? -8.258 -34.344 -5.836 1 97.75 64 ILE B O 1
ATOM 2712 N N . ALA B 1 65 ? -8.281 -34.312 -3.607 1 97.5 65 ALA B N 1
ATOM 2713 C CA . ALA B 1 65 ? -7.598 -35.594 -3.48 1 97.5 65 ALA B CA 1
ATOM 2714 C C . ALA B 1 65 ? -8.414 -36.719 -4.113 1 97.5 65 ALA B C 1
ATOM 2716 O O . ALA B 1 65 ? -7.859 -37.656 -4.688 1 97.5 65 ALA B O 1
ATOM 2717 N N . SER B 1 66 ? -9.656 -36.562 -3.977 1 96.56 66 SER B N 1
ATOM 2718 C CA . SER B 1 66 ? -10.547 -37.594 -4.504 1 96.56 66 SER B CA 1
ATOM 2719 C C . SER B 1 66 ? -10.461 -37.656 -6.027 1 96.56 66 SER B C 1
ATOM 2721 O O . SER B 1 66 ? -10.797 -38.688 -6.621 1 96.56 66 SER B O 1
ATOM 2723 N N . SER B 1 67 ? -10.016 -36.594 -6.59 1 93.81 67 SER B N 1
ATOM 2724 C CA . SER B 1 67 ? -9.859 -36.594 -8.039 1 93.81 67 SER B CA 1
ATOM 2725 C C . SER B 1 67 ? -8.5 -37.156 -8.461 1 93.81 67 SER B C 1
ATOM 2727 O O . SER B 1 67 ? -8.188 -37.188 -9.648 1 93.81 67 SER B O 1
ATOM 2729 N N . GLY B 1 68 ? -7.621 -37.531 -7.469 1 94.5 68 GLY B N 1
ATOM 2730 C CA . GLY B 1 68 ? -6.328 -38.125 -7.746 1 94.5 68 GLY B CA 1
ATOM 2731 C C . GLY B 1 68 ? -5.18 -37.125 -7.695 1 94.5 68 GLY B C 1
ATOM 2732 O O . GLY B 1 68 ? -4.023 -37.5 -7.887 1 94.5 68 GLY B O 1
ATOM 2733 N N . ALA B 1 69 ? -5.48 -35.969 -7.508 1 95.31 69 ALA B N 1
ATOM 2734 C CA . ALA B 1 69 ? -4.453 -34.906 -7.48 1 95.31 69 ALA B CA 1
ATOM 2735 C C . ALA B 1 69 ? -3.658 -34.969 -6.18 1 95.31 69 ALA B C 1
ATOM 2737 O O . ALA B 1 69 ? -4.176 -35.406 -5.145 1 95.31 69 ALA B O 1
ATOM 2738 N N . LYS B 1 70 ? -2.42 -34.656 -6.195 1 97.5 70 LYS B N 1
ATOM 2739 C CA . LYS B 1 70 ? -1.578 -34.5 -5.012 1 97.5 70 LYS B CA 1
ATOM 2740 C C . LYS B 1 70 ? -1.839 -33.156 -4.34 1 97.5 70 LYS B C 1
ATOM 2742 O O . LYS B 1 70 ? -1.514 -32.094 -4.898 1 97.5 70 LYS B O 1
ATOM 2747 N N . VAL B 1 71 ? -2.457 -33.219 -3.15 1 98.56 71 VAL B N 1
ATOM 2748 C CA . VAL B 1 71 ? -2.865 -31.984 -2.496 1 98.56 71 VAL B CA 1
ATOM 2749 C C . VAL B 1 71 ? -2.732 -32.125 -0.982 1 98.56 71 VAL B C 1
ATOM 2751 O O . VAL B 1 71 ? -2.963 -33.219 -0.435 1 98.56 71 VAL B O 1
ATOM 2754 N N . LYS B 1 72 ? -2.309 -31.094 -0.309 1 98.62 72 LYS B N 1
ATOM 2755 C CA . LYS B 1 72 ? -2.229 -30.984 1.145 1 98.62 72 LYS B CA 1
ATOM 2756 C C . LYS B 1 72 ? -2.736 -29.625 1.624 1 98.62 72 LYS B C 1
ATOM 2758 O O . LYS B 1 72 ? -2.408 -28.594 1.038 1 98.62 72 LYS B O 1
ATOM 2763 N N . PHE B 1 73 ? -3.555 -29.625 2.648 1 98.62 73 PHE B N 1
ATOM 2764 C CA . PHE B 1 73 ? -4.008 -28.375 3.27 1 98.62 73 PHE B CA 1
ATOM 2765 C C . PHE B 1 73 ? -3.25 -28.109 4.562 1 98.62 73 PHE B C 1
ATOM 2767 O O . PHE B 1 73 ? -2.984 -29.031 5.336 1 98.62 73 PHE B O 1
ATOM 2774 N N . ILE B 1 74 ? -2.889 -26.875 4.801 1 98.38 74 ILE B N 1
ATOM 2775 C CA . ILE B 1 74 ? -2.248 -26.422 6.027 1 98.38 74 ILE B CA 1
ATOM 2776 C C . ILE B 1 74 ? -2.971 -25.172 6.547 1 98.38 74 ILE B C 1
ATOM 2778 O O . ILE B 1 74 ? -3.137 -24.203 5.82 1 98.38 74 ILE B O 1
ATOM 2782 N N . ALA B 1 75 ? -3.443 -25.203 7.785 1 97.94 75 ALA B N 1
ATOM 2783 C CA . ALA B 1 75 ? -4.055 -24.031 8.398 1 97.94 75 ALA B CA 1
ATOM 2784 C C . ALA B 1 75 ? -3 -22.984 8.75 1 97.94 75 ALA B C 1
ATOM 2786 O O . ALA B 1 75 ? -2.055 -23.266 9.492 1 97.94 75 ALA B O 1
ATOM 2787 N N . VAL B 1 76 ? -3.203 -21.75 8.195 1 96.5 76 VAL B N 1
ATOM 2788 C CA . VAL B 1 76 ? -2.184 -20.734 8.391 1 96.5 76 VAL B CA 1
ATOM 2789 C C . VAL B 1 76 ? -2.846 -19.359 8.523 1 96.5 76 VAL B C 1
ATOM 2791 O O . VAL B 1 76 ? -3.779 -19.047 7.777 1 96.5 76 VAL B O 1
ATOM 2794 N N . ASP B 1 77 ? -2.41 -18.672 9.5 1 96.69 77 ASP B N 1
ATOM 2795 C CA . ASP B 1 77 ? -2.645 -17.219 9.547 1 96.69 77 ASP B CA 1
ATOM 2796 C C . ASP B 1 77 ? -1.513 -16.469 8.867 1 96.69 77 ASP B C 1
ATOM 2798 O O . ASP B 1 77 ? -0.421 -16.328 9.422 1 96.69 77 ASP B O 1
ATOM 2802 N N . VAL B 1 78 ? -1.793 -15.914 7.707 1 95.19 78 VAL B N 1
ATOM 2803 C CA . VAL B 1 78 ? -0.741 -15.336 6.883 1 95.19 78 VAL B CA 1
ATOM 2804 C C . VAL B 1 78 ? -0.224 -14.055 7.527 1 95.19 78 VAL B C 1
ATOM 2806 O O . VAL B 1 78 ? 0.796 -13.508 7.102 1 95.19 78 VAL B O 1
ATOM 2809 N N . THR B 1 79 ? -0.936 -13.516 8.555 1 92.44 79 THR B N 1
ATOM 2810 C CA . THR B 1 79 ? -0.457 -12.328 9.242 1 92.44 79 THR B CA 1
ATOM 2811 C C . THR B 1 79 ? 0.673 -12.672 10.203 1 92.44 79 THR B C 1
ATOM 2813 O O . THR B 1 79 ? 1.361 -11.781 10.711 1 92.44 79 THR B O 1
ATOM 2816 N N . SER B 1 80 ? 0.863 -13.938 10.461 1 92.5 80 SER B N 1
ATOM 2817 C CA . SER B 1 80 ? 1.958 -14.414 11.297 1 92.5 80 SER B CA 1
ATOM 2818 C C . SER B 1 80 ? 3.15 -14.859 10.453 1 92.5 80 SER B C 1
ATOM 2820 O O . SER B 1 80 ? 3.057 -15.828 9.703 1 92.5 80 SER B O 1
ATOM 2822 N N . THR B 1 81 ? 4.172 -14.219 10.688 1 89.25 81 THR B N 1
ATOM 2823 C CA . THR B 1 81 ? 5.383 -14.555 9.945 1 89.25 81 THR B CA 1
ATOM 2824 C C . THR B 1 81 ? 5.855 -15.961 10.289 1 89.25 81 THR B C 1
ATOM 2826 O O . THR B 1 81 ? 6.289 -16.703 9.414 1 89.25 81 THR B O 1
ATOM 2829 N N . GLU B 1 82 ? 5.801 -16.297 11.531 1 91.25 82 GLU B N 1
ATOM 2830 C CA . GLU B 1 82 ? 6.176 -17.641 11.953 1 91.25 82 GLU B CA 1
ATOM 2831 C C . GLU B 1 82 ? 5.312 -18.703 11.266 1 91.25 82 GLU B C 1
ATOM 2833 O O . GLU B 1 82 ? 5.82 -19.75 10.844 1 91.25 82 GLU B O 1
ATOM 2838 N N . ALA B 1 83 ? 4.059 -18.391 11.148 1 94.38 83 ALA B N 1
ATOM 2839 C CA . ALA B 1 83 ? 3.143 -19.312 10.492 1 94.38 83 ALA B CA 1
ATOM 2840 C C . ALA B 1 83 ? 3.486 -19.469 9.008 1 94.38 83 ALA B C 1
ATOM 2842 O O . ALA B 1 83 ? 3.383 -20.562 8.453 1 94.38 83 ALA B O 1
ATOM 2843 N N . GLN B 1 84 ? 3.936 -18.453 8.391 1 94.94 84 GLN B N 1
ATOM 2844 C CA . GLN B 1 84 ? 4.285 -18.516 6.973 1 94.94 84 GLN B CA 1
ATOM 2845 C C . GLN B 1 84 ? 5.57 -19.312 6.762 1 94.94 84 GLN B C 1
ATOM 2847 O O . GLN B 1 84 ? 5.715 -20 5.754 1 94.94 84 GLN B O 1
ATOM 2852 N N . ILE B 1 85 ? 6.477 -19.141 7.684 1 94.31 85 ILE B N 1
ATOM 2853 C CA . ILE B 1 85 ? 7.703 -19.938 7.617 1 94.31 85 ILE B CA 1
ATOM 2854 C C . ILE B 1 85 ? 7.375 -21.422 7.723 1 94.31 85 ILE B C 1
ATOM 2856 O O . ILE B 1 85 ? 7.84 -22.219 6.914 1 94.31 85 ILE B O 1
ATOM 2860 N N . LYS B 1 86 ? 6.562 -21.703 8.648 1 95.12 86 LYS B N 1
ATOM 2861 C CA . LYS B 1 86 ? 6.156 -23.094 8.828 1 95.12 86 LYS B CA 1
ATOM 2862 C C . LYS B 1 86 ? 5.395 -23.609 7.609 1 95.12 86 LYS B C 1
ATOM 2864 O O . LYS B 1 86 ? 5.578 -24.75 7.191 1 95.12 86 LYS B O 1
ATOM 2869 N N . LEU B 1 87 ? 4.566 -22.781 7.07 1 97.19 87 LEU B N 1
ATOM 2870 C CA . LEU B 1 87 ? 3.842 -23.125 5.855 1 97.19 87 LEU B CA 1
ATOM 2871 C C . LEU B 1 87 ? 4.805 -23.516 4.738 1 97.19 87 LEU B C 1
ATOM 2873 O O . LEU B 1 87 ? 4.629 -24.547 4.09 1 97.19 87 LEU B O 1
ATOM 2877 N N . LEU B 1 88 ? 5.809 -22.672 4.539 1 97.06 88 LEU B N 1
ATOM 2878 C CA . LEU B 1 88 ? 6.762 -22.922 3.467 1 97.06 88 LEU B CA 1
ATOM 2879 C C . LEU B 1 88 ? 7.551 -24.203 3.723 1 97.06 88 LEU B C 1
ATOM 2881 O O . LEU B 1 88 ? 7.77 -25 2.803 1 97.06 88 LEU B O 1
ATOM 2885 N N . GLN B 1 89 ? 7.895 -24.453 4.965 1 96.5 89 GLN B N 1
ATOM 2886 C CA . GLN B 1 89 ? 8.602 -25.672 5.324 1 96.5 89 GLN B CA 1
ATOM 2887 C C . GLN B 1 89 ? 7.773 -26.906 4.996 1 96.5 89 GLN B C 1
ATOM 2889 O O . GLN B 1 89 ? 8.266 -27.844 4.363 1 96.5 89 GLN B O 1
ATOM 2894 N N . GLU B 1 90 ? 6.586 -26.875 5.402 1 97.56 90 GLU B N 1
ATOM 2895 C CA . GLU B 1 90 ? 5.703 -28.016 5.176 1 97.56 90 GLU B CA 1
ATOM 2896 C C . GLU B 1 90 ? 5.414 -28.203 3.688 1 97.56 90 GLU B C 1
ATOM 2898 O O . GLU B 1 90 ? 5.332 -29.344 3.205 1 97.56 90 GLU B O 1
ATOM 2903 N N . ALA B 1 91 ? 5.262 -27.094 3.016 1 98.25 91 ALA B N 1
ATOM 2904 C CA . ALA B 1 91 ? 5.031 -27.172 1.576 1 98.25 91 ALA B CA 1
ATOM 2905 C C . ALA B 1 91 ? 6.207 -27.828 0.866 1 98.25 91 ALA B C 1
ATOM 2907 O O . ALA B 1 91 ? 6.012 -28.734 0.042 1 98.25 91 ALA B O 1
ATOM 2908 N N . LEU B 1 92 ? 7.371 -27.422 1.217 1 97.31 92 LEU B N 1
ATOM 2909 C CA . LEU B 1 92 ? 8.57 -27.953 0.581 1 97.31 92 LEU B CA 1
ATOM 2910 C C . LEU B 1 92 ? 8.734 -29.438 0.887 1 97.31 92 LEU B C 1
ATOM 2912 O O . LEU B 1 92 ? 9.125 -30.219 0.015 1 97.31 92 LEU B O 1
ATOM 2916 N N . ALA B 1 93 ? 8.398 -29.812 2.068 1 96.94 93 ALA B N 1
ATOM 2917 C CA . ALA B 1 93 ? 8.492 -31.219 2.449 1 96.94 93 ALA B CA 1
ATOM 2918 C C . ALA B 1 93 ? 7.496 -32.062 1.667 1 96.94 93 ALA B C 1
ATOM 2920 O O . ALA B 1 93 ? 7.746 -33.25 1.399 1 96.94 93 ALA B O 1
ATOM 2921 N N . PHE B 1 94 ? 6.445 -31.484 1.279 1 98 94 PHE B N 1
ATOM 2922 C CA . PHE B 1 94 ? 5.363 -32.188 0.619 1 98 94 PHE B CA 1
ATOM 2923 C C . PHE B 1 94 ? 5.617 -32.312 -0.881 1 98 94 PHE B C 1
ATOM 2925 O O . PHE B 1 94 ? 5.305 -33.312 -1.502 1 98 94 PHE B O 1
ATOM 2932 N N . PHE B 1 95 ? 6.105 -31.219 -1.491 1 97.19 95 PHE B N 1
ATOM 2933 C CA . PHE B 1 95 ? 6.219 -31.109 -2.941 1 97.19 95 PHE B CA 1
ATOM 2934 C C . PHE B 1 95 ? 7.301 -32.031 -3.469 1 97.19 95 PHE B C 1
ATOM 2936 O O . PHE B 1 95 ? 8.359 -32.188 -2.852 1 97.19 95 PHE B O 1
ATOM 2943 N N . PRO B 1 96 ? 6.969 -32.531 -4.66 1 92.31 96 PRO B N 1
ATOM 2944 C CA . PRO B 1 96 ? 8.086 -33.156 -5.367 1 92.31 96 PRO B CA 1
ATOM 2945 C C . PRO B 1 96 ? 9.219 -32.156 -5.66 1 92.31 96 PRO B C 1
ATOM 2947 O O . PRO B 1 96 ? 8.977 -30.969 -5.852 1 92.31 96 PRO B O 1
ATOM 2950 N N . ARG B 1 97 ? 10.453 -32.5 -5.586 1 90.31 97 ARG B N 1
ATOM 2951 C CA . ARG B 1 97 ? 11.664 -31.734 -5.879 1 90.31 97 ARG B CA 1
ATOM 2952 C C . ARG B 1 97 ? 11.945 -30.734 -4.773 1 90.31 97 ARG B C 1
ATOM 2954 O O . ARG B 1 97 ? 12.93 -29.984 -4.836 1 90.31 97 ARG B O 1
ATOM 2961 N N . ASN B 1 98 ? 10.977 -30.516 -3.775 1 93.25 98 ASN B N 1
ATOM 2962 C CA . ASN B 1 98 ? 11.141 -29.609 -2.648 1 93.25 98 ASN B CA 1
ATOM 2963 C C . ASN B 1 98 ? 11.266 -28.156 -3.109 1 93.25 98 ASN B C 1
ATOM 2965 O O . ASN B 1 98 ? 12.125 -27.422 -2.627 1 93.25 98 ASN B O 1
ATOM 2969 N N . GLU B 1 99 ? 10.453 -27.844 -4.125 1 95 99 GLU B N 1
ATOM 2970 C CA . GLU B 1 99 ? 10.453 -26.484 -4.676 1 95 99 GLU B CA 1
ATOM 2971 C C . GLU B 1 99 ? 9.039 -26.031 -5 1 95 99 GLU B C 1
ATOM 2973 O O . GLU B 1 99 ? 8.164 -26.844 -5.309 1 95 99 GLU B O 1
ATOM 2978 N N . VAL B 1 100 ? 8.906 -24.719 -4.883 1 97.5 100 VAL B N 1
ATOM 2979 C CA . VAL B 1 100 ? 7.68 -24.078 -5.355 1 97.5 100 VAL B CA 1
ATOM 2980 C C . VAL B 1 100 ? 7.887 -23.562 -6.777 1 97.5 100 VAL B C 1
ATOM 2982 O O . VAL B 1 100 ? 8.852 -22.844 -7.051 1 97.5 100 VAL B O 1
ATOM 2985 N N . ASP B 1 101 ? 6.988 -23.922 -7.668 1 97.38 101 ASP B N 1
ATOM 2986 C CA . ASP B 1 101 ? 7.047 -23.406 -9.031 1 97.38 101 ASP B CA 1
ATOM 2987 C C . ASP B 1 101 ? 6.164 -22.172 -9.18 1 97.38 101 ASP B C 1
ATOM 2989 O O . ASP B 1 101 ? 6.523 -21.219 -9.883 1 97.38 101 ASP B O 1
ATOM 2993 N N . ILE B 1 102 ? 4.996 -22.25 -8.609 1 98.31 102 ILE B N 1
ATOM 2994 C CA . ILE B 1 102 ? 4.016 -21.172 -8.68 1 98.31 102 ILE B CA 1
ATOM 2995 C C . ILE B 1 102 ? 3.525 -20.812 -7.277 1 98.31 102 ILE B C 1
ATOM 2997 O O . ILE B 1 102 ? 3.041 -21.688 -6.551 1 98.31 102 ILE B O 1
ATOM 3001 N N . TYR B 1 103 ? 3.715 -19.594 -6.852 1 98.62 103 TYR B N 1
ATOM 3002 C CA . TYR B 1 103 ? 3.168 -19.094 -5.598 1 98.62 103 TYR B CA 1
ATOM 3003 C C . TYR B 1 103 ? 2.039 -18.109 -5.852 1 98.62 103 TYR B C 1
ATOM 3005 O O . TYR B 1 103 ? 2.205 -17.156 -6.609 1 98.62 103 TYR B O 1
ATOM 3013 N N . VAL B 1 104 ? 0.883 -18.359 -5.285 1 98.62 104 VAL B N 1
ATOM 3014 C CA . VAL B 1 104 ? -0.281 -17.484 -5.398 1 98.62 104 VAL B CA 1
ATOM 3015 C C . VAL B 1 104 ? -0.718 -17.031 -4.008 1 98.62 104 VAL B C 1
ATOM 3017 O O . VAL B 1 104 ? -1.572 -17.656 -3.379 1 98.62 104 VAL B O 1
ATOM 3020 N N . PRO B 1 105 ? -0.186 -15.93 -3.574 1 98.19 105 PRO B N 1
ATOM 3021 C CA . PRO B 1 105 ? -0.648 -15.359 -2.305 1 98.19 105 PRO B CA 1
ATOM 3022 C C . PRO B 1 105 ? -2.023 -14.703 -2.418 1 98.19 105 PRO B C 1
ATOM 3024 O O . PRO B 1 105 ? -2.127 -13.477 -2.414 1 98.19 105 PRO B O 1
ATOM 3027 N N . ASN B 1 106 ? -3.045 -15.523 -2.303 1 96.75 106 ASN B N 1
ATOM 3028 C CA . ASN B 1 106 ? -4.41 -15.109 -2.607 1 96.75 106 ASN B CA 1
ATOM 3029 C C . ASN B 1 106 ? -5.188 -14.766 -1.341 1 96.75 106 ASN B C 1
ATOM 3031 O O . ASN B 1 106 ? -6.254 -14.148 -1.409 1 96.75 106 ASN B O 1
ATOM 3035 N N . ALA B 1 107 ? -4.66 -15.133 -0.194 1 92.75 107 ALA B N 1
ATOM 3036 C CA . ALA B 1 107 ? -5.359 -14.797 1.042 1 92.75 107 ALA B CA 1
ATOM 3037 C C . ALA B 1 107 ? -5.648 -13.297 1.117 1 92.75 107 ALA B C 1
ATOM 3039 O O . ALA B 1 107 ? -4.762 -12.477 0.868 1 92.75 107 ALA B O 1
ATOM 3040 N N . GLY B 1 108 ? -6.859 -12.93 1.358 1 91.56 108 GLY B N 1
ATOM 3041 C CA . GLY B 1 108 ? -7.258 -11.531 1.426 1 91.56 108 GLY B CA 1
ATOM 3042 C C . GLY B 1 108 ? -8.633 -11.336 2.029 1 91.56 108 GLY B C 1
ATOM 3043 O O . GLY B 1 108 ? -9.445 -12.258 2.051 1 91.56 108 GLY B O 1
ATOM 3044 N N . ILE B 1 109 ? -8.836 -10.156 2.535 1 89.12 109 ILE B N 1
ATOM 3045 C CA . ILE B 1 109 ? -10.117 -9.781 3.113 1 89.12 109 ILE B CA 1
ATOM 3046 C C . ILE B 1 109 ? -10.531 -8.398 2.604 1 89.12 109 ILE B C 1
ATOM 3048 O O . ILE B 1 109 ? -9.688 -7.629 2.137 1 89.12 109 ILE B O 1
ATOM 3052 N N . LEU B 1 110 ? -11.781 -8.125 2.59 1 82.5 110 LEU B N 1
ATOM 3053 C CA . LEU B 1 110 ? -12.297 -6.828 2.172 1 82.5 110 LEU B CA 1
ATOM 3054 C C . LEU B 1 110 ? -12.32 -5.852 3.344 1 82.5 110 LEU B C 1
ATOM 3056 O O . LEU B 1 110 ? -12.039 -4.664 3.174 1 82.5 110 LEU B O 1
ATOM 3060 N N . GLY B 1 111 ? -12.484 -6.344 4.555 1 76.81 111 GLY B N 1
ATOM 3061 C CA . GLY B 1 111 ? -12.656 -5.477 5.711 1 76.81 111 GLY B CA 1
ATOM 3062 C C . GLY B 1 111 ? -13.984 -4.75 5.723 1 76.81 111 GLY B C 1
ATOM 3063 O O . GLY B 1 111 ? -14.758 -4.84 4.766 1 76.81 111 GLY B O 1
ATOM 3064 N N . PRO B 1 112 ? -14.305 -4.043 6.773 1 77.19 112 PRO B N 1
ATOM 3065 C CA . PRO B 1 112 ? -15.555 -3.289 6.883 1 77.19 112 PRO B CA 1
ATOM 3066 C C . PRO B 1 112 ? -15.516 -1.971 6.113 1 77.19 112 PRO B C 1
ATOM 3068 O O . PRO B 1 112 ? -14.438 -1.466 5.797 1 77.19 112 PRO B O 1
ATOM 3071 N N . PRO B 1 113 ? -16.766 -1.509 5.723 1 77.0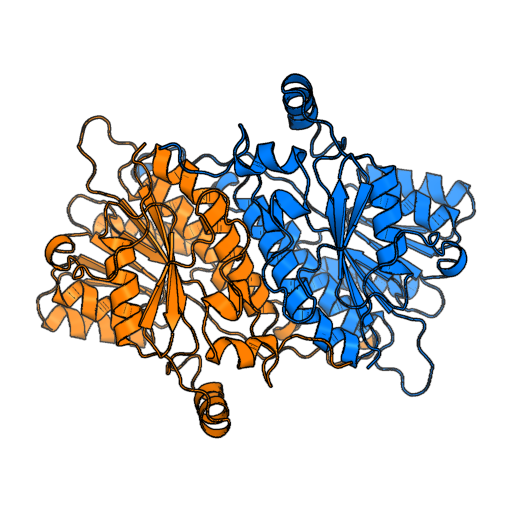6 113 PRO B N 1
ATOM 3072 C CA . PRO B 1 113 ? -16.797 -0.155 5.164 1 77.06 113 PRO B CA 1
ATOM 3073 C C . PRO B 1 113 ? -16.188 0.884 6.105 1 77.06 113 PRO B C 1
ATOM 3075 O O . PRO B 1 113 ? -16.281 0.74 7.328 1 77.06 113 PRO B O 1
ATOM 3078 N N . LEU B 1 114 ? -15.617 1.873 5.461 1 81.25 114 LEU B N 1
ATOM 3079 C CA . LEU B 1 114 ? -15.016 2.926 6.273 1 81.25 114 LEU B CA 1
ATOM 3080 C C . LEU B 1 114 ? -16.078 3.666 7.078 1 81.25 114 LEU B C 1
ATOM 3082 O O . LEU B 1 114 ? -17.141 3.986 6.555 1 81.25 114 LEU B O 1
ATOM 3086 N N . ALA B 1 115 ? -15.781 3.904 8.391 1 84 115 ALA B N 1
ATOM 3087 C CA . ALA B 1 115 ? -16.547 4.828 9.227 1 84 115 ALA B CA 1
ATOM 3088 C C . ALA B 1 115 ? -15.617 5.75 10.016 1 84 115 ALA B C 1
ATOM 3090 O O . ALA B 1 115 ? -14.844 5.289 10.852 1 84 115 ALA B O 1
ATOM 3091 N N . ILE B 1 116 ? -15.695 7.016 9.609 1 89 116 ILE B N 1
ATOM 3092 C CA . ILE B 1 116 ? -14.922 7.969 10.406 1 89 116 ILE B CA 1
ATOM 3093 C C . ILE B 1 116 ? -15.484 8.023 11.828 1 89 116 ILE B C 1
ATOM 3095 O O . ILE B 1 116 ? -14.727 8.023 12.797 1 89 116 ILE B O 1
ATOM 3099 N N . ALA B 1 117 ? -16.859 8 11.945 1 89.5 117 ALA B N 1
ATOM 3100 C CA . ALA B 1 117 ? -17.562 7.875 13.219 1 89.5 117 ALA B CA 1
ATOM 3101 C C . ALA B 1 117 ? -16.984 8.828 14.258 1 89.5 117 ALA B C 1
ATOM 3103 O O . ALA B 1 117 ? -16.469 8.398 15.297 1 89.5 117 ALA B O 1
ATOM 3104 N N . PRO B 1 118 ? -17.156 10.164 13.938 1 92.38 118 PRO B N 1
ATOM 3105 C CA . PRO B 1 118 ? -16.625 11.141 14.891 1 92.38 118 PRO B CA 1
ATOM 3106 C C . PRO B 1 118 ? -17.078 10.875 16.328 1 92.38 118 PRO B C 1
ATOM 3108 O O . PRO B 1 118 ? -18.234 10.531 16.547 1 92.38 118 PRO B O 1
ATOM 3111 N N . ALA B 1 119 ? -16.109 10.945 17.266 1 92.81 119 ALA B N 1
ATOM 3112 C CA . ALA B 1 119 ? -16.375 10.602 18.656 1 92.81 119 ALA B CA 1
ATOM 3113 C C . ALA B 1 119 ? -15.695 11.594 19.609 1 92.81 119 ALA B C 1
ATOM 3115 O O . ALA B 1 119 ? -14.797 12.336 19.188 1 92.81 119 ALA B O 1
ATOM 3116 N N . ASP B 1 120 ? -16.141 11.586 20.797 1 92.69 120 ASP B N 1
ATOM 3117 C CA . ASP B 1 120 ? -15.57 12.445 21.828 1 92.69 120 ASP B CA 1
ATOM 3118 C C . ASP B 1 120 ? -14.164 11.977 22.203 1 92.69 120 ASP B C 1
ATOM 3120 O O . ASP B 1 120 ? -13.945 10.781 22.438 1 92.69 120 ASP B O 1
ATOM 3124 N N . PRO B 1 121 ? -13.227 12.914 22.25 1 92.62 121 PRO B N 1
ATOM 3125 C CA . PRO B 1 121 ? -11.867 12.531 22.625 1 92.62 121 PRO B CA 1
ATOM 3126 C C . PRO B 1 121 ? -11.805 11.859 24 1 92.62 121 PRO B C 1
ATOM 3128 O O . PRO B 1 121 ? -10.859 11.125 24.297 1 92.62 121 PRO B O 1
ATOM 3131 N N . ALA B 1 122 ? -12.734 12.07 24.844 1 90.75 122 ALA B N 1
ATOM 3132 C CA . ALA B 1 122 ? -12.773 11.43 26.156 1 90.75 122 ALA B CA 1
ATOM 3133 C C . ALA B 1 122 ? -12.828 9.914 26.031 1 90.75 122 ALA B C 1
ATOM 3135 O O . ALA B 1 122 ? -12.406 9.188 26.922 1 90.75 122 ALA B O 1
ATOM 3136 N N . ASP B 1 123 ? -13.297 9.492 24.891 1 91.12 123 ASP B N 1
ATOM 3137 C CA . ASP B 1 123 ? -13.414 8.062 24.641 1 91.12 123 ASP B CA 1
ATOM 3138 C C . ASP B 1 123 ? -12.039 7.426 24.453 1 91.12 123 ASP B C 1
ATOM 3140 O O . ASP B 1 123 ? -11.891 6.203 24.547 1 91.12 123 ASP B O 1
ATOM 3144 N N . LEU B 1 124 ? -11.039 8.281 24.172 1 90.25 124 LEU B N 1
ATOM 3145 C CA . LEU B 1 124 ? -9.695 7.77 23.969 1 90.25 124 LEU B CA 1
ATOM 3146 C C . LEU B 1 124 ? -9.172 7.094 25.234 1 90.25 124 LEU B C 1
ATOM 3148 O O . LEU B 1 124 ? -8.453 6.098 25.156 1 90.25 124 LEU B O 1
ATOM 3152 N N . ALA B 1 125 ? -9.539 7.59 26.375 1 85.94 125 ALA B N 1
ATOM 3153 C CA . ALA B 1 125 ? -9.039 7.098 27.656 1 85.94 125 ALA B CA 1
ATOM 3154 C C . ALA B 1 125 ? -9.547 5.684 27.938 1 85.94 125 ALA B C 1
ATOM 3156 O O . ALA B 1 125 ? -8.922 4.934 28.688 1 85.94 125 ALA B O 1
ATOM 3157 N N . SER B 1 126 ? -10.594 5.309 27.312 1 84.69 126 SER B N 1
ATOM 3158 C CA . SER B 1 126 ? -11.211 4.012 27.578 1 84.69 126 SER B CA 1
ATOM 3159 C C . SER B 1 126 ? -10.758 2.969 26.562 1 84.69 126 SER B C 1
ATOM 3161 O O . SER B 1 126 ? -11.078 1.785 26.688 1 84.69 126 SER B O 1
ATOM 3163 N N . LEU B 1 127 ? -10 3.553 25.625 1 83.75 127 LEU B N 1
ATOM 3164 C CA . LEU B 1 127 ? -9.602 2.602 24.594 1 83.75 127 LEU B CA 1
ATOM 3165 C C . LEU B 1 127 ? -8.547 1.635 25.125 1 83.75 127 LEU B C 1
ATOM 3167 O O . LEU B 1 127 ? -7.539 2.059 25.688 1 83.75 127 LEU B O 1
ATOM 3171 N N . LYS B 1 128 ? -8.898 0.339 25.188 1 75.06 128 LYS B N 1
ATOM 3172 C CA . LYS B 1 128 ? -7.957 -0.713 25.562 1 75.06 128 LYS B CA 1
ATOM 3173 C C . LYS B 1 128 ? -7.094 -1.127 24.375 1 75.06 128 LYS B C 1
ATOM 3175 O O . LYS B 1 128 ? -6.098 -1.833 24.531 1 75.06 128 LYS B O 1
ATOM 3180 N N . GLY B 1 129 ? -7.418 -0.679 23.234 1 74.25 129 GLY B N 1
ATOM 3181 C CA . GLY B 1 129 ? -6.805 -0.925 21.938 1 74.25 129 GLY B CA 1
ATOM 3182 C C . GLY B 1 129 ? -7.504 -0.207 20.797 1 74.25 129 GLY B C 1
ATOM 3183 O O . GLY B 1 129 ? -8.445 0.558 21.031 1 74.25 129 GLY B O 1
ATOM 3184 N N . VAL B 1 130 ? -6.941 -0.36 19.641 1 72 130 VAL B N 1
ATOM 3185 C CA . VAL B 1 130 ? -7.551 0.303 18.5 1 72 130 VAL B CA 1
ATOM 3186 C C . VAL B 1 130 ? -8.844 -0.417 18.109 1 72 130 VAL B C 1
ATOM 3188 O O . VAL B 1 130 ? -8.875 -1.647 18.031 1 72 130 VAL B O 1
ATOM 3191 N N . PRO B 1 131 ? -9.789 0.491 17.969 1 79.25 131 PRO B N 1
ATOM 3192 C CA . PRO B 1 131 ? -10.977 -0.126 17.359 1 79.25 131 PRO B CA 1
ATOM 3193 C C . PRO B 1 131 ? -10.648 -0.932 16.109 1 79.25 131 PRO B C 1
ATOM 3195 O O . PRO B 1 131 ? -9.789 -0.534 15.32 1 79.25 131 PRO B O 1
ATOM 3198 N N . GLN B 1 132 ? -11.25 -2.018 15.984 1 76.31 132 GLN B N 1
ATOM 3199 C CA . GLN B 1 132 ? -10.945 -2.961 14.914 1 76.31 132 GLN B CA 1
ATOM 3200 C C . GLN B 1 132 ? -11.055 -2.291 13.547 1 76.31 132 GLN B C 1
ATOM 3202 O O . GLN B 1 132 ? -10.273 -2.594 12.641 1 76.31 132 GLN B O 1
ATOM 3207 N N . ASP B 1 133 ? -12.008 -1.413 13.508 1 78.31 133 ASP B N 1
ATOM 3208 C CA . ASP B 1 133 ? -12.227 -0.77 12.219 1 78.31 133 ASP B CA 1
ATOM 3209 C C . ASP B 1 133 ? -11.094 0.192 11.883 1 78.31 133 ASP B C 1
ATOM 3211 O O . ASP B 1 133 ? -10.914 0.561 10.719 1 78.31 133 ASP B O 1
ATOM 3215 N N . LEU B 1 134 ? -10.289 0.487 12.906 1 82.12 134 LEU B N 1
ATOM 3216 C CA . LEU B 1 134 ? -9.188 1.408 12.68 1 82.12 134 LEU B CA 1
ATOM 3217 C C . LEU B 1 134 ? -7.863 0.653 12.562 1 82.12 134 LEU B C 1
ATOM 3219 O O . LEU B 1 134 ? -6.859 1.213 12.117 1 82.12 134 LEU B O 1
ATOM 3223 N N . ALA B 1 135 ? -7.898 -0.587 12.891 1 77.5 135 ALA B N 1
ATOM 3224 C CA . ALA B 1 135 ? -6.668 -1.373 12.922 1 77.5 135 ALA B CA 1
ATOM 3225 C C . ALA B 1 135 ? -6.238 -1.78 11.516 1 77.5 135 ALA B C 1
ATOM 3227 O O . ALA B 1 135 ? -5.105 -2.225 11.312 1 77.5 135 ALA B O 1
ATOM 3228 N N . ALA B 1 136 ? -7.016 -1.647 10.641 1 84.94 136 ALA B N 1
ATOM 3229 C CA . ALA B 1 136 ? -6.762 -1.911 9.227 1 84.94 136 ALA B CA 1
ATOM 3230 C C . ALA B 1 136 ? -6.16 -3.299 9.031 1 84.94 136 ALA B C 1
ATOM 3232 O O . ALA B 1 136 ? -5.125 -3.445 8.367 1 84.94 136 ALA B O 1
ATOM 3233 N N . PRO B 1 137 ? -6.844 -4.297 9.547 1 88.62 137 PRO B N 1
ATOM 3234 C CA . PRO B 1 137 ? -6.352 -5.656 9.305 1 88.62 137 PRO B CA 1
ATOM 3235 C C . PRO B 1 137 ? -6.188 -5.965 7.82 1 88.62 137 PRO B C 1
ATOM 3237 O O . PRO B 1 137 ? -5.379 -6.824 7.449 1 88.62 137 PRO B O 1
ATOM 3240 N N . VAL B 1 138 ? -6.879 -5.242 7.035 1 92.38 138 VAL B N 1
ATOM 3241 C CA . VAL B 1 138 ? -6.84 -5.453 5.594 1 92.38 138 VAL B CA 1
ATOM 3242 C C . VAL B 1 138 ? -5.43 -5.191 5.07 1 92.38 138 VAL B C 1
ATOM 3244 O O . VAL B 1 138 ? -4.926 -5.938 4.227 1 92.38 138 VAL B O 1
ATOM 3247 N N . ILE B 1 139 ? -4.781 -4.168 5.551 1 93.81 139 ILE B N 1
ATOM 3248 C CA . ILE B 1 139 ? -3.426 -3.85 5.113 1 93.81 139 ILE B CA 1
ATOM 3249 C C . ILE B 1 139 ? -2.471 -4.969 5.527 1 93.81 139 ILE B C 1
ATOM 3251 O O . ILE B 1 139 ? -1.594 -5.359 4.758 1 93.81 139 ILE B O 1
ATOM 3255 N N . THR B 1 140 ? -2.688 -5.5 6.672 1 93 140 THR B N 1
ATOM 3256 C CA . THR B 1 140 ? -1.824 -6.555 7.188 1 93 140 THR B CA 1
ATOM 3257 C C . THR B 1 140 ? -2.008 -7.844 6.391 1 93 140 THR B C 1
ATOM 3259 O O . THR B 1 140 ? -1.029 -8.484 6 1 93 140 THR B O 1
ATOM 3262 N N . VAL B 1 141 ? -3.18 -8.18 6.129 1 94.38 141 VAL B N 1
ATOM 3263 C CA . VAL B 1 141 ? -3.473 -9.438 5.453 1 94.38 141 VAL B CA 1
ATOM 3264 C C . VAL B 1 141 ? -3.174 -9.305 3.963 1 94.38 141 VAL B C 1
ATOM 3266 O O . VAL B 1 141 ? -2.438 -10.117 3.395 1 94.38 141 VAL B O 1
ATOM 3269 N N . ASN B 1 142 ? -3.699 -8.234 3.328 1 95.5 142 ASN B N 1
ATOM 3270 C CA . ASN B 1 142 ? -3.738 -8.133 1.873 1 95.5 142 ASN B CA 1
ATOM 3271 C C . ASN B 1 142 ? -2.42 -7.605 1.312 1 95.5 142 ASN B C 1
ATOM 3273 O O . ASN B 1 142 ? -2.16 -7.727 0.114 1 95.5 142 ASN B O 1
ATOM 3277 N N . LEU B 1 143 ? -1.628 -7 2.162 1 95.31 143 LEU B N 1
ATOM 3278 C CA . LEU B 1 143 ? -0.396 -6.422 1.639 1 95.31 143 LEU B CA 1
ATOM 3279 C C . LEU B 1 143 ? 0.822 -6.988 2.361 1 95.31 143 LEU B C 1
ATOM 3281 O O . LEU B 1 143 ? 1.672 -7.633 1.742 1 95.31 143 LEU B O 1
ATOM 3285 N N . HIS B 1 144 ? 0.835 -6.789 3.648 1 94.12 144 HIS B N 1
ATOM 3286 C CA . HIS B 1 144 ? 2.008 -7.238 4.391 1 94.12 144 HIS B CA 1
ATOM 3287 C C . HIS B 1 144 ? 2.184 -8.75 4.285 1 94.12 144 HIS B C 1
ATOM 3289 O O . HIS B 1 144 ? 3.293 -9.234 4.055 1 94.12 144 HIS B O 1
ATOM 3295 N N . GLY B 1 145 ? 1.159 -9.484 4.465 1 94.75 145 GLY B N 1
ATOM 3296 C CA . GLY B 1 145 ? 1.209 -10.93 4.316 1 94.75 145 GLY B CA 1
ATOM 3297 C C . GLY B 1 145 ? 1.648 -11.367 2.932 1 94.75 145 GLY B C 1
ATOM 3298 O O . GLY B 1 145 ? 2.418 -12.32 2.793 1 94.75 145 GLY B O 1
ATOM 3299 N N . VAL B 1 146 ? 1.184 -10.688 1.936 1 96.62 146 VAL B N 1
ATOM 3300 C CA . VAL B 1 146 ? 1.543 -10.977 0.55 1 96.62 146 VAL B CA 1
ATOM 3301 C C . VAL B 1 146 ? 3.033 -10.711 0.338 1 96.62 146 VAL B C 1
ATOM 3303 O O . VAL B 1 146 ? 3.736 -11.539 -0.252 1 96.62 146 VAL B O 1
ATOM 3306 N N . TYR B 1 147 ? 3.504 -9.594 0.813 1 95.44 147 TYR B N 1
ATOM 3307 C CA . TYR B 1 147 ? 4.906 -9.227 0.68 1 95.44 147 TYR B CA 1
ATOM 3308 C C . TYR B 1 147 ? 5.812 -10.266 1.323 1 95.44 147 TYR B C 1
ATOM 3310 O O . TYR B 1 147 ? 6.723 -10.789 0.677 1 95.44 147 TYR B O 1
ATOM 3318 N N . VAL B 1 148 ? 5.527 -10.617 2.559 1 94.44 148 VAL B N 1
ATOM 3319 C CA . VAL B 1 148 ? 6.367 -11.531 3.326 1 94.44 148 VAL B CA 1
ATOM 3320 C C . VAL B 1 148 ? 6.344 -12.914 2.688 1 94.44 148 VAL B C 1
ATOM 3322 O O . VAL B 1 148 ? 7.391 -13.539 2.502 1 94.44 148 VAL B O 1
ATOM 3325 N N . GLY B 1 149 ? 5.191 -13.328 2.34 1 96.06 149 GLY B N 1
ATOM 3326 C CA . GLY B 1 149 ? 5.074 -14.633 1.709 1 96.06 149 GLY B CA 1
ATOM 3327 C C . GLY B 1 149 ? 5.852 -14.734 0.41 1 96.06 149 GLY B C 1
ATOM 3328 O O . GLY B 1 149 ? 6.551 -15.727 0.178 1 96.06 149 GLY B O 1
ATOM 3329 N N . ALA B 1 150 ? 5.73 -13.742 -0.433 1 96.62 150 ALA B N 1
ATOM 3330 C CA . ALA B 1 150 ? 6.418 -13.742 -1.72 1 96.62 150 ALA B CA 1
ATOM 3331 C C . ALA B 1 150 ? 7.934 -13.727 -1.531 1 96.62 150 ALA B C 1
ATOM 3333 O O . ALA B 1 150 ? 8.656 -14.477 -2.191 1 96.62 150 ALA B O 1
ATOM 3334 N N . MET B 1 151 ? 8.359 -12.906 -0.612 1 94.56 151 MET B N 1
ATOM 3335 C CA . MET B 1 151 ? 9.797 -12.781 -0.388 1 94.56 151 MET B CA 1
ATOM 3336 C C . MET B 1 151 ? 10.367 -14.062 0.211 1 94.56 151 MET B C 1
ATOM 3338 O O . MET B 1 151 ? 11.438 -14.523 -0.2 1 94.56 151 MET B O 1
ATOM 3342 N N . LEU B 1 152 ? 9.695 -14.625 1.168 1 94.88 152 LEU B N 1
ATOM 3343 C CA . LEU B 1 152 ? 10.125 -15.883 1.769 1 94.88 152 LEU B CA 1
ATOM 3344 C C . LEU B 1 152 ? 10.195 -16.984 0.721 1 94.88 152 LEU B C 1
ATOM 3346 O O . LEU B 1 152 ? 11.172 -17.75 0.672 1 94.88 152 LEU B O 1
ATOM 3350 N N . THR B 1 153 ? 9.188 -17.062 -0.077 1 96.94 153 THR B N 1
ATOM 3351 C CA . THR B 1 153 ? 9.109 -18.109 -1.084 1 96.94 153 THR B CA 1
ATOM 3352 C C . THR B 1 153 ? 10.219 -17.953 -2.117 1 96.94 153 THR B C 1
ATOM 3354 O O . THR B 1 153 ? 10.852 -18.938 -2.514 1 96.94 153 THR B O 1
ATOM 3357 N N . MET B 1 154 ? 10.5 -16.75 -2.543 1 95.38 154 MET B N 1
ATOM 3358 C CA . MET B 1 154 ? 11.578 -16.516 -3.5 1 95.38 154 MET B CA 1
ATOM 3359 C C . MET B 1 154 ? 12.93 -16.875 -2.891 1 95.38 154 MET B C 1
ATOM 3361 O O . MET B 1 154 ? 13.742 -17.562 -3.52 1 95.38 154 MET B O 1
ATOM 3365 N N . ARG B 1 155 ? 13.148 -16.516 -1.716 1 94.06 155 ARG B N 1
ATOM 3366 C CA . ARG B 1 155 ? 14.453 -16.703 -1.1 1 94.06 155 ARG B CA 1
ATOM 3367 C C . ARG B 1 155 ? 14.727 -18.172 -0.81 1 94.06 155 ARG B C 1
ATOM 3369 O O . ARG B 1 155 ? 15.828 -18.672 -1.053 1 94.06 155 ARG B O 1
ATOM 3376 N N . TYR B 1 156 ? 13.641 -18.844 -0.362 1 94.75 156 TYR B N 1
ATOM 3377 C CA . TYR B 1 156 ? 13.922 -20.172 0.201 1 94.75 156 TYR B CA 1
ATOM 3378 C C . TYR B 1 156 ? 13.188 -21.25 -0.565 1 94.75 156 TYR B C 1
ATOM 3380 O O . TYR B 1 156 ? 13.508 -22.438 -0.437 1 94.75 156 TYR B O 1
ATOM 3388 N N . GLY B 1 157 ? 12.203 -20.844 -1.349 1 96.31 157 GLY B N 1
ATOM 3389 C CA . GLY B 1 157 ? 11.25 -21.875 -1.752 1 96.31 157 GLY B CA 1
ATOM 3390 C C . GLY B 1 157 ? 11.359 -22.25 -3.219 1 96.31 157 GLY B C 1
ATOM 3391 O O . GLY B 1 157 ? 10.875 -23.297 -3.635 1 96.31 157 GLY B O 1
ATOM 3392 N N . MET B 1 158 ? 12.008 -21.406 -4.031 1 96.12 158 MET B N 1
ATOM 3393 C CA . MET B 1 158 ? 11.875 -21.609 -5.473 1 96.12 158 MET B CA 1
ATOM 3394 C C . MET B 1 158 ? 13.148 -22.219 -6.055 1 96.12 158 MET B C 1
ATOM 3396 O O . MET B 1 158 ? 13.32 -22.25 -7.273 1 96.12 158 MET B O 1
ATOM 3400 N N . GLY B 1 159 ? 14.055 -22.609 -5.152 1 93.38 159 GLY B N 1
ATOM 3401 C CA . GLY B 1 159 ? 15.258 -23.297 -5.598 1 93.38 159 GLY B CA 1
ATOM 3402 C C . GLY B 1 159 ? 16.234 -22.375 -6.301 1 93.38 159 GLY B C 1
ATOM 3403 O O . GLY B 1 159 ? 17.062 -22.828 -7.105 1 93.38 159 GLY B O 1
ATOM 3404 N N . LEU B 1 160 ? 16.156 -21.125 -6.008 1 92.62 160 LEU B N 1
ATOM 3405 C CA . LEU B 1 160 ? 16.953 -20.141 -6.719 1 92.62 160 LEU B CA 1
ATOM 3406 C C . LEU B 1 160 ? 18.422 -20.234 -6.324 1 92.62 160 LEU B C 1
ATOM 3408 O O . LEU B 1 160 ? 19.297 -19.703 -7.012 1 92.62 160 LEU B O 1
ATOM 3412 N N . HIS B 1 161 ? 18.672 -20.828 -5.164 1 90.19 161 HIS B N 1
ATOM 3413 C CA . HIS B 1 161 ? 20.031 -20.969 -4.676 1 90.19 161 HIS B CA 1
ATOM 3414 C C . HIS B 1 161 ? 20.797 -22.047 -5.457 1 90.19 161 HIS B C 1
ATOM 3416 O O . HIS B 1 161 ? 22.016 -22.141 -5.375 1 90.19 161 HIS B O 1
ATOM 3422 N N . LYS B 1 162 ? 20.141 -22.828 -6.109 1 87.5 162 LYS B N 1
ATOM 3423 C CA . LYS B 1 162 ? 20.75 -23.938 -6.836 1 87.5 162 LYS B CA 1
ATOM 3424 C C . LYS B 1 162 ? 21.453 -23.438 -8.102 1 87.5 162 LYS B C 1
ATOM 3426 O O . LYS B 1 162 ? 20.984 -22.484 -8.742 1 87.5 162 LYS B O 1
ATOM 3431 N N . THR B 1 163 ? 22.781 -23.844 -8.328 1 73.88 163 THR B N 1
ATOM 3432 C CA . THR B 1 163 ? 23.562 -23.547 -9.523 1 73.88 163 THR B CA 1
ATOM 3433 C C . THR B 1 163 ? 23.188 -24.484 -10.664 1 73.88 163 THR B C 1
ATOM 3435 O O . THR B 1 163 ? 22.859 -25.641 -10.438 1 73.88 163 THR B O 1
ATOM 3438 N N . GLY B 1 164 ? 23.062 -24.109 -12.008 1 55.75 164 GLY B N 1
ATOM 3439 C CA . GLY B 1 164 ? 23.047 -24.953 -13.195 1 55.75 164 GLY B CA 1
ATOM 3440 C C . GLY B 1 164 ? 21.641 -25.219 -13.711 1 55.75 164 GLY B C 1
ATOM 3441 O O . GLY B 1 164 ? 21.453 -25.672 -14.844 1 55.75 164 GLY B O 1
ATOM 3442 N N . THR B 1 165 ? 20.766 -25.766 -12.852 1 51.03 165 THR B N 1
ATOM 3443 C CA . THR B 1 165 ? 19.531 -26.359 -13.367 1 51.03 165 THR B CA 1
ATOM 3444 C C . THR B 1 165 ? 18.594 -25.281 -13.906 1 51.03 165 THR B C 1
ATOM 3446 O O . THR B 1 165 ? 18.516 -24.188 -13.352 1 51.03 165 THR B O 1
ATOM 3449 N N . ALA B 1 166 ? 18.453 -25.578 -15.242 1 52.03 166 ALA B N 1
ATOM 3450 C CA . ALA B 1 166 ? 17.438 -24.797 -15.945 1 52.03 166 ALA B CA 1
ATOM 3451 C C . ALA B 1 166 ? 16.172 -24.641 -15.102 1 52.03 166 ALA B C 1
ATOM 3453 O O . ALA B 1 166 ? 15.469 -25.625 -14.852 1 52.03 166 ALA B O 1
ATOM 3454 N N . ALA B 1 167 ? 16.172 -23.891 -14.203 1 56.25 167 ALA B N 1
ATOM 3455 C CA . ALA B 1 167 ? 15.078 -23.672 -13.25 1 56.25 167 ALA B CA 1
ATOM 3456 C C . ALA B 1 167 ? 13.75 -23.469 -13.969 1 56.25 167 ALA B C 1
ATOM 3458 O O . ALA B 1 167 ? 13.711 -22.891 -15.062 1 56.25 167 ALA B O 1
ATOM 3459 N N . SER B 1 168 ? 12.773 -24.594 -13.914 1 60.16 168 SER B N 1
ATOM 3460 C CA . SER B 1 168 ? 11.398 -24.328 -14.312 1 60.16 168 SER B CA 1
ATOM 3461 C C . SER B 1 168 ? 11.023 -22.875 -14.047 1 60.16 168 SER B C 1
ATOM 3463 O O . SER B 1 168 ? 11.523 -22.266 -13.102 1 60.16 168 SER B O 1
ATOM 3465 N N . PRO B 1 169 ? 10.375 -22.344 -15.125 1 81 169 PRO B N 1
ATOM 3466 C CA . PRO B 1 169 ? 9.953 -20.953 -14.938 1 81 169 PRO B CA 1
ATOM 3467 C C . PRO B 1 169 ? 9.211 -20.734 -13.625 1 81 169 PRO B C 1
ATOM 3469 O O . PRO B 1 169 ? 8.383 -21.562 -13.234 1 81 169 PRO B O 1
ATOM 3472 N N . LYS B 1 170 ? 9.68 -20.031 -12.781 1 94.38 170 LYS B N 1
ATOM 3473 C CA . LYS B 1 170 ? 9.062 -19.688 -11.508 1 94.38 170 LYS B CA 1
ATOM 3474 C C . LYS B 1 170 ? 8.148 -18.469 -11.664 1 94.38 170 LYS B C 1
ATOM 3476 O O . LYS B 1 170 ? 8.438 -17.562 -12.453 1 94.38 170 LYS B O 1
ATOM 3481 N N . SER B 1 171 ? 6.992 -18.625 -10.992 1 96.94 171 SER B N 1
ATOM 3482 C CA . SER B 1 171 ? 6.008 -17.562 -11.148 1 96.94 171 SER B CA 1
ATOM 3483 C C . SER B 1 171 ? 5.359 -17.219 -9.812 1 96.94 171 SER B C 1
ATOM 3485 O O . SER B 1 171 ? 5.051 -18.109 -9.016 1 96.94 171 SER B O 1
ATOM 3487 N N . ILE B 1 172 ? 5.25 -15.992 -9.609 1 97.75 172 ILE B N 1
ATOM 3488 C CA . ILE B 1 172 ? 4.383 -15.477 -8.562 1 97.75 172 ILE B CA 1
ATOM 3489 C C . ILE B 1 172 ? 3.195 -14.75 -9.18 1 97.75 172 ILE B C 1
ATOM 3491 O O . ILE B 1 172 ? 3.373 -13.844 -10 1 97.75 172 ILE B O 1
ATOM 3495 N N . VAL B 1 173 ? 1.996 -15.188 -8.82 1 98.12 173 VAL B N 1
ATOM 3496 C CA . VAL B 1 173 ? 0.769 -14.57 -9.312 1 98.12 173 VAL B CA 1
ATOM 3497 C C . VAL B 1 173 ? 0.114 -13.758 -8.195 1 98.12 173 VAL B C 1
ATOM 3499 O O . VAL B 1 173 ? -0.488 -14.328 -7.281 1 98.12 173 VAL B O 1
ATOM 3502 N N . LEU B 1 174 ? 0.21 -12.453 -8.336 1 97.19 174 LEU B N 1
ATOM 3503 C CA . LEU B 1 174 ? -0.366 -11.57 -7.324 1 97.19 174 LEU B CA 1
ATOM 3504 C C . LEU B 1 174 ? -1.83 -11.273 -7.629 1 97.19 174 LEU B C 1
ATOM 3506 O O . LEU B 1 174 ? -2.182 -10.984 -8.773 1 97.19 174 LEU B O 1
ATOM 3510 N N . MET B 1 175 ? -2.631 -11.383 -6.578 1 94.06 175 MET B N 1
ATOM 3511 C CA . MET B 1 175 ? -4.035 -11 -6.711 1 94.06 175 MET B CA 1
ATOM 3512 C C . MET B 1 175 ? -4.238 -9.539 -6.309 1 94.06 175 MET B C 1
ATOM 3514 O O . MET B 1 175 ? -4.312 -9.227 -5.117 1 94.06 175 MET B O 1
ATOM 3518 N N . ASP B 1 176 ? -4.34 -8.781 -7.238 1 89.31 176 ASP B N 1
ATOM 3519 C CA . ASP B 1 176 ? -4.625 -7.359 -7.055 1 89.31 176 ASP B CA 1
ATOM 3520 C C . ASP B 1 176 ? -6.113 -7.066 -7.223 1 89.31 176 ASP B C 1
ATOM 3522 O O . ASP B 1 176 ? -6.957 -7.836 -6.754 1 89.31 176 ASP B O 1
ATOM 3526 N N . SER B 1 177 ? -6.465 -5.945 -7.555 1 73.62 177 SER B N 1
ATOM 3527 C CA . SER B 1 177 ? -7.832 -5.484 -7.781 1 73.62 177 SER B CA 1
ATOM 3528 C C . SER B 1 177 ? -7.852 -4.223 -8.641 1 73.62 177 SER B C 1
ATOM 3530 O O . SER B 1 177 ? -6.852 -3.51 -8.734 1 73.62 177 SER B O 1
ATOM 3532 N N . LEU B 1 178 ? -8.945 -4.121 -9.266 1 67.88 178 LEU B N 1
ATOM 3533 C CA . LEU B 1 178 ? -9.109 -2.828 -9.922 1 67.88 178 LEU B CA 1
ATOM 3534 C C . LEU B 1 178 ? -9.156 -1.698 -8.898 1 67.88 178 LEU B C 1
ATOM 3536 O O . LEU B 1 178 ? -8.883 -0.542 -9.234 1 67.88 178 LEU B O 1
ATOM 3540 N N . ALA B 1 179 ? -9.453 -2.1 -7.723 1 62.84 179 ALA B N 1
ATOM 3541 C CA . ALA B 1 179 ? -9.406 -1.128 -6.629 1 62.84 179 ALA B CA 1
ATOM 3542 C C . ALA B 1 179 ? -7.984 -0.62 -6.414 1 62.84 179 ALA B C 1
ATOM 3544 O O . ALA B 1 179 ? -7.777 0.397 -5.746 1 62.84 179 ALA B O 1
ATOM 3545 N N . GLY B 1 180 ? -7.059 -1.229 -6.93 1 64 180 GLY B N 1
ATOM 3546 C CA . GLY B 1 180 ? -5.676 -0.779 -6.895 1 64 180 GLY B CA 1
ATOM 3547 C C . GLY B 1 180 ? -5.371 0.296 -7.918 1 64 180 GLY B C 1
ATOM 3548 O O . GLY B 1 180 ? -4.273 0.858 -7.93 1 64 180 GLY B O 1
ATOM 3549 N N . TYR B 1 181 ? -6.367 0.576 -8.688 1 64.88 181 TYR B N 1
ATOM 3550 C CA . TYR B 1 181 ? -6.18 1.563 -9.742 1 64.88 181 TYR B CA 1
ATOM 3551 C C . TYR B 1 181 ? -7.172 2.711 -9.602 1 64.88 181 TYR B C 1
ATOM 3553 O O . TYR B 1 181 ? -6.812 3.877 -9.789 1 64.88 181 TYR B O 1
ATOM 3561 N N . CYS B 1 182 ? -8.445 2.43 -9.297 1 61.81 182 CYS B N 1
ATOM 3562 C CA . CYS B 1 182 ? -9.453 3.486 -9.242 1 61.81 182 CYS B CA 1
ATOM 3563 C C . CYS B 1 182 ? -10.039 3.617 -7.844 1 61.81 182 CYS B C 1
ATOM 3565 O O . CYS B 1 182 ? -10.703 4.605 -7.531 1 61.81 182 CYS B O 1
ATOM 3567 N N . GLY B 1 183 ? -9.672 2.91 -7.031 1 59.91 183 GLY B N 1
ATOM 3568 C CA . GLY B 1 183 ? -10.227 2.93 -5.688 1 59.91 183 GLY B CA 1
ATOM 3569 C C . GLY B 1 183 ? -11.547 2.191 -5.574 1 59.91 183 GLY B C 1
ATOM 3570 O O . GLY B 1 183 ? -12.258 2.037 -6.566 1 59.91 183 GLY B O 1
ATOM 3571 N N . ALA B 1 184 ? -11.805 1.532 -4.555 1 56.66 184 ALA B N 1
ATOM 3572 C CA . ALA B 1 184 ? -13.109 0.968 -4.203 1 56.66 184 ALA B CA 1
ATOM 3573 C C . ALA B 1 184 ? -13.844 1.858 -3.203 1 56.66 184 ALA B C 1
ATOM 3575 O O . ALA B 1 184 ? -13.375 2.049 -2.076 1 56.66 184 ALA B O 1
ATOM 3576 N N . GLU B 1 185 ? -14.906 2.398 -3.76 1 60.5 185 GLU B N 1
ATOM 3577 C CA . GLU B 1 185 ? -15.641 3.338 -2.916 1 60.5 185 GLU B CA 1
ATOM 3578 C C . GLU B 1 185 ? -16.078 2.682 -1.607 1 60.5 185 GLU B C 1
ATOM 3580 O O . GLU B 1 185 ? -16.641 1.582 -1.614 1 60.5 185 GLU B O 1
ATOM 3585 N N . GLY B 1 186 ? -15.594 3.236 -0.568 1 65.75 186 GLY B N 1
ATOM 3586 C CA . GLY B 1 186 ? -16.078 2.836 0.748 1 65.75 186 GLY B CA 1
ATOM 3587 C C . GLY B 1 186 ? -15.102 1.926 1.479 1 65.75 186 GLY B C 1
ATOM 3588 O O . GLY B 1 186 ? -15.227 1.725 2.688 1 65.75 186 GLY B O 1
ATOM 3589 N N . CYS B 1 187 ? -14.281 1.359 0.778 1 80.25 187 CYS B N 1
ATOM 3590 C CA . CYS B 1 187 ? -13.312 0.49 1.445 1 80.25 187 CYS B CA 1
ATOM 3591 C C . CYS B 1 187 ? -11.906 1.066 1.355 1 80.25 187 CYS B C 1
ATOM 3593 O O . CYS B 1 187 ? -11.086 0.583 0.578 1 80.25 187 CYS B O 1
ATOM 3595 N N . VAL B 1 188 ? -11.625 1.876 2.215 1 86.12 188 VAL B N 1
ATOM 3596 C CA . VAL B 1 188 ? -10.414 2.684 2.137 1 86.12 188 VAL B CA 1
ATOM 3597 C C . VAL B 1 188 ? -9.188 1.814 2.428 1 86.12 188 VAL B C 1
ATOM 3599 O O . VAL B 1 188 ? -8.18 1.897 1.725 1 86.12 188 VAL B O 1
ATOM 3602 N N . SER B 1 189 ? -9.297 0.973 3.477 1 89.44 189 SER B N 1
ATOM 3603 C CA . SER B 1 189 ? -8.156 0.124 3.805 1 89.44 189 SER B CA 1
ATOM 3604 C C . SER B 1 189 ? -7.887 -0.891 2.699 1 89.44 189 SER B C 1
ATOM 3606 O O . SER B 1 189 ? -6.73 -1.227 2.428 1 89.44 189 SER B O 1
ATOM 3608 N N . TYR B 1 190 ? -8.898 -1.371 2.062 1 88.38 190 TYR B N 1
ATOM 3609 C CA . TYR B 1 190 ? -8.742 -2.283 0.936 1 88.38 190 TYR B CA 1
ATOM 3610 C C . TYR B 1 190 ? -8.062 -1.589 -0.237 1 88.38 190 TYR B C 1
ATOM 3612 O O . TYR B 1 190 ? -7.117 -2.129 -0.824 1 88.38 190 TYR B O 1
ATOM 3620 N N . THR B 1 191 ? -8.539 -0.402 -0.527 1 86 191 THR B N 1
ATOM 3621 C CA . THR B 1 191 ? -7.945 0.384 -1.602 1 86 191 THR B CA 1
ATOM 3622 C C . THR B 1 191 ? -6.461 0.628 -1.335 1 86 191 THR B C 1
ATOM 3624 O O . THR B 1 191 ? -5.629 0.439 -2.223 1 86 191 THR B O 1
ATOM 3627 N N . ALA B 1 192 ? -6.168 0.996 -0.156 1 89.81 192 ALA B N 1
ATOM 3628 C CA . ALA B 1 192 ? -4.777 1.23 0.213 1 89.81 192 ALA B CA 1
ATOM 3629 C C . ALA B 1 192 ? -3.941 -0.035 0.035 1 89.81 192 ALA B C 1
ATOM 3631 O O . ALA B 1 192 ? -2.848 0.011 -0.533 1 89.81 192 ALA B O 1
ATOM 3632 N N . ALA B 1 193 ? -4.418 -1.102 0.482 1 92.06 193 ALA B N 1
ATOM 3633 C CA . ALA B 1 193 ? -3.699 -2.371 0.397 1 92.06 193 ALA B CA 1
ATOM 3634 C C . ALA B 1 193 ? -3.471 -2.773 -1.057 1 92.06 193 ALA B C 1
ATOM 3636 O O . ALA B 1 193 ? -2.371 -3.195 -1.424 1 92.06 193 ALA B O 1
ATOM 3637 N N . LYS B 1 194 ? -4.465 -2.654 -1.812 1 88.12 194 LYS B N 1
ATOM 3638 C CA . LYS B 1 194 ? -4.363 -3.125 -3.191 1 88.12 194 LYS B CA 1
ATOM 3639 C C . LYS B 1 194 ? -3.484 -2.195 -4.023 1 88.12 194 LYS B C 1
ATOM 3641 O O . LYS B 1 194 ? -2.785 -2.645 -4.934 1 88.12 194 LYS B O 1
ATOM 3646 N N . PHE B 1 195 ? -3.52 -0.923 -3.729 1 86.94 195 PHE B N 1
ATOM 3647 C CA . PHE B 1 195 ? -2.5 -0.051 -4.297 1 86.94 195 PHE B CA 1
ATOM 3648 C C . PHE B 1 195 ? -1.105 -0.505 -3.881 1 86.94 195 PHE B C 1
ATOM 3650 O O . PHE B 1 195 ? -0.175 -0.491 -4.688 1 86.94 195 PHE B O 1
ATOM 3657 N N . GLY B 1 196 ? -1.022 -0.865 -2.703 1 90.88 196 GLY B N 1
ATOM 3658 C CA . GLY B 1 196 ? 0.242 -1.388 -2.209 1 90.88 196 GLY B CA 1
ATOM 3659 C C . GLY B 1 196 ? 0.711 -2.621 -2.959 1 90.88 196 GLY B C 1
ATOM 3660 O O . GLY B 1 196 ? 1.895 -2.744 -3.281 1 90.88 196 GLY B O 1
ATOM 3661 N N . VAL B 1 197 ? -0.182 -3.5 -3.236 1 92.94 197 VAL B N 1
ATOM 3662 C CA . VAL B 1 197 ? 0.156 -4.707 -3.98 1 92.94 197 VAL B CA 1
ATOM 3663 C C . VAL B 1 197 ? 0.618 -4.336 -5.387 1 92.94 197 VAL B C 1
ATOM 3665 O O . VAL B 1 197 ? 1.562 -4.93 -5.914 1 92.94 197 VAL B O 1
ATOM 3668 N N . ARG B 1 198 ? -0.04 -3.414 -5.98 1 85.88 198 ARG B N 1
ATOM 3669 C CA . ARG B 1 198 ? 0.404 -2.916 -7.281 1 85.88 198 ARG B CA 1
ATOM 3670 C C . ARG B 1 198 ? 1.837 -2.398 -7.207 1 85.88 198 ARG B C 1
ATOM 3672 O O . ARG B 1 198 ? 2.668 -2.736 -8.055 1 85.88 198 ARG B O 1
ATOM 3679 N N . GLY B 1 199 ? 2.061 -1.564 -6.223 1 86.19 199 GLY B N 1
ATOM 3680 C CA . GLY B 1 199 ? 3.412 -1.062 -6.023 1 86.19 199 GLY B CA 1
ATOM 3681 C C . GLY B 1 199 ? 4.426 -2.162 -5.773 1 86.19 199 GLY B C 1
ATOM 3682 O O . GLY B 1 199 ? 5.566 -2.08 -6.238 1 86.19 199 GLY B O 1
ATOM 3683 N N . PHE B 1 200 ? 4.016 -3.16 -5.059 1 90.56 200 PHE B N 1
ATOM 3684 C CA . PHE B 1 200 ? 4.875 -4.309 -4.797 1 90.56 200 PHE B CA 1
ATOM 3685 C C . PHE B 1 200 ? 5.238 -5.02 -6.094 1 90.56 200 PHE B C 1
ATOM 3687 O O . PHE B 1 200 ? 6.414 -5.297 -6.348 1 90.56 200 PHE B O 1
ATOM 3694 N N . MET B 1 201 ? 4.258 -5.242 -6.867 1 88.56 201 MET B N 1
ATOM 3695 C CA . MET B 1 201 ? 4.504 -5.875 -8.164 1 88.56 201 MET B CA 1
ATOM 3696 C C . MET B 1 201 ? 5.469 -5.043 -9 1 88.56 201 MET B C 1
ATOM 3698 O O . MET B 1 201 ? 6.484 -5.555 -9.469 1 88.56 201 MET B O 1
ATOM 3702 N N . ARG B 1 202 ? 5.203 -3.842 -9.109 1 81.12 202 ARG B N 1
ATOM 3703 C CA . ARG B 1 202 ? 6.016 -2.947 -9.93 1 81.12 202 ARG B CA 1
ATOM 3704 C C . ARG B 1 202 ? 7.449 -2.881 -9.414 1 81.12 202 ARG B C 1
ATOM 3706 O O . ARG B 1 202 ? 8.398 -2.893 -10.195 1 81.12 202 ARG B O 1
ATOM 3713 N N . GLY B 1 203 ? 7.559 -2.771 -8.188 1 82.44 203 GLY B N 1
ATOM 3714 C CA . GLY B 1 203 ? 8.883 -2.662 -7.594 1 82.44 203 GLY B CA 1
ATOM 3715 C C . GLY B 1 203 ? 9.664 -3.959 -7.637 1 82.44 203 GLY B C 1
ATOM 3716 O O . GLY B 1 203 ? 10.891 -3.943 -7.727 1 82.44 203 GLY B O 1
ATOM 3717 N N . LEU B 1 204 ? 8.992 -5.043 -7.625 1 87.94 204 LEU B N 1
ATOM 3718 C CA . LEU B 1 204 ? 9.641 -6.344 -7.484 1 87.94 204 LEU B CA 1
ATOM 3719 C C . LEU B 1 204 ? 9.969 -6.941 -8.852 1 87.94 204 LEU B C 1
ATOM 3721 O O . LEU B 1 204 ? 10.922 -7.711 -8.977 1 87.94 204 LEU B O 1
ATOM 3725 N N . ARG B 1 205 ? 9.227 -6.625 -9.805 1 86.44 205 ARG B N 1
ATOM 3726 C CA . ARG B 1 205 ? 9.211 -7.355 -11.07 1 86.44 205 ARG B CA 1
ATOM 3727 C C . ARG B 1 205 ? 10.602 -7.414 -11.688 1 86.44 205 ARG B C 1
ATOM 3729 O O . ARG B 1 205 ? 11.031 -8.469 -12.164 1 86.44 205 ARG B O 1
ATOM 3736 N N . LYS B 1 206 ? 11.336 -6.34 -11.695 1 82.75 206 LYS B N 1
ATOM 3737 C CA . LYS B 1 206 ? 12.664 -6.32 -12.297 1 82.75 206 LYS B CA 1
ATOM 3738 C C . LYS B 1 206 ? 13.641 -7.188 -11.508 1 82.75 206 LYS B C 1
ATOM 3740 O O . LYS B 1 206 ? 14.445 -7.918 -12.086 1 82.75 206 LYS B O 1
ATOM 3745 N N . HIS B 1 207 ? 13.602 -7.102 -10.25 1 85.38 207 HIS B N 1
ATOM 3746 C CA . HIS B 1 207 ? 14.477 -7.883 -9.383 1 85.38 207 HIS B CA 1
ATOM 3747 C C . HIS B 1 207 ? 14.18 -9.375 -9.492 1 85.38 207 HIS B C 1
ATOM 3749 O O . HIS B 1 207 ? 15.094 -10.195 -9.539 1 85.38 207 HIS B O 1
ATOM 3755 N N . ALA B 1 208 ? 12.938 -9.656 -9.5 1 89.56 208 ALA B N 1
ATOM 3756 C CA . ALA B 1 208 ? 12.531 -11.055 -9.648 1 89.56 208 ALA B CA 1
ATOM 3757 C C . ALA B 1 208 ? 12.984 -11.617 -10.992 1 89.56 208 ALA B C 1
ATOM 3759 O O . ALA B 1 208 ? 13.492 -12.734 -11.062 1 89.56 208 ALA B O 1
ATOM 3760 N N . ALA B 1 209 ? 12.797 -10.836 -12.008 1 87.06 209 ALA B N 1
ATOM 3761 C CA . ALA B 1 209 ? 13.203 -11.266 -13.352 1 87.06 209 ALA B CA 1
ATOM 3762 C C . ALA B 1 209 ? 14.695 -11.57 -13.406 1 87.06 209 ALA B C 1
ATOM 3764 O O . ALA B 1 209 ? 15.117 -12.5 -14.102 1 87.06 209 ALA B O 1
ATOM 3765 N N . ALA B 1 210 ? 15.438 -10.867 -12.648 1 85.25 210 ALA B N 1
ATOM 3766 C CA . ALA B 1 210 ? 16.891 -11.023 -12.641 1 85.25 210 ALA B CA 1
ATOM 3767 C C . ALA B 1 210 ? 17.281 -12.398 -12.102 1 85.25 210 ALA B C 1
ATOM 3769 O O . ALA B 1 210 ? 18.375 -12.891 -12.375 1 85.25 210 ALA B O 1
ATOM 3770 N N . VAL B 1 211 ? 16.375 -13.023 -11.391 1 87.81 211 VAL B N 1
ATOM 3771 C CA . VAL B 1 211 ? 16.688 -14.336 -10.852 1 87.81 211 VAL B CA 1
ATOM 3772 C C . VAL B 1 211 ? 15.781 -15.391 -11.477 1 87.81 211 VAL B C 1
ATOM 3774 O O . VAL B 1 211 ? 15.648 -16.5 -10.953 1 87.81 211 VAL B O 1
ATOM 3777 N N . GLY B 1 212 ? 15.055 -14.969 -12.477 1 88.56 212 GLY B N 1
ATOM 3778 C CA . GLY B 1 212 ? 14.305 -15.922 -13.273 1 88.56 212 GLY B CA 1
ATOM 3779 C C . GLY B 1 212 ? 12.906 -16.172 -12.734 1 88.56 212 GLY B C 1
ATOM 3780 O O . GLY B 1 212 ? 12.328 -17.234 -12.992 1 88.56 212 GLY B O 1
ATOM 3781 N N . VAL B 1 213 ? 12.398 -15.281 -11.969 1 93.19 213 VAL B N 1
ATOM 3782 C CA . VAL B 1 213 ? 11.047 -15.43 -11.438 1 93.19 213 VAL B CA 1
ATOM 3783 C C . VAL B 1 213 ? 10.125 -14.391 -12.07 1 93.19 213 VAL B C 1
ATOM 3785 O O . VAL B 1 213 ? 10.422 -13.195 -12.047 1 93.19 213 VAL B O 1
ATOM 3788 N N . ARG B 1 214 ? 9.055 -14.852 -12.68 1 92.94 214 ARG B N 1
ATOM 3789 C CA . ARG B 1 214 ? 8.047 -13.938 -13.195 1 92.94 214 ARG B CA 1
ATOM 3790 C C . ARG B 1 214 ? 7.074 -13.516 -12.102 1 92.94 214 ARG B C 1
ATOM 3792 O O . ARG B 1 214 ? 6.633 -14.352 -11.305 1 92.94 214 ARG B O 1
ATOM 3799 N N . VAL B 1 215 ? 6.816 -12.227 -12.047 1 93.44 215 VAL B N 1
ATOM 3800 C CA . VAL B 1 215 ? 5.809 -11.688 -11.141 1 93.44 215 VAL B CA 1
ATOM 3801 C C . VAL B 1 215 ? 4.742 -10.938 -11.93 1 93.44 215 VAL B C 1
ATOM 3803 O O . VAL B 1 215 ? 5.035 -9.922 -12.562 1 93.44 215 VAL B O 1
ATOM 3806 N N . ASN B 1 216 ? 3.535 -11.453 -11.938 1 92.44 216 ASN B N 1
ATOM 3807 C CA . ASN B 1 216 ? 2.416 -10.844 -12.641 1 92.44 216 ASN B CA 1
ATOM 3808 C C . ASN B 1 216 ? 1.199 -10.68 -11.734 1 92.44 216 ASN B C 1
ATOM 3810 O O . ASN B 1 216 ? 1.068 -11.391 -10.734 1 92.44 216 ASN B O 1
ATOM 3814 N N . SER B 1 217 ? 0.366 -9.742 -12.133 1 93.25 217 SER B N 1
ATOM 3815 C CA . SER B 1 217 ? -0.805 -9.453 -11.305 1 93.25 217 SER B CA 1
ATOM 3816 C C . SER B 1 217 ? -2.096 -9.75 -12.062 1 93.25 217 SER B C 1
ATOM 3818 O O . SER B 1 217 ? -2.156 -9.586 -13.289 1 93.25 217 SER B O 1
ATOM 3820 N N . VAL B 1 218 ? -3.094 -10.195 -11.32 1 94.5 218 VAL B N 1
ATOM 3821 C CA . VAL B 1 218 ? -4.477 -10.297 -11.773 1 94.5 218 VAL B CA 1
ATOM 3822 C C . VAL B 1 218 ? -5.328 -9.242 -11.07 1 94.5 218 VAL B C 1
ATOM 3824 O O . VAL B 1 218 ? -5.328 -9.156 -9.836 1 94.5 218 VAL B O 1
ATOM 3827 N N . CYS B 1 219 ? -6.016 -8.469 -11.812 1 89.69 219 CYS B N 1
ATOM 3828 C CA . CYS B 1 219 ? -6.758 -7.332 -11.281 1 89.69 219 CYS B CA 1
ATOM 3829 C C . CYS B 1 219 ? -8.242 -7.441 -11.625 1 89.69 219 CYS B C 1
ATOM 3831 O O . CYS B 1 219 ? -8.719 -6.801 -12.562 1 89.69 219 CYS B O 1
ATOM 3833 N N . PRO B 1 220 ? -8.977 -8.07 -10.805 1 89.75 220 PRO B N 1
ATOM 3834 C CA . PRO B 1 220 ? -10.391 -8.289 -11.109 1 89.75 220 PRO B CA 1
ATOM 3835 C C . PRO B 1 220 ? -11.258 -7.086 -10.758 1 89.75 220 PRO B C 1
ATOM 3837 O O . PRO B 1 220 ? -10.984 -6.383 -9.781 1 89.75 220 PRO B O 1
ATOM 3840 N N . PHE B 1 221 ? -12.219 -6.973 -11.57 1 83.19 221 PHE B N 1
ATOM 3841 C CA . PHE B 1 221 ? -13.383 -6.188 -11.188 1 83.19 221 PHE B CA 1
ATOM 3842 C C . PHE B 1 221 ? -14.242 -6.949 -10.188 1 83.19 221 PHE B C 1
ATOM 3844 O O . PHE B 1 221 ? -13.812 -7.969 -9.641 1 83.19 221 PHE B O 1
ATOM 3851 N N . TYR B 1 222 ? -15.445 -6.406 -9.906 1 81.81 222 TYR B N 1
ATOM 3852 C CA . TYR B 1 222 ? -16.328 -7.117 -9 1 81.81 222 TYR B CA 1
ATOM 3853 C C . TYR B 1 222 ? -16.703 -8.492 -9.555 1 81.81 222 TYR B C 1
ATOM 3855 O O . TYR B 1 222 ? -17.094 -8.609 -10.711 1 81.81 222 TYR B O 1
ATOM 3863 N N . VAL B 1 223 ? -16.406 -9.43 -8.789 1 85.12 223 VAL B N 1
ATOM 3864 C CA . VAL B 1 223 ? -16.766 -10.805 -9.102 1 85.12 223 VAL B CA 1
ATOM 3865 C C . VAL B 1 223 ? -17.672 -11.367 -7.996 1 85.12 223 VAL B C 1
ATOM 3867 O O . VAL B 1 223 ? -17.5 -11.031 -6.824 1 85.12 223 VAL B O 1
ATOM 3870 N N . ASP B 1 224 ? -18.641 -12.141 -8.406 1 83.44 224 ASP B N 1
ATOM 3871 C CA . ASP B 1 224 ? -19.547 -12.742 -7.43 1 83.44 224 ASP B CA 1
ATOM 3872 C C . ASP B 1 224 ? -18.844 -13.82 -6.617 1 83.44 224 ASP B C 1
ATOM 3874 O O . ASP B 1 224 ? -18.688 -14.953 -7.078 1 83.44 224 ASP B O 1
ATOM 3878 N N . THR B 1 225 ? -18.375 -13.492 -5.473 1 82.62 225 THR B N 1
ATOM 3879 C CA . THR B 1 225 ? -17.75 -14.344 -4.465 1 82.62 225 THR B CA 1
ATOM 3880 C C . THR B 1 225 ? -18.328 -14.055 -3.082 1 82.62 225 THR B C 1
ATOM 3882 O O . THR B 1 225 ? -19.047 -13.078 -2.895 1 82.62 225 THR B O 1
ATOM 3885 N N . PRO B 1 226 ? -18.062 -14.969 -2.096 1 76.94 226 PRO B N 1
ATOM 3886 C CA . PRO B 1 226 ? -18.531 -14.664 -0.74 1 76.94 226 PRO B CA 1
ATOM 3887 C C . PRO B 1 226 ? -18.031 -13.305 -0.244 1 76.94 226 PRO B C 1
ATOM 3889 O O . PRO B 1 226 ? -18.75 -12.602 0.472 1 76.94 226 PRO B O 1
ATOM 3892 N N . MET B 1 227 ? -16.938 -12.844 -0.675 1 74.31 227 MET B N 1
ATOM 3893 C CA . MET B 1 227 ? -16.359 -11.578 -0.258 1 74.31 227 MET B CA 1
ATOM 3894 C C . MET B 1 227 ? -17.203 -10.406 -0.74 1 74.31 227 MET B C 1
ATOM 3896 O O . MET B 1 227 ? -17.328 -9.391 -0.044 1 74.31 227 MET B O 1
ATOM 3900 N N . THR B 1 228 ? -17.812 -10.492 -1.945 1 76 228 THR B N 1
ATOM 3901 C CA . THR B 1 228 ? -18.516 -9.375 -2.555 1 76 228 THR B CA 1
ATOM 3902 C C . THR B 1 228 ? -20.031 -9.609 -2.529 1 76 228 THR B C 1
ATOM 3904 O O . THR B 1 228 ? -20.781 -8.953 -3.252 1 76 228 THR B O 1
ATOM 3907 N N . ALA B 1 229 ? -20.453 -10.562 -1.753 1 77.38 229 ALA B N 1
ATOM 3908 C CA . ALA B 1 229 ? -21.844 -11.008 -1.759 1 77.38 229 ALA B CA 1
ATOM 3909 C C . ALA B 1 229 ? -22.797 -9.867 -1.408 1 77.38 229 ALA B C 1
ATOM 3911 O O . ALA B 1 229 ? -23.906 -9.789 -1.942 1 77.38 229 ALA B O 1
ATOM 3912 N N . ALA B 1 230 ? -22.344 -8.992 -0.588 1 74.81 230 ALA B N 1
ATOM 3913 C CA . ALA B 1 230 ? -23.203 -7.898 -0.151 1 74.81 230 ALA B CA 1
ATOM 3914 C C . ALA B 1 230 ? -23.25 -6.785 -1.195 1 74.81 230 ALA B C 1
ATOM 3916 O O . ALA B 1 230 ? -24.219 -6.027 -1.267 1 74.81 230 ALA B O 1
ATOM 3917 N N . LEU B 1 231 ? -22.25 -6.719 -2.006 1 76.56 231 LEU B N 1
ATOM 3918 C CA . LEU B 1 231 ? -22.109 -5.598 -2.93 1 76.56 231 LEU B CA 1
ATOM 3919 C C . LEU B 1 231 ? -22.672 -5.945 -4.301 1 76.56 231 LEU B C 1
ATOM 3921 O O . LEU B 1 231 ? -23.203 -5.074 -4.996 1 76.56 231 LEU B O 1
ATOM 3925 N N . VAL B 1 232 ? -22.625 -7.176 -4.703 1 80 232 VAL B N 1
ATOM 3926 C CA . VAL B 1 232 ? -22.953 -7.605 -6.059 1 80 232 VAL B CA 1
ATOM 3927 C C . VAL B 1 232 ? -24.422 -7.32 -6.348 1 80 232 VAL B C 1
ATOM 3929 O O . VAL B 1 232 ? -24.766 -6.754 -7.391 1 80 232 VAL B O 1
ATOM 3932 N N . PRO B 1 233 ? -25.297 -7.57 -5.336 1 78.94 233 PRO B N 1
ATOM 3933 C CA . PRO B 1 233 ? -26.703 -7.25 -5.609 1 78.94 233 PRO B CA 1
ATOM 3934 C C . PRO B 1 233 ? -26.922 -5.758 -5.836 1 78.94 233 PRO B C 1
ATOM 3936 O O . PRO B 1 233 ? -27.719 -5.379 -6.703 1 78.94 233 PRO B O 1
ATOM 3939 N N . ALA B 1 234 ? -26.219 -4.961 -5.113 1 75.38 234 ALA B N 1
ATOM 3940 C CA . ALA B 1 234 ? -26.344 -3.518 -5.273 1 75.38 234 ALA B CA 1
ATOM 3941 C C . ALA B 1 234 ? -25.828 -3.066 -6.641 1 75.38 234 ALA B C 1
ATOM 3943 O O . ALA B 1 234 ? -26.438 -2.205 -7.285 1 75.38 234 ALA B O 1
ATOM 3944 N N . LEU B 1 235 ? -24.781 -3.643 -7.043 1 75.88 235 LEU B N 1
ATOM 3945 C CA . LEU B 1 235 ? -24.219 -3.33 -8.352 1 75.88 235 LEU B CA 1
ATOM 3946 C C . LEU B 1 235 ? -25.156 -3.754 -9.469 1 75.88 235 LEU B C 1
ATOM 3948 O O . LEU B 1 235 ? -25.406 -2.988 -10.406 1 75.88 235 LEU B O 1
ATOM 3952 N N . GLN B 1 236 ? -25.703 -4.875 -9.289 1 78.19 236 GLN B N 1
ATOM 3953 C CA . GLN B 1 236 ? -26.609 -5.391 -10.297 1 78.19 236 GLN B CA 1
ATOM 3954 C C . GLN B 1 236 ? -27.875 -4.543 -10.383 1 78.19 236 GLN B C 1
ATOM 3956 O O . GLN B 1 236 ? -28.391 -4.273 -11.469 1 78.19 236 GLN B O 1
ATOM 3961 N N . ALA B 1 237 ? -28.297 -4.113 -9.25 1 79 237 ALA B N 1
ATOM 3962 C CA . ALA B 1 237 ? -29.469 -3.242 -9.195 1 79 237 ALA B CA 1
ATOM 3963 C C . ALA B 1 237 ? -29.203 -1.914 -9.898 1 79 237 ALA B C 1
ATOM 3965 O O . ALA B 1 237 ? -30.109 -1.315 -10.484 1 79 237 ALA B O 1
ATOM 3966 N N . ALA B 1 238 ? -27.953 -1.541 -9.891 1 74.44 238 ALA B N 1
ATOM 3967 C CA . ALA B 1 238 ? -27.562 -0.285 -10.523 1 74.44 238 ALA B CA 1
ATOM 3968 C C . ALA B 1 238 ? -27.219 -0.495 -11.992 1 74.44 238 ALA B C 1
ATOM 3970 O O . ALA B 1 238 ? -26.797 0.439 -12.68 1 74.44 238 ALA B O 1
ATOM 3971 N N . GLY B 1 239 ? -27.344 -1.776 -12.484 1 75.88 239 GLY B N 1
ATOM 3972 C CA . GLY B 1 239 ? -27.109 -2.086 -13.883 1 75.88 239 GLY B CA 1
ATOM 3973 C C . GLY B 1 239 ? -25.641 -2.289 -14.203 1 75.88 239 GLY B C 1
ATOM 3974 O O . GLY B 1 239 ? -25.234 -2.219 -15.367 1 75.88 239 GLY B O 1
ATOM 3975 N N . ILE B 1 240 ? -24.875 -2.539 -13.266 1 74.19 240 ILE B N 1
ATOM 3976 C CA . ILE B 1 240 ? -23.453 -2.746 -13.453 1 74.19 240 ILE B CA 1
ATOM 3977 C C . ILE B 1 240 ? -23.141 -4.242 -13.484 1 74.19 240 ILE B C 1
ATOM 3979 O O . ILE B 1 240 ? -23.344 -4.941 -12.492 1 74.19 240 ILE B O 1
ATOM 3983 N N . PRO B 1 241 ? -22.672 -4.684 -14.641 1 81.31 241 PRO B N 1
ATOM 3984 C CA . PRO B 1 241 ? -22.359 -6.113 -14.688 1 81.31 241 PRO B CA 1
ATOM 3985 C C . PRO B 1 241 ? -21.109 -6.477 -13.875 1 81.31 241 PRO B C 1
ATOM 3987 O O . PRO B 1 241 ? -20.25 -5.617 -13.633 1 81.31 241 PRO B O 1
ATOM 3990 N N . VAL B 1 242 ? -21.062 -7.742 -13.445 1 85.62 242 VAL B N 1
ATOM 3991 C CA . VAL B 1 242 ? -19.906 -8.219 -12.695 1 85.62 242 VAL B CA 1
ATOM 3992 C C . VAL B 1 242 ? -19.078 -9.172 -13.57 1 85.62 242 VAL B C 1
ATOM 3994 O O . VAL B 1 242 ? -19.609 -9.742 -14.531 1 85.62 242 VAL B O 1
ATOM 3997 N N . ALA B 1 243 ? -17.812 -9.289 -13.297 1 87.88 243 ALA B N 1
ATOM 3998 C CA . ALA B 1 243 ? -16.938 -10.211 -14.023 1 87.88 243 ALA B CA 1
ATOM 3999 C C . ALA B 1 243 ? -17.172 -11.648 -13.57 1 87.88 243 ALA B C 1
ATOM 4001 O O . ALA B 1 243 ? -17.703 -11.891 -12.492 1 87.88 243 ALA B O 1
ATOM 4002 N N . SER B 1 244 ? -16.781 -12.617 -14.43 1 91.56 244 SER B N 1
ATOM 4003 C CA . SER B 1 244 ? -17 -14.023 -14.125 1 91.56 244 SER B CA 1
ATOM 4004 C C . SER B 1 244 ? -15.789 -14.633 -13.43 1 91.56 244 SER B C 1
ATOM 4006 O O . SER B 1 244 ? -14.656 -14.227 -13.688 1 91.56 244 SER B O 1
ATOM 4008 N N . ILE B 1 245 ? -16.031 -15.664 -12.641 1 94.5 245 ILE B N 1
ATOM 4009 C CA . ILE B 1 245 ? -14.961 -16.406 -11.984 1 94.5 245 ILE B CA 1
ATOM 4010 C C . ILE B 1 245 ? -14.086 -17.078 -13.031 1 94.5 245 ILE B C 1
ATOM 4012 O O . ILE B 1 245 ? -12.867 -17.203 -12.859 1 94.5 245 ILE B O 1
ATOM 4016 N N . ASP B 1 246 ? -14.648 -17.5 -14.141 1 95.38 246 ASP B N 1
ATOM 4017 C CA . ASP B 1 246 ? -13.898 -18.156 -15.203 1 95.38 246 ASP B CA 1
ATOM 4018 C C . ASP B 1 246 ? -12.852 -17.219 -15.797 1 95.38 246 ASP B C 1
ATOM 4020 O O . ASP B 1 246 ? -11.742 -17.656 -16.141 1 95.38 246 ASP B O 1
ATOM 4024 N N . HIS B 1 247 ? -13.258 -15.984 -15.938 1 94.88 247 HIS B N 1
ATOM 4025 C CA . HIS B 1 247 ? -12.297 -15.008 -16.438 1 94.88 247 HIS B CA 1
ATOM 4026 C C . HIS B 1 247 ? -11.148 -14.812 -15.461 1 94.88 247 HIS B C 1
ATOM 4028 O O . HIS B 1 247 ? -10 -14.602 -15.875 1 94.88 247 HIS B O 1
ATOM 4034 N N . VAL B 1 248 ? -11.422 -14.859 -14.195 1 96.25 248 VAL B N 1
ATOM 4035 C CA . VAL B 1 248 ? -10.383 -14.727 -13.18 1 96.25 248 VAL B CA 1
ATOM 4036 C C . VAL B 1 248 ? -9.422 -15.914 -13.273 1 96.25 248 VAL B C 1
ATOM 4038 O O . VAL B 1 248 ? -8.203 -15.734 -13.266 1 96.25 248 VAL B O 1
ATOM 4041 N N . LEU B 1 249 ? -9.961 -17.078 -13.414 1 97.5 249 LEU B N 1
ATOM 4042 C CA . LEU B 1 249 ? -9.148 -18.297 -13.5 1 97.5 249 LEU B CA 1
ATOM 4043 C C . LEU B 1 249 ? -8.281 -18.281 -14.75 1 97.5 249 LEU B C 1
ATOM 4045 O O . LEU B 1 249 ? -7.117 -18.688 -14.703 1 97.5 249 LEU B O 1
ATOM 4049 N N . GLU B 1 250 ? -8.859 -17.812 -15.812 1 96.94 250 GLU B N 1
ATOM 4050 C CA . GLU B 1 250 ? -8.078 -17.688 -17.031 1 96.94 250 GLU B CA 1
ATOM 4051 C C . GLU B 1 250 ? -6.902 -16.734 -16.844 1 96.94 250 GLU B C 1
ATOM 4053 O O . GLU B 1 250 ? -5.781 -17.016 -17.266 1 96.94 250 GLU B O 1
ATOM 4058 N N . ALA B 1 251 ? -7.188 -15.617 -16.25 1 96.44 251 ALA B N 1
ATOM 4059 C CA . ALA B 1 251 ? -6.137 -14.633 -16 1 96.44 251 ALA B CA 1
ATOM 4060 C C . ALA B 1 251 ? -5.039 -15.219 -15.117 1 96.44 251 ALA B C 1
ATOM 4062 O O . ALA B 1 251 ? -3.852 -15.016 -15.367 1 96.44 251 ALA B O 1
ATOM 4063 N N . MET B 1 252 ? -5.414 -15.961 -14.078 1 97.62 252 MET B N 1
ATOM 4064 C CA . MET B 1 252 ? -4.445 -16.594 -13.188 1 97.62 252 MET B CA 1
ATOM 4065 C C . MET B 1 252 ? -3.578 -17.594 -13.945 1 97.62 252 MET B C 1
ATOM 4067 O O . MET B 1 252 ? -2.357 -17.609 -13.773 1 97.62 252 MET B O 1
ATOM 4071 N N . ALA B 1 253 ? -4.195 -18.359 -14.734 1 97.81 253 ALA B N 1
ATOM 4072 C CA . ALA B 1 253 ? -3.463 -19.375 -15.508 1 97.81 253 ALA B CA 1
ATOM 4073 C C . ALA B 1 253 ? -2.494 -18.719 -16.484 1 97.81 253 ALA B C 1
ATOM 4075 O O . ALA B 1 253 ? -1.349 -19.156 -16.625 1 97.81 253 ALA B O 1
ATOM 4076 N N . ARG B 1 254 ? -2.949 -17.672 -17.141 1 96.44 254 ARG B N 1
ATOM 4077 C CA . ARG B 1 254 ? -2.074 -16.953 -18.047 1 96.44 254 ARG B CA 1
ATOM 4078 C C . ARG B 1 254 ? -0.881 -16.359 -17.312 1 96.44 254 ARG B C 1
ATOM 4080 O O . ARG B 1 254 ? 0.26 -16.484 -17.75 1 96.44 254 ARG B O 1
ATOM 4087 N N . ALA B 1 255 ? -1.193 -15.75 -16.219 1 95.31 255 ALA B N 1
ATOM 4088 C CA . ALA B 1 255 ? -0.136 -15.141 -15.414 1 95.31 255 ALA B CA 1
ATOM 4089 C C . ALA B 1 255 ? 0.873 -16.188 -14.945 1 95.31 255 ALA B C 1
ATOM 4091 O O . ALA B 1 255 ? 2.066 -15.898 -14.836 1 95.31 255 ALA B O 1
ATOM 4092 N N . ALA B 1 256 ? 0.47 -17.359 -14.719 1 96.5 256 ALA B N 1
ATOM 4093 C CA . ALA B 1 256 ? 1.303 -18.422 -14.18 1 96.5 256 ALA B CA 1
ATOM 4094 C C . ALA B 1 256 ? 2.107 -19.109 -15.281 1 96.5 256 ALA B C 1
ATOM 4096 O O . ALA B 1 256 ? 3.182 -19.656 -15.023 1 96.5 256 ALA B O 1
ATOM 4097 N N . THR B 1 257 ? 1.635 -19.031 -16.547 1 95.12 257 THR B N 1
ATOM 4098 C CA . THR B 1 257 ? 2.205 -19.969 -17.516 1 95.12 257 THR B CA 1
ATOM 4099 C C . THR B 1 257 ? 2.801 -19.203 -18.703 1 95.12 257 THR B C 1
ATOM 4101 O O . THR B 1 257 ? 3.643 -19.75 -19.422 1 95.12 257 THR B O 1
ATOM 4104 N N . ASP B 1 258 ? 2.277 -18.031 -18.969 1 91.94 258 ASP B N 1
ATOM 4105 C CA . ASP B 1 258 ? 2.809 -17.281 -20.109 1 91.94 258 ASP B CA 1
ATOM 4106 C C . ASP B 1 258 ? 4.262 -16.891 -19.875 1 91.94 258 ASP B C 1
ATOM 4108 O O . ASP B 1 258 ? 4.539 -15.961 -19.109 1 91.94 258 ASP B O 1
ATOM 4112 N N . GLU B 1 259 ? 5.141 -17.453 -20.594 1 89.31 259 GLU B N 1
ATOM 4113 C CA . GLU B 1 259 ? 6.57 -17.266 -20.375 1 89.31 259 GLU B CA 1
ATOM 4114 C C . GLU B 1 259 ? 7.035 -15.898 -20.891 1 89.31 259 GLU B C 1
ATOM 4116 O O . GLU B 1 259 ? 8.133 -15.453 -20.562 1 89.31 259 GLU B O 1
ATOM 4121 N N . ALA B 1 260 ? 6.215 -15.289 -21.625 1 86.81 260 ALA B N 1
ATOM 4122 C CA . ALA B 1 260 ? 6.574 -13.977 -22.172 1 86.81 260 ALA B CA 1
ATOM 4123 C C . ALA B 1 260 ? 6.09 -12.859 -21.25 1 86.81 260 ALA B C 1
ATOM 4125 O O . ALA B 1 260 ? 6.484 -11.703 -21.406 1 86.81 260 ALA B O 1
ATOM 4126 N N . ALA B 1 261 ? 5.262 -13.234 -20.281 1 88.25 261 ALA B N 1
ATOM 4127 C CA . ALA B 1 261 ? 4.691 -12.219 -19.391 1 88.25 261 ALA B CA 1
ATOM 4128 C C . ALA B 1 261 ? 5.574 -12 -18.172 1 88.25 261 ALA B C 1
ATOM 4130 O O . ALA B 1 261 ? 5.621 -12.844 -17.266 1 88.25 261 ALA B O 1
ATOM 4131 N N . TRP B 1 262 ? 6.266 -10.922 -18.141 1 88.44 262 TRP B N 1
ATOM 4132 C CA . TRP B 1 262 ? 7.102 -10.516 -17.016 1 88.44 262 TRP B CA 1
ATOM 4133 C C . TRP B 1 262 ? 6.652 -9.172 -16.469 1 88.44 262 TRP B C 1
ATOM 4135 O O . TRP B 1 262 ? 6.832 -8.133 -17.109 1 88.44 262 TRP B O 1
ATOM 4145 N N . GLY B 1 263 ? 6.086 -9.242 -15.289 1 85.69 263 GLY B N 1
ATOM 4146 C CA . GLY B 1 263 ? 5.68 -8.008 -14.648 1 85.69 263 GLY B CA 1
ATOM 4147 C C . GLY B 1 263 ? 4.445 -7.387 -15.281 1 85.69 263 GLY B C 1
ATOM 4148 O O . GLY B 1 263 ? 4.387 -6.172 -15.477 1 85.69 263 GLY B O 1
ATOM 4149 N N . ARG B 1 264 ? 3.523 -8.188 -15.641 1 85.31 264 ARG B N 1
ATOM 4150 C CA . ARG B 1 264 ? 2.312 -7.707 -16.297 1 85.31 264 ARG B CA 1
ATOM 4151 C C . ARG B 1 264 ? 1.118 -7.762 -15.352 1 85.31 264 ARG B C 1
ATOM 4153 O O . ARG B 1 264 ? 1.105 -8.555 -14.406 1 85.31 264 ARG B O 1
ATOM 4160 N N . ALA B 1 265 ? 0.209 -6.891 -15.664 1 87.06 265 ALA B N 1
ATOM 4161 C CA . ALA B 1 265 ? -1.057 -6.875 -14.93 1 87.06 265 ALA B CA 1
ATOM 4162 C C . ALA B 1 265 ? -2.232 -7.125 -15.867 1 87.06 265 ALA B C 1
ATOM 4164 O O . ALA B 1 265 ? -2.379 -6.441 -16.891 1 87.06 265 ALA B O 1
ATOM 4165 N N . ILE B 1 266 ? -3.061 -8.078 -15.484 1 88.56 266 ILE B N 1
ATOM 4166 C CA . ILE B 1 266 ? -4.219 -8.438 -16.297 1 88.56 266 ILE B CA 1
ATOM 4167 C C . ILE B 1 266 ? -5.496 -7.961 -15.602 1 88.56 266 ILE B C 1
ATOM 4169 O O . ILE B 1 266 ? -5.801 -8.383 -14.484 1 88.56 266 ILE B O 1
ATOM 4173 N N . SER B 1 267 ? -6.23 -7.148 -16.266 1 86.38 267 SER B N 1
ATOM 4174 C CA . SER B 1 267 ? -7.551 -6.793 -15.75 1 86.38 267 SER B CA 1
ATOM 4175 C C . SER B 1 267 ? -8.594 -7.832 -16.141 1 86.38 267 SER B C 1
ATOM 4177 O O . SER B 1 267 ? -8.539 -8.398 -17.234 1 86.38 267 SER B O 1
ATOM 4179 N N . VAL B 1 268 ? -9.461 -8.062 -15.234 1 90.19 268 VAL B N 1
ATOM 4180 C CA . VAL B 1 268 ? -10.594 -8.953 -15.469 1 90.19 268 VAL B CA 1
ATOM 4181 C C . VAL B 1 268 ? -11.898 -8.172 -15.383 1 90.19 268 VAL B C 1
ATOM 4183 O O . VAL B 1 268 ? -12.352 -7.828 -14.289 1 90.19 268 VAL B O 1
ATOM 4186 N N . MET B 1 269 ? -12.492 -7.996 -16.484 1 84.69 269 MET B N 1
ATOM 4187 C CA . MET B 1 269 ? -13.734 -7.234 -16.609 1 84.69 269 MET B CA 1
ATOM 4188 C C . MET B 1 269 ? -14.867 -8.117 -17.109 1 84.69 269 MET B C 1
ATOM 4190 O O . MET B 1 269 ? -14.633 -9.234 -17.578 1 84.69 269 MET B O 1
ATOM 4194 N N . PRO B 1 270 ? -16.109 -7.559 -16.953 1 83.5 270 PRO B N 1
ATOM 4195 C CA . PRO B 1 270 ? -17.219 -8.336 -17.5 1 83.5 270 PRO B CA 1
ATOM 4196 C C . PRO B 1 270 ? -17.047 -8.688 -18.969 1 83.5 270 PRO B C 1
ATOM 4198 O O . PRO B 1 270 ? -17.484 -9.758 -19.406 1 83.5 270 PRO B O 1
ATOM 4201 N N . GLU B 1 271 ? -16.375 -7.828 -19.734 1 83.06 271 GLU B N 1
ATOM 4202 C CA . GLU B 1 271 ? -16.219 -8 -21.172 1 83.06 271 GLU B CA 1
ATOM 4203 C C . GLU B 1 271 ? -15.039 -8.93 -21.484 1 83.06 271 GLU B C 1
ATOM 4205 O O . GLU B 1 271 ? -14.906 -9.406 -22.609 1 83.06 271 GLU B O 1
ATOM 4210 N N . GLY B 1 272 ? -14.195 -9.117 -20.453 1 88.31 272 GLY B N 1
ATOM 4211 C CA . GLY B 1 272 ? -13.055 -9.984 -20.688 1 88.31 272 GLY B CA 1
ATOM 4212 C C . GLY B 1 272 ? -11.766 -9.461 -20.062 1 88.31 272 GLY B C 1
ATOM 4213 O O . GLY B 1 272 ? -11.805 -8.734 -19.062 1 88.31 272 GLY B O 1
ATOM 4214 N N . LEU B 1 273 ? -10.648 -10.008 -20.625 1 90.06 273 LEU B N 1
ATOM 4215 C CA . LEU B 1 273 ? -9.336 -9.711 -20.062 1 90.06 273 LEU B CA 1
ATOM 4216 C C . LEU B 1 273 ? -8.609 -8.648 -20.875 1 90.06 273 LEU B C 1
ATOM 4218 O O . LEU B 1 273 ? -8.789 -8.57 -22.094 1 90.06 273 LEU B O 1
ATOM 4222 N N . MET B 1 274 ? -7.879 -7.875 -20.188 1 83.75 274 MET B N 1
ATOM 4223 C CA . MET B 1 274 ? -7.031 -6.895 -20.859 1 83.75 274 MET B CA 1
ATOM 4224 C C . MET B 1 274 ? -5.703 -6.738 -20.125 1 83.75 274 MET B C 1
ATOM 4226 O O . MET B 1 274 ? -5.652 -6.809 -18.891 1 83.75 274 MET B O 1
ATOM 4230 N N . ASP B 1 275 ? -4.652 -6.527 -20.938 1 84.62 275 ASP B N 1
ATOM 4231 C CA . ASP B 1 275 ? -3.373 -6.129 -20.359 1 84.62 275 ASP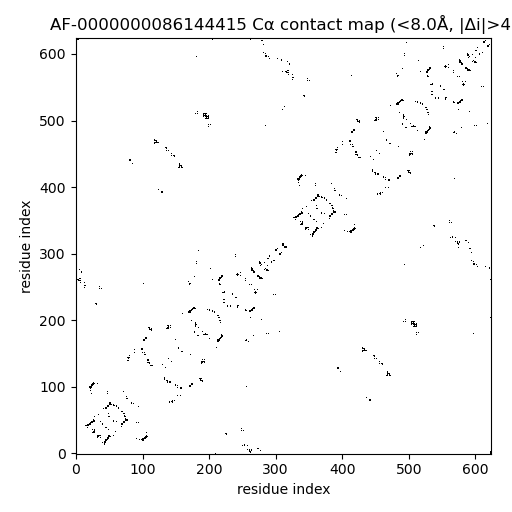 B CA 1
ATOM 4232 C C . ASP B 1 275 ? -3.383 -4.652 -19.969 1 84.62 275 ASP B C 1
ATOM 4234 O O . ASP B 1 275 ? -3.541 -3.779 -20.812 1 84.62 275 ASP B O 1
ATOM 4238 N N . LEU B 1 276 ? -3.207 -4.344 -18.719 1 76.62 276 LEU B N 1
ATOM 4239 C CA . LEU B 1 276 ? -3.324 -2.977 -18.219 1 76.62 276 LEU B CA 1
ATOM 4240 C C . LEU B 1 276 ? -2.119 -2.143 -18.641 1 76.62 276 LEU B C 1
ATOM 4242 O O . LEU B 1 276 ? -2.166 -0.911 -18.609 1 76.62 276 LEU B O 1
ATOM 4246 N N . GLY B 1 277 ? -1.192 -2.686 -19.078 1 66.38 277 GLY B N 1
ATOM 4247 C CA . GLY B 1 277 ? -0.013 -1.973 -19.547 1 66.38 277 GLY B CA 1
ATOM 4248 C C . GLY B 1 277 ? 0.643 -1.138 -18.469 1 66.38 277 GLY B C 1
ATOM 4249 O O . GLY B 1 277 ? 1.231 -0.092 -18.75 1 66.38 277 GLY B O 1
ATOM 4250 N N . ASP B 1 278 ? 0.128 -1.122 -17.312 1 56.31 278 ASP B N 1
ATOM 4251 C CA . ASP B 1 278 ? 0.662 -0.337 -16.203 1 56.31 278 ASP B CA 1
ATOM 4252 C C . ASP B 1 278 ? 2.189 -0.328 -16.234 1 56.31 278 ASP B C 1
ATOM 4254 O O . ASP B 1 278 ? 2.814 0.645 -15.797 1 56.31 278 ASP B O 1
ATOM 4258 N N . ASP B 1 279 ? 2.814 -1.395 -16.578 1 50.88 279 ASP B N 1
ATOM 4259 C CA . ASP B 1 279 ? 4.246 -1.643 -16.422 1 50.88 279 ASP B CA 1
ATOM 4260 C C . ASP B 1 279 ? 4.98 -1.456 -17.75 1 50.88 279 ASP B C 1
ATOM 4262 O O . ASP B 1 279 ? 6.191 -1.667 -17.828 1 50.88 279 ASP B O 1
ATOM 4266 N N . ALA B 1 280 ? 4.195 -1.249 -18.75 1 44.28 280 ALA B N 1
ATOM 4267 C CA . ALA B 1 280 ? 4.906 -1.189 -20.016 1 44.28 280 ALA B CA 1
ATOM 4268 C C . ALA B 1 280 ? 5.586 0.165 -20.203 1 44.28 280 ALA B C 1
ATOM 4270 O O . ALA B 1 280 ? 5.152 1.167 -19.625 1 44.28 280 ALA B O 1
ATOM 4271 N N . ALA B 1 281 ? 6.688 0.095 -20.844 1 40.91 281 ALA B N 1
ATOM 4272 C CA . ALA B 1 281 ? 7.555 1.202 -21.234 1 40.91 281 ALA B CA 1
ATOM 4273 C C . ALA B 1 281 ? 6.734 2.402 -21.703 1 40.91 281 ALA B C 1
ATOM 4275 O O . ALA B 1 281 ? 5.938 2.295 -22.641 1 40.91 281 ALA B O 1
ATOM 4276 N N . GLY B 1 282 ? 6.754 3.475 -20.984 1 41.06 282 GLY B N 1
ATOM 4277 C CA . GLY B 1 282 ? 6.211 4.773 -21.359 1 41.06 282 GLY B CA 1
ATOM 4278 C C . GLY B 1 282 ? 4.773 4.969 -20.906 1 41.06 282 GLY B C 1
ATOM 4279 O O . GLY B 1 282 ? 4.215 6.055 -21.062 1 41.06 282 GLY B O 1
ATOM 4280 N N . LEU B 1 283 ? 4.184 3.895 -20.703 1 43.47 283 LEU B N 1
ATOM 4281 C CA . LEU B 1 283 ? 2.77 4.027 -20.375 1 43.47 283 LEU B CA 1
ATOM 4282 C C . LEU B 1 283 ? 2.555 3.904 -18.859 1 43.47 283 LEU B C 1
ATOM 4284 O O . LEU B 1 283 ? 2.137 2.852 -18.375 1 43.47 283 LEU B O 1
ATOM 4288 N N . GLN B 1 284 ? 3.385 4.57 -18.281 1 40.47 284 GLN B N 1
ATOM 4289 C CA . GLN B 1 284 ? 3.432 4.586 -16.828 1 40.47 284 GLN B CA 1
ATOM 4290 C C . GLN B 1 284 ? 2.113 5.082 -16.25 1 40.47 284 GLN B C 1
ATOM 4292 O O . GLN B 1 284 ? 1.513 6.023 -16.766 1 40.47 284 GLN B O 1
ATOM 4297 N N . ALA B 1 285 ? 1.626 4.668 -15.359 1 45.03 285 ALA B N 1
ATOM 4298 C CA . ALA B 1 285 ? 0.6 5.184 -14.461 1 45.03 285 ALA B CA 1
ATOM 4299 C C . ALA B 1 285 ? -0.78 5.129 -15.109 1 45.03 285 ALA B C 1
ATOM 4301 O O . ALA B 1 285 ? -1.67 5.906 -14.758 1 45.03 285 ALA B O 1
ATOM 4302 N N . GLY B 1 286 ? -1.081 4.191 -15.773 1 44.81 286 GLY B N 1
ATOM 4303 C CA . GLY B 1 286 ? -2.484 3.953 -16.062 1 44.81 286 GLY B CA 1
ATOM 4304 C C . GLY B 1 286 ? -2.959 4.656 -17.328 1 44.81 286 GLY B C 1
ATOM 4305 O O . GLY B 1 286 ? -4.125 5.047 -17.422 1 44.81 286 GLY B O 1
ATOM 4306 N N . THR B 1 287 ? -1.993 5.113 -18.109 1 41.44 287 THR B N 1
ATOM 4307 C CA . THR B 1 287 ? -2.518 5.793 -19.281 1 41.44 287 THR B CA 1
ATOM 4308 C C . THR B 1 287 ? -3.678 5.008 -19.891 1 41.44 287 THR B C 1
ATOM 4310 O O . THR B 1 287 ? -4.594 5.594 -20.469 1 41.44 287 THR B O 1
ATOM 4313 N N . ASN B 1 288 ? -3.396 3.738 -19.719 1 43.16 288 ASN B N 1
ATOM 4314 C CA . ASN B 1 288 ? -4.527 3.01 -20.281 1 43.16 288 ASN B CA 1
ATOM 4315 C C . ASN B 1 288 ? -5.684 2.914 -19.281 1 43.16 288 ASN B C 1
ATOM 4317 O O . ASN B 1 288 ? -6.723 2.324 -19.594 1 43.16 288 ASN B O 1
ATOM 4321 N N . PHE B 1 289 ? -5.32 3.326 -18.125 1 45.03 289 PHE B N 1
ATOM 4322 C CA . PHE B 1 289 ? -6.426 3.334 -17.172 1 45.03 289 PHE B CA 1
ATOM 4323 C C . PHE B 1 289 ? -7.316 4.555 -17.391 1 45.03 289 PHE B C 1
ATOM 4325 O O . PHE B 1 289 ? -7.176 5.562 -16.688 1 45.03 289 PHE B O 1
ATOM 4332 N N . SER B 1 290 ? -7.531 4.824 -18.609 1 45.38 290 SER B N 1
ATOM 4333 C CA . SER B 1 290 ? -8.547 5.812 -18.953 1 45.38 290 SER B CA 1
ATOM 4334 C C . SER B 1 290 ? -9.875 5.145 -19.312 1 45.38 290 SER B C 1
ATOM 4336 O O . SER B 1 290 ? -9.914 3.943 -19.578 1 45.38 290 SER B O 1
ATOM 4338 N N . THR B 1 291 ? -10.75 5.875 -18.906 1 45.38 291 THR B N 1
ATOM 4339 C CA . THR B 1 291 ? -12.039 5.414 -19.406 1 45.38 291 THR B CA 1
ATOM 4340 C C . THR B 1 291 ? -11.906 4.918 -20.844 1 45.38 291 THR B C 1
ATOM 4342 O O . THR B 1 291 ? -12.695 4.082 -21.297 1 45.38 291 THR B O 1
ATOM 4345 N N . ALA B 1 292 ? -11.016 5.516 -21.438 1 45.91 292 ALA B N 1
ATOM 4346 C CA . ALA B 1 292 ? -10.852 5.07 -22.828 1 45.91 292 ALA B CA 1
ATOM 4347 C C . ALA B 1 292 ? -10.289 3.654 -22.875 1 45.91 292 ALA B C 1
ATOM 4349 O O . ALA B 1 292 ? -10.68 2.854 -23.734 1 45.91 292 ALA B O 1
ATOM 4350 N N . GLY B 1 293 ? -9.453 3.406 -22.016 1 45.62 293 GLY B N 1
ATOM 4351 C CA . GLY B 1 293 ? -8.82 2.098 -22.047 1 45.62 293 GLY B CA 1
ATOM 4352 C C . GLY B 1 293 ? -9.648 1.008 -21.406 1 45.62 293 GLY B C 1
ATOM 4353 O O . GLY B 1 293 ? -9.688 -0.124 -21.891 1 45.62 293 GLY B O 1
ATOM 4354 N N . LEU B 1 294 ? -10.312 1.346 -20.312 1 52.66 294 LEU B N 1
ATOM 4355 C CA . LEU B 1 294 ? -10.945 0.307 -19.516 1 52.66 294 LEU B CA 1
ATOM 4356 C C . LEU B 1 294 ? -12.398 0.11 -19.922 1 52.66 294 LEU B C 1
ATOM 4358 O O . LEU B 1 294 ? -13.055 -0.832 -19.469 1 52.66 294 LEU B O 1
ATOM 4362 N N . GLY B 1 295 ? -12.852 0.868 -20.906 1 50.84 295 GLY B N 1
ATOM 4363 C CA . GLY B 1 295 ? -14.203 0.683 -21.422 1 50.84 295 GLY B CA 1
ATOM 4364 C C . GLY B 1 295 ? -15.242 1.476 -20.656 1 50.84 295 GLY B C 1
ATOM 4365 O O . GLY B 1 295 ? -14.914 2.164 -19.688 1 50.84 295 GLY B O 1
ATOM 4366 N N . GLU B 1 296 ? -16.328 1.448 -21.094 1 51.84 296 GLU B N 1
ATOM 4367 C CA . GLU B 1 296 ? -17.453 2.262 -20.641 1 51.84 296 GLU B CA 1
ATOM 4368 C C . GLU B 1 296 ? -17.812 1.946 -19.203 1 51.84 296 GLU B C 1
ATOM 4370 O O . GLU B 1 296 ? -18.281 2.818 -18.469 1 51.84 296 GLU B O 1
ATOM 4375 N N . HIS B 1 297 ? -17.562 0.727 -18.812 1 51.28 297 HIS B N 1
ATOM 4376 C CA . HIS B 1 297 ? -17.984 0.342 -17.484 1 51.28 297 HIS B CA 1
ATOM 4377 C C . HIS B 1 297 ? -17.094 0.956 -16.422 1 51.28 297 HIS B C 1
ATOM 4379 O O . HIS B 1 297 ? -17.484 1.087 -15.258 1 51.28 297 HIS B O 1
ATOM 4385 N N . TRP B 1 298 ? -16.047 1.473 -16.875 1 58.06 298 TRP B N 1
ATOM 4386 C CA . TRP B 1 298 ? -15.133 2.172 -15.977 1 58.06 298 TRP B CA 1
ATOM 4387 C C . TRP B 1 298 ? -15.672 3.551 -15.617 1 58.06 298 TRP B C 1
ATOM 4389 O O . TRP B 1 298 ? -15.312 4.117 -14.586 1 58.06 298 TRP B O 1
ATOM 4399 N N . ALA B 1 299 ? -16.578 3.777 -16.484 1 56.59 299 ALA B N 1
ATOM 4400 C CA . ALA B 1 299 ? -17.156 5.094 -16.234 1 56.59 299 ALA B CA 1
ATOM 4401 C C . ALA B 1 299 ? -17.859 5.137 -14.875 1 56.59 299 ALA B C 1
ATOM 4403 O O . ALA B 1 299 ? -17.875 6.168 -14.203 1 56.59 299 ALA B O 1
ATOM 4404 N N . VAL B 1 300 ? -18.344 3.965 -14.477 1 56.22 300 VAL B N 1
ATOM 4405 C CA . VAL B 1 300 ? -19.094 3.902 -13.227 1 56.22 300 VAL B CA 1
ATOM 4406 C C . VAL B 1 300 ? -18.156 4.16 -12.047 1 56.22 300 VAL B C 1
ATOM 4408 O O . VAL B 1 300 ? -18.562 4.734 -11.039 1 56.22 300 VAL B O 1
ATOM 4411 N N . LEU B 1 301 ? -16.984 3.795 -12.25 1 61.19 301 LEU B N 1
ATOM 4412 C CA . LEU B 1 301 ? -16 3.932 -11.18 1 61.19 301 LEU B CA 1
ATOM 4413 C C . LEU B 1 301 ? -15.383 5.324 -11.188 1 61.19 301 LEU B C 1
ATOM 4415 O O . LEU B 1 301 ? -14.953 5.824 -10.141 1 61.19 301 LEU B O 1
ATOM 4419 N N . ILE B 1 302 ? -15.445 5.875 -12.406 1 58.09 302 ILE B N 1
ATOM 4420 C CA . ILE B 1 302 ? -14.734 7.141 -12.547 1 58.09 302 ILE B CA 1
ATOM 4421 C C . ILE B 1 302 ? -15.711 8.305 -12.391 1 58.09 302 ILE B C 1
ATOM 4423 O O . ILE B 1 302 ? -15.445 9.25 -11.648 1 58.09 302 ILE B O 1
ATOM 4427 N N . ASN B 1 303 ? -16.828 8.164 -13.078 1 58.38 303 ASN B N 1
ATOM 4428 C CA . ASN B 1 303 ? -17.766 9.289 -13.086 1 58.38 303 ASN B CA 1
ATOM 4429 C C . ASN B 1 303 ? -19.156 8.867 -12.609 1 58.38 303 ASN B C 1
ATOM 4431 O O . ASN B 1 303 ? -20.094 9.656 -12.656 1 58.38 303 ASN B O 1
ATOM 4435 N N . GLY B 1 304 ? -19.109 7.617 -12.195 1 58.72 304 GLY B N 1
ATOM 4436 C CA . GLY B 1 304 ? -20.406 7.098 -11.797 1 58.72 304 GLY B CA 1
ATOM 4437 C C . GLY B 1 304 ? -20.578 6.992 -10.297 1 58.72 304 GLY B C 1
ATOM 4438 O O . GLY B 1 304 ? -19.875 7.676 -9.539 1 58.72 304 GLY B O 1
ATOM 4439 N N . PRO B 1 305 ? -21.625 6.242 -9.867 1 57.78 305 PRO B N 1
ATOM 4440 C CA . PRO B 1 305 ? -22 6.125 -8.453 1 57.78 305 PRO B CA 1
ATOM 4441 C C . PRO B 1 305 ? -20.875 5.574 -7.582 1 57.78 305 PRO B C 1
ATOM 4443 O O . PRO B 1 305 ? -20.891 5.754 -6.359 1 57.78 305 PRO B O 1
ATOM 4446 N N . LEU B 1 306 ? -19.875 5.043 -8.25 1 60.03 306 LEU B N 1
ATOM 4447 C CA . LEU B 1 306 ? -18.812 4.434 -7.465 1 60.03 306 LEU B CA 1
ATOM 4448 C C . LEU B 1 306 ? -17.531 5.266 -7.539 1 60.03 306 LEU B C 1
ATOM 4450 O O . LEU B 1 306 ? -16.469 4.82 -7.105 1 60.03 306 LEU B O 1
ATOM 4454 N N . SER B 1 307 ? -17.797 6.434 -8.109 1 62.56 307 SER B N 1
ATOM 4455 C CA . SER B 1 307 ? -16.641 7.312 -8.242 1 62.56 307 SER B CA 1
ATOM 4456 C C . SER B 1 307 ? -16.156 7.801 -6.879 1 62.56 307 SER B C 1
ATOM 4458 O O . SER B 1 307 ? -16.969 8.086 -5.992 1 62.56 307 SER B O 1
ATOM 4460 N N . ASP B 1 308 ? -14.875 7.781 -6.773 1 61.16 308 ASP B N 1
ATOM 4461 C CA . ASP B 1 308 ? -14.258 8.359 -5.582 1 61.16 308 ASP B CA 1
ATOM 4462 C C . ASP B 1 308 ? -14.117 9.875 -5.723 1 61.16 308 ASP B C 1
ATOM 4464 O O . ASP B 1 308 ? -13.453 10.516 -4.91 1 61.16 308 ASP B O 1
ATOM 4468 N N . GLU B 1 309 ? -14.797 10.391 -6.727 1 64.44 309 GLU B N 1
ATOM 4469 C CA . GLU B 1 309 ? -14.688 11.828 -6.949 1 64.44 309 GLU B CA 1
ATOM 4470 C C . GLU B 1 309 ? -15.469 12.609 -5.891 1 64.44 309 GLU B C 1
ATOM 4472 O O . GLU B 1 309 ? -16.547 12.188 -5.469 1 64.44 309 GLU B O 1
ATOM 4477 N N . ILE B 1 310 ? -14.773 13.586 -5.328 1 64.31 310 ILE B N 1
ATOM 4478 C CA . ILE B 1 310 ? -15.469 14.508 -4.434 1 64.31 310 ILE B CA 1
ATOM 4479 C C . ILE B 1 310 ? -16.516 15.297 -5.215 1 64.31 310 ILE B C 1
ATOM 4481 O O . ILE B 1 310 ? -16.203 15.922 -6.23 1 64.31 310 ILE B O 1
ATOM 4485 N N . PRO B 1 311 ? -17.844 14.977 -4.828 1 53.91 311 PRO B N 1
ATOM 4486 C CA . PRO B 1 311 ? -18.891 15.688 -5.559 1 53.91 311 PRO B CA 1
ATOM 4487 C C . PRO B 1 311 ? -18.688 17.203 -5.535 1 53.91 311 PRO B C 1
ATOM 4489 O O . PRO B 1 311 ? -18.172 17.75 -4.559 1 53.91 311 PRO B O 1
ATOM 4492 N N . VAL B 1 312 ? -18.703 17.812 -6.793 1 50.19 312 VAL B N 1
ATOM 4493 C CA . VAL B 1 312 ? -18.688 19.266 -6.934 1 50.19 312 VAL B CA 1
ATOM 4494 C C . VAL B 1 312 ? -19.953 19.859 -6.32 1 50.19 312 VAL B C 1
ATOM 4496 O O . VAL B 1 312 ? -21.016 19.234 -6.355 1 50.19 312 VAL B O 1
#

Secondary structure (DSSP, 8-state):
-PPP----TTSPP-GGGGTT-EEEEESTTSHHHHHHHHHHHHTT-EEEEEES-HHHHHHHHHHHHHTT--EEEEE--TT-HHHHHHHHHHHHHHSGGG--SEEEE------PPP------GGGGGG-SS--HHHH-HHHIIIIIHHHHHHHHIIIIIS-TT-SSS----EEEEEE--GGGTT--TT-HHHHHHHHHHHHHHHHHHHHHHHTTEEEEEEEE--B-SGGGTTTHHHHHHTT---B-HHHHHHHHHHHHH-TT-SS-EEEEETTEEEE--TTSTT-TT-TT-SHHHH-TTHHHHHTSTT------/-PPP----TTSPP-GGGGTT-EEEEES-SSHHHHHHHHHHHHTT-EEEEEES-HHHHHHHHHHHHHTT--EEEEE--TT-HHHHHHHHHHHHHHSGGG--SEEEE------PPP------GGGGGG-SS--HHHH-HHHIIIIIHHHHHHHHIIIIIS-TT-SSS----EEEEEE--GGGTT--TT-HHHHHHHHHHHHHHHHHHHHHHHTTEEEEEEEE--B-SGGGTTTHHHHHHTT---B-HHHHHHHHHHHHH-TT-SS-EEEEETTEEEE--TTSTT-TTSTT-SHHHH-TTHHHHHTSTT------

Organism: NCBI:txid717836

Foldseek 3Di:
DFAFDFDDPVDAFPLLLLALAEEEAEPQLWDLNVVLLQSSLVSHHAYEYEYQPPVSQVVSQVVSVVVVHHYHYDYADLLDLVRLVVSLVVSLVRGPVSAHQEYELPFAALAAFDDPPDDDCVCVVVDPDDDPSPVLVRLSRLAVSLLSNVVCRLVPHHCLPDPDDPRRQHEYEYEAACLLAQNFFGRHSNSVNRVNSLVVLLVCQVVCVVSRYAYEYEYEDAEDIPRCVVPQVVCVVVVQDHFYSVLSSSVRSCRSRVSSHTSWYWYTGNVHIDTQCCNPDPCHRRVLVDCVNVDDSCCCCPVNPRDPDDDD/DFAFDFDDPVDAFPLLLLALAEEEAEPQLWDLNVVLLQSSLVSHHAYEYEYQPPVSQVVSQVVSVVVVHHYHYDYADLLDLVRLVVSLVVSLVRGPVSAHQEYELPFAAQAAFDDPPDDDCVVVVVDPDDDPSPVLVRLSRLAVSLLSNVVVRLVPHHCLPDPDDPRRQHEYEYEAACLLAFNFFGRHSNSVNRVNSLVVLLVCQVVCVVSRYAYEYEYEDAEDIPRCVVPQVVCVVVVQDHFYSVLSSSVRSCRSRVSSHTSWYWYTGNVHIDTQCCNPDPCHRRVLVDCVNVDDSCCCCPVRPRDPDDDD

Sequence (624 aa):
MPASKPINFTQPVDYAALEDKNVLLTGAASGFGASAAKMFAQHGANLVLADLNESGGKAMEQEIASSGAKVKFIAVDVTSTEAQIKLLQEALAFFPRNEVDIYVPNAGILGPPLAIAPADPADLASLKGVPQDLAAPVITVNLHGVYVGAMLTMRYGMGLHKTGTAASPKSIVLMDSLAGYCGAEGCVSYTAAKFGVRGFMRGLRKHAAAVGVRVNSVCPFYVDTPMTAALVPALQAAGIPVASIDHVLEAMARAATDEAAWGRAISVMPEGLMDLGDDAAGLQAGTNFSTAGLGEHWAVLINGPLSDEIPVMPASKPINFTQPVDYAALEDKNVLLTGAASGFGASAAKMFAQHGANLVLADLNESGGKAMEQEIASSGAKVKFIAVDVTSTEAQIKLLQEALAFFPRNEVDIYVPNAGILGPPLAIAPADPADLASLKGVPQDLAAPVITVNLHGVYVGAMLTMRYGMGLHKTGTAASPKSIVLMDSLAGYCGAEGCVSYTAAKFGVRGFMRGLRKHAAAVGVRVNSVCPFYVDTPMTAALVPALQAAGIPVASIDHVLEAMARAATDEAAWGRAISVMPEGLMDLGDDAAGLQAGTNFSTAGLGEHWAVLINGPLSDEIPV

pLDDT: mean 84.66, std 15.49, range [40.44, 98.81]

Solvent-accessible surface area (backbone atoms only — not comparable to full-atom values): 31128 Å² total; per-residue (Å²): 101,77,48,54,46,81,73,63,81,86,52,78,73,63,56,73,70,35,46,72,32,27,34,41,31,28,27,28,45,45,55,69,26,32,54,41,52,52,53,43,37,76,37,44,15,32,37,34,34,24,18,68,52,50,69,47,26,49,52,49,31,51,57,47,36,73,73,68,33,52,56,44,59,45,73,32,52,60,72,34,64,67,42,44,52,51,48,52,52,53,41,30,72,67,32,76,92,48,31,42,33,32,42,28,56,47,39,65,62,64,66,70,71,68,71,70,70,51,34,61,51,75,56,59,78,69,50,91,57,72,55,69,88,53,58,38,60,24,33,42,36,43,25,51,22,37,52,34,51,51,50,50,36,50,14,36,27,46,56,58,51,60,80,86,65,82,65,73,76,26,21,34,37,41,65,47,28,42,31,36,64,63,39,36,66,51,24,26,49,34,8,11,14,24,12,15,39,48,24,33,46,55,31,37,21,37,63,34,40,74,72,53,27,30,33,21,35,35,21,40,46,62,41,88,30,80,88,33,54,80,49,47,60,56,36,46,74,71,68,43,81,57,17,54,71,66,54,48,49,50,46,51,50,36,45,57,51,41,87,47,42,49,36,41,41,34,34,27,39,64,93,42,75,42,67,44,48,44,64,40,89,73,33,37,30,18,52,44,45,22,54,80,56,64,32,73,73,37,36,36,41,54,76,31,96,40,24,48,53,58,58,98,100,76,50,55,46,80,72,62,81,86,52,79,74,62,56,72,70,37,46,73,32,26,33,42,31,30,26,28,46,46,54,70,26,32,55,42,51,51,53,43,37,74,37,44,17,31,38,34,34,24,19,68,52,48,70,47,25,49,52,47,29,51,58,46,36,73,73,69,33,54,55,45,59,46,73,31,51,60,72,35,63,67,42,45,51,51,49,51,51,54,41,31,72,66,32,77,92,50,31,43,31,33,40,29,55,48,39,66,60,63,68,70,70,67,71,70,69,50,36,61,51,74,55,58,78,68,48,90,58,71,54,70,87,54,59,39,60,25,32,42,37,42,24,51,22,34,52,35,50,52,50,50,36,51,14,35,28,47,57,57,51,59,80,86,65,82,66,71,77,25,22,34,39,41,66,47,29,42,30,36,63,60,40,35,65,51,24,25,49,35,8,12,14,24,12,14,39,50,23,33,46,54,30,36,22,36,63,34,40,74,69,54,26,29,33,20,34,33,21,42,47,62,42,88,30,79,89,33,54,81,50,47,60,57,36,47,73,70,69,44,81,55,17,52,69,66,54,48,48,50,46,51,52,35,46,60,50,41,86,47,43,50,36,42,42,35,34,27,38,65,92,42,77,43,66,45,43,48,64,40,86,81,32,37,31,19,54,44,45,21,54,79,58,63,34,73,73,38,36,37,43,49,78,32,97,39,24,48,53,58,58,98

Radius of gyration: 23.81 Å; Cα contacts (8 Å, |Δi|>4): 1460; chains: 2; bounding box: 56×72×56 Å